Protein AF-0000000078701040 (afdb_homodimer)

Solvent-accessible surface area (backbone atoms only — not comparable to full-atom values): 34238 Å² total; per-residue (Å²): 135,73,85,72,67,74,71,58,87,85,57,70,32,61,34,30,28,45,40,24,69,76,54,32,45,34,34,50,52,50,29,54,77,66,73,40,63,67,48,39,18,25,70,79,24,60,93,87,27,45,50,47,71,90,57,76,81,57,68,78,61,88,52,88,83,52,37,69,78,54,48,49,50,61,73,50,78,53,34,50,25,37,37,36,62,58,83,48,69,24,52,61,28,54,53,39,52,48,50,52,45,24,70,61,30,70,92,59,38,77,46,44,40,36,37,48,47,56,44,79,65,72,65,57,63,60,86,57,45,80,72,32,93,81,44,83,29,69,38,43,70,80,50,86,60,71,42,89,85,28,47,50,45,28,13,49,49,41,36,28,76,71,42,8,29,35,42,20,36,35,48,73,28,54,90,89,40,46,72,70,74,40,42,63,74,63,38,76,40,61,72,49,41,69,72,54,35,51,44,48,35,28,32,34,61,49,53,24,50,50,52,51,44,48,72,74,42,84,68,67,60,42,39,66,34,35,41,46,41,43,43,56,39,29,45,58,47,54,35,34,38,55,50,45,54,71,92,38,68,67,58,71,87,50,88,82,34,56,23,43,40,40,52,49,48,24,63,75,68,67,49,56,41,28,56,69,39,56,64,78,26,48,43,34,66,33,25,60,60,48,30,60,76,60,70,46,66,57,54,58,48,45,68,61,46,49,74,41,69,79,65,78,126,134,73,86,71,68,75,72,57,88,85,57,70,34,62,33,32,30,45,40,24,70,75,54,35,46,34,32,52,51,50,29,55,77,65,72,42,63,68,51,40,18,25,71,80,23,60,93,88,28,45,51,48,72,91,56,76,79,55,68,80,58,87,52,90,81,52,40,69,77,53,48,48,50,61,72,52,78,55,34,51,25,36,37,35,62,58,83,50,68,24,52,61,28,56,53,40,52,47,51,51,43,24,70,59,29,70,92,59,38,77,46,44,41,37,37,46,50,58,43,80,66,73,67,58,62,60,85,58,45,79,72,33,92,81,42,81,29,68,39,42,70,80,50,86,62,71,43,89,84,30,47,51,44,28,14,50,48,42,36,30,74,70,43,9,28,35,40,20,36,35,48,72,28,53,92,89,40,46,70,71,74,40,40,62,74,63,37,75,41,62,70,50,42,68,71,53,34,50,44,50,37,28,32,34,60,50,54,24,51,50,52,52,43,47,73,74,41,84,69,69,60,42,39,64,34,36,42,47,42,42,42,58,40,29,44,58,46,54,34,36,38,56,50,47,56,70,93,38,69,68,59,68,87,50,87,83,34,57,24,44,40,40,51,50,48,25,64,76,68,68,48,55,41,29,55,68,39,55,63,78,27,51,43,34,66,32,25,61,61,49,29,60,76,58,70,46,66,57,53,59,48,46,66,61,46,48,73,42,70,77,66,80,124

Radius of gyration: 30.44 Å; Cα contacts (8 Å, |Δi|>4): 1181; chains: 2; bounding box: 46×106×70 Å

Secondary structure (DSSP, 8-state):
--S-----TT--EEEEEE--HHHHHHHHHHHHHTT--EEEEESS-TTT-EE----TT----SSGGGTHHHHHHHTSPPEEEEEE-S---STTHHHHHHHHHHHH-TTS---EEEEEEESTT----HHHHTT-TT---EE-TTS----TT-HHHHHHHHHHHTT-EEEEE-EEEBTTB-GGGGHHHH-SSHHHHHT--EE-EEEHHHHHHHHHHHHSS---TTEEEEE--SB-EEHHHHHHHHSS-GGGSS----TT-HHHHHHHHHHHHT--SBSPPHHHHS-EE--HHHHHHTT----S--GGG--------/--S-----TT--EEEEEE--HHHHHHHHHHHHHTT--EEEEESS-TTT-EE----TT----SSTT--HHHHHHHTSPPEEEEEE-S---STTHHHHHHHHHHHH-TTS---EEEEEEESTT----HHHHTT-TT---EE-TTS----TT-HHHHHHHHHHHTT-EEEEE-EEEBTTB-GGGGHHHH-SSHHHHHT--EE-EEEHHHHHHHHHHHHSS---TTEEEEE--SB-EEHHHHHHHHSS-GGGSS----TT-HHHHHHHHHHHHT--SBSPPHHHHS-EE--HHHHHHTT----S--GGG--------

pLDDT: mean 86.47, std 17.32, range [21.61, 98.75]

Sequence (626 aa):
MSLNNAFDSTSHIPLLVLGKGFIGSYVVDLCTSSSIPVASTTTTGRDDTIPFKFDPLATLPSTQDDRSSTDQYYNLPTALTVLITFPMMGSHVPTVFSMLYAHTHPLHPSPNLILLGSTSAWKTDVSVLDQKPGSNVWLDRHSPIDIESDARLQAEQTVLQSKGVVLNLAGLWGDKRHPRNWVNLIAPTKLALASKTSLHLVHGMDVARIVLALISRPFSSGERWIVTDLNVYDWWQVVLAWSIQKQSCNPVADENNPAIWVKELMEERGVRGLPRSSTDLLRALDSRDVWSQLGLVGPCYTLMNDPCPVLPFMSLNNAFDSTSHIPLLVLGKGFIGSYVVDLCTSSSIPVASTTTTGRDD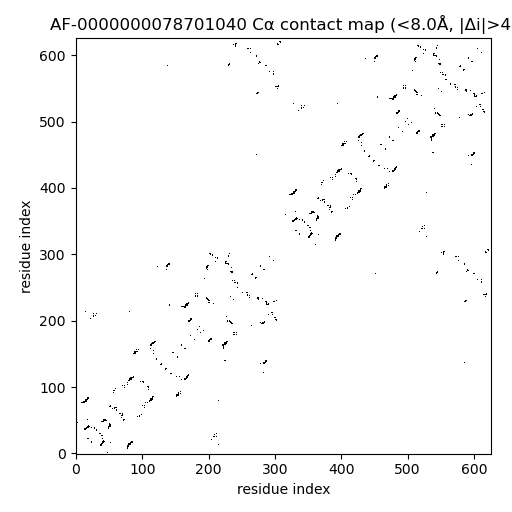TIPFKFDPLATLPSTQDDRSSTDQYYNLPTALTVLITFPMMGSHVPTVFSMLYAHTHPLHPSPNLILLGSTSAWKTDVSVLDQKPGSNVWLDRHSPIDIESDARLQAEQTVLQSKGVVLNLAGLWGDKRHPRNWVNLIAPTKLALASKTSLHLVHGMDVARIVLALISRPFSSGERWIVTDLNVYDWWQVVLAWSIQKQSCNPVADENNPAIWVKELMEERGVRGLPRSSTDLLRALDSRDVWSQLGLVGPCYTLMNDPCPVLPF

Nearest PDB structures (foldseek):
  8rgt-assembly1_P  TM=4.969E-01  e=1.797E-08  Mus musculus
  6pnl-assembly1_A  TM=5.330E-01  e=2.599E-07  Methanothermobacter thermautotrophicus
  7zeb-assembly1_d  TM=5.141E-01  e=1.233E-07  Ovis aries
  7zmb-assembly1_E  TM=5.062E-01  e=2.142E-05  Thermochaetoides thermophila DSM 1495
  1twz-assembly2_B  TM=2.366E-01  e=3.249E+00  Bacillus anthracis str. A2012

Organism: Batrachochytrium dendrobatidis (strain JAM81 / FGSC 10211) (NCBI:txid684364)

Foldseek 3Di:
DQVPPPPPLVDAALEEEEACPDLVVLLVVVCVVVVGDYAYEDCVCPPVHQRADQDQPDDDDPDPPSCVNLVSLLVDHHYQEYEYEDFDFALCRVVRVLVSNCVNNVVRSDHAYEYEAACVQLAFPVVCLVPDQVPDQEDEQPDDGDQPVGRRSSNVQNSLVSFHEYEHFFAEADDPRDVLVCLCVQPVDLVSLLPAFWGFYAYSNQVSVLVVLCSVDDHRTRGYAYDTQQDTAGSLVSLLVRQCPVVPVVPPPPVSGSNVSSVVSCVVVVPPDPDDDNSRRSHDYDRVCSCVVSVHPGGPDDPVPPDPPPPPD/DQVPPPPPLVDAALEEEEACPDLVVLLVVVCVVVVGDYAYEDCVCPPVHQRDDQDQPDDDDPDPPVCVNLVSLLVDHHYQEYEYEDFDFALCRVVRVLVSNCVNNVVRSQHAYEYEAACVQLAFPVVVLVPDQVPDQEDEQPDDGDQPVGRRSSNVQNSLVSFHEYEHFFAEADDPRDVLVCLCVQPVDLVSLLLAFWGFYAYSNQVSVLVVLCSVDDHRTRGYAYDTQQDTAGSLVSLLVRQCPVVPVVPPPPVSGSNVSSVVSCVVVVPPDPDDDNSVRSHDYDRVCSCVVSVHPGGPDDPVPPDPPPPPD

Structure (mmCIF, N/CA/C/O backbone):
data_AF-0000000078701040-model_v1
#
loop_
_entity.id
_entity.type
_entity.pdbx_description
1 polymer 'Ketopantoate reductase N-terminal domain-containing protein'
#
loop_
_atom_site.group_PDB
_atom_site.id
_atom_site.type_symbol
_atom_site.label_atom_id
_atom_site.label_alt_id
_atom_site.label_comp_id
_atom_site.label_asym_id
_atom_site.label_entity_id
_atom_site.label_seq_id
_atom_site.pdbx_PDB_ins_code
_atom_site.Cartn_x
_atom_site.Cartn_y
_atom_site.Cartn_z
_atom_site.occupancy
_atom_site.B_iso_or_equiv
_atom_site.auth_seq_id
_atom_site.auth_comp_id
_atom_site.auth_asym_id
_atom_site.auth_atom_id
_atom_site.pdbx_PDB_model_num
ATOM 1 N N . MET A 1 1 ? -4.121 39.906 -16.422 1 24.8 1 MET A N 1
ATOM 2 C CA . MET A 1 1 ? -4.77 40.781 -15.445 1 24.8 1 MET A CA 1
ATOM 3 C C . MET A 1 1 ? -4.176 40.562 -14.055 1 24.8 1 MET A C 1
ATOM 5 O O . MET A 1 1 ? -4.199 39.438 -13.531 1 24.8 1 MET A O 1
ATOM 9 N N . SER A 1 2 ? -3.111 41.312 -13.688 1 27.2 2 SER A N 1
ATOM 10 C CA . SER A 1 2 ? -2.186 41.375 -12.562 1 27.2 2 SER A CA 1
ATOM 11 C C . SER A 1 2 ? -2.93 41.531 -11.242 1 27.2 2 SER A C 1
ATOM 13 O O . SER A 1 2 ? -3.795 42.375 -11.094 1 27.2 2 SER A O 1
ATOM 15 N N . LEU A 1 3 ? -3.23 40.438 -10.594 1 30.2 3 LEU A N 1
ATOM 16 C CA . LEU A 1 3 ? -3.984 40.438 -9.344 1 30.2 3 LEU A CA 1
ATOM 17 C C . LEU A 1 3 ? -3.451 41.5 -8.398 1 30.2 3 LEU A C 1
ATOM 19 O O . LEU A 1 3 ? -2.9 41.188 -7.34 1 30.2 3 LEU A O 1
ATOM 23 N N . ASN A 1 4 ? -2.748 42.469 -8.883 1 32.44 4 ASN A N 1
ATOM 24 C CA . ASN A 1 4 ? -2.566 43.719 -8.125 1 32.44 4 ASN A CA 1
ATOM 25 C C . ASN A 1 4 ? -3.9 44.281 -7.66 1 32.44 4 ASN A C 1
ATOM 27 O O . ASN A 1 4 ? -4.082 45.5 -7.641 1 32.44 4 ASN A O 1
ATOM 31 N N . ASN A 1 5 ? -5.043 43.688 -7.922 1 33.84 5 ASN A N 1
ATOM 32 C CA . ASN A 1 5 ? -6.238 44.375 -7.453 1 33.84 5 ASN A CA 1
ATOM 33 C C . ASN A 1 5 ? -6.121 44.781 -5.98 1 33.84 5 ASN A C 1
ATOM 35 O O . ASN A 1 5 ? -5.844 43.906 -5.133 1 33.84 5 ASN A O 1
ATOM 39 N N . ALA A 1 6 ? -6.031 46 -5.598 1 37.91 6 ALA A N 1
ATOM 40 C CA . ALA A 1 6 ? -6.09 46.75 -4.344 1 37.91 6 ALA A CA 1
ATOM 41 C C . ALA A 1 6 ? -7.188 46.188 -3.434 1 37.91 6 ALA A C 1
ATOM 43 O O . ALA A 1 6 ? -8.375 46.312 -3.748 1 37.91 6 ALA A O 1
ATOM 44 N N . PHE A 1 7 ? -6.93 44.875 -2.766 1 42.09 7 PHE A N 1
ATOM 45 C CA . PHE A 1 7 ? -7.875 44.531 -1.713 1 42.09 7 PHE A CA 1
ATOM 46 C C . PHE A 1 7 ? -8.367 45.781 -0.979 1 42.09 7 PHE A C 1
ATOM 48 O O . PHE A 1 7 ? -7.57 46.656 -0.651 1 42.09 7 PHE A O 1
ATOM 55 N N . ASP A 1 8 ? -9.438 46.188 -1.16 1 42.78 8 ASP A N 1
ATOM 56 C CA . ASP A 1 8 ? -10.016 47.25 -0.35 1 42.78 8 ASP A CA 1
ATOM 57 C C . ASP A 1 8 ? -9.82 46.969 1.14 1 42.78 8 ASP A C 1
ATOM 59 O O . ASP A 1 8 ? -10.031 45.875 1.603 1 42.78 8 ASP A O 1
ATOM 63 N N . SER A 1 9 ? -8.914 47.656 1.854 1 46.81 9 SER A N 1
ATOM 64 C CA . SER A 1 9 ? -8.539 47.656 3.264 1 46.81 9 SER A CA 1
ATOM 65 C C . SER A 1 9 ? -9.695 47.219 4.145 1 46.81 9 SER A C 1
ATOM 67 O O . SER A 1 9 ? -9.484 46.75 5.273 1 46.81 9 SER A O 1
ATOM 69 N N . THR A 1 10 ? -10.898 47.406 3.791 1 52.84 10 THR A N 1
ATOM 70 C CA . THR A 1 10 ? -12.023 47.156 4.691 1 52.84 10 THR A CA 1
ATOM 71 C C . THR A 1 10 ? -12.5 45.719 4.586 1 52.84 10 THR A C 1
ATOM 73 O O . THR A 1 10 ? -13.297 45.281 5.41 1 52.84 10 THR A O 1
ATOM 76 N N . SER A 1 11 ? -12.031 44.875 3.635 1 72.88 11 SER A N 1
ATOM 77 C CA . SER A 1 11 ? -12.633 43.562 3.416 1 72.88 11 SER A CA 1
ATOM 78 C C . SER A 1 11 ? -11.711 42.438 3.889 1 72.88 11 SER A C 1
ATOM 80 O O . SER A 1 11 ? -10.508 42.5 3.65 1 72.88 11 SER A O 1
ATOM 82 N N . HIS A 1 12 ? -12.078 41.719 4.977 1 89.75 12 HIS A N 1
ATOM 83 C CA . HIS A 1 12 ? -11.391 40.562 5.559 1 89.75 12 HIS A CA 1
ATOM 84 C C . HIS A 1 12 ? -11.383 39.406 4.594 1 89.75 12 HIS A C 1
ATOM 86 O O . HIS A 1 12 ? -12.414 39.031 4.027 1 89.75 12 HIS A O 1
ATOM 92 N N . ILE A 1 13 ? -10.133 38.906 4.293 1 94.81 13 ILE A N 1
ATOM 93 C CA . ILE A 1 13 ? -10.102 37.656 3.531 1 94.81 13 ILE A CA 1
ATOM 94 C C . ILE A 1 13 ? -10.164 36.469 4.484 1 94.81 13 ILE A C 1
ATOM 96 O O . ILE A 1 13 ? -9.727 36.562 5.637 1 94.81 13 ILE A O 1
ATOM 100 N N . PRO A 1 14 ? -10.664 35.406 3.996 1 95.75 14 PRO A N 1
ATOM 101 C CA . PRO A 1 14 ? -10.82 34.25 4.871 1 95.75 14 PRO A CA 1
ATOM 102 C C . PRO A 1 14 ? -9.484 33.656 5.316 1 95.75 14 PRO A C 1
ATOM 104 O O . PRO A 1 14 ? -9.367 33.188 6.453 1 95.75 14 PRO A O 1
ATOM 107 N N . LEU A 1 15 ? -8.477 33.75 4.363 1 97.75 15 LEU A N 1
ATOM 108 C CA . LEU A 1 15 ? -7.246 33.031 4.688 1 97.75 15 LEU A CA 1
ATOM 109 C C . LEU A 1 15 ? -6.027 33.781 4.137 1 97.75 15 LEU A C 1
ATOM 111 O O . LEU A 1 15 ? -6.02 34.188 2.979 1 97.75 15 LEU A O 1
ATOM 115 N N . LEU A 1 16 ? -5.113 34 5.023 1 98.38 16 LEU A N 1
ATOM 116 C CA . LEU A 1 16 ? -3.773 34.469 4.68 1 98.38 16 LEU A CA 1
ATOM 117 C C . LEU A 1 16 ? -2.74 33.375 4.969 1 98.38 16 LEU A C 1
ATOM 119 O O . LEU A 1 16 ? -2.668 32.875 6.086 1 98.38 16 LEU A O 1
ATOM 123 N N . VAL A 1 17 ? -1.976 32.938 3.947 1 98.75 17 VAL A N 1
ATOM 124 C CA . VAL A 1 17 ? -0.925 31.938 4.094 1 98.75 17 VAL A CA 1
ATOM 125 C C . VAL A 1 17 ? 0.434 32.625 4.203 1 98.75 17 VAL A C 1
ATOM 127 O O . VAL A 1 17 ? 0.893 33.25 3.254 1 98.75 17 VAL A O 1
ATOM 130 N N . LEU A 1 18 ? 1.008 32.562 5.383 1 98.44 18 LEU A N 1
ATOM 131 C CA . LEU A 1 18 ? 2.379 33.031 5.535 1 98.44 18 LEU A CA 1
ATOM 132 C C . LEU A 1 18 ? 3.377 31.938 5.164 1 98.44 18 LEU A C 1
ATOM 134 O O . LEU A 1 18 ? 3.586 30.984 5.934 1 98.44 18 LEU A O 1
ATOM 138 N N . GLY A 1 19 ? 4 32.094 4.035 1 97.94 19 GLY A N 1
ATOM 139 C CA . GLY A 1 19 ? 4.852 31.047 3.488 1 97.94 19 GLY A CA 1
ATOM 140 C C . GLY A 1 19 ? 4.113 30.094 2.564 1 97.94 19 GLY A C 1
ATOM 141 O O . GLY A 1 19 ? 3.66 29.031 2.994 1 97.94 19 GLY A O 1
ATOM 142 N N . LYS A 1 20 ? 4.008 30.438 1.318 1 97.31 20 LYS A N 1
ATOM 143 C CA . LYS A 1 20 ? 3.311 29.578 0.366 1 97.31 20 LYS A CA 1
ATOM 144 C C . LYS A 1 20 ? 3.975 28.219 0.281 1 97.31 20 LYS A C 1
ATOM 146 O O . LYS A 1 20 ? 3.346 27.188 0.573 1 97.31 20 LYS A O 1
ATOM 151 N N . GLY A 1 21 ? 5.27 28.094 0.055 1 94.88 21 GLY A N 1
ATOM 152 C CA . GLY A 1 21 ? 6.051 26.875 0.077 1 94.88 21 GLY A CA 1
ATOM 153 C C . GLY A 1 21 ? 5.281 25.672 -0.444 1 94.88 21 GLY A C 1
ATOM 154 O O . GLY A 1 21 ? 4.461 25.797 -1.354 1 94.88 21 GLY A O 1
ATOM 155 N N . PHE A 1 22 ? 5.633 24.5 -0.014 1 96.38 22 PHE A N 1
ATOM 156 C CA . PHE A 1 22 ? 5.098 23.234 -0.496 1 96.38 22 PHE A CA 1
ATOM 157 C C . PHE A 1 22 ? 3.629 23.078 -0.109 1 96.38 22 PHE A C 1
ATOM 159 O O . PHE A 1 22 ? 2.76 23 -0.978 1 96.38 22 PHE A O 1
ATOM 166 N N . ILE A 1 23 ? 3.344 23.156 1.223 1 97.94 23 ILE A N 1
ATOM 167 C CA . ILE A 1 23 ? 1.978 22.969 1.698 1 97.94 23 ILE A CA 1
ATOM 168 C C . ILE A 1 23 ? 1.128 24.172 1.315 1 97.94 23 ILE A C 1
ATOM 170 O O . ILE A 1 23 ? -0.036 24.031 0.936 1 97.94 23 ILE A O 1
ATOM 174 N N . GLY A 1 24 ? 1.696 25.391 1.433 1 97.88 24 GLY A N 1
ATOM 175 C CA . GLY A 1 24 ? 0.958 26.578 1.067 1 97.88 24 GLY A CA 1
ATOM 176 C C . GLY A 1 24 ? 0.442 26.562 -0.359 1 97.88 24 GLY A C 1
ATOM 177 O O . GLY A 1 24 ? -0.646 27.062 -0.641 1 97.88 24 GLY A O 1
ATOM 178 N N . SER A 1 25 ? 1.208 25.906 -1.203 1 97.38 25 SER A N 1
ATOM 179 C CA . SER A 1 25 ? 0.793 25.812 -2.6 1 97.38 25 SER A CA 1
ATOM 180 C C . SER A 1 25 ? -0.465 24.969 -2.752 1 97.38 25 SER A C 1
ATOM 182 O O . SER A 1 25 ? -1.371 25.328 -3.51 1 97.38 25 SER A O 1
ATOM 184 N N . TYR A 1 26 ? -0.566 23.875 -2.029 1 96.88 26 TYR A N 1
ATOM 185 C CA . TYR A 1 26 ? -1.767 23.047 -2.055 1 96.88 26 TYR A CA 1
ATOM 186 C C . TYR A 1 26 ? -2.965 23.812 -1.495 1 96.88 26 TYR A C 1
ATOM 188 O O . TYR A 1 26 ? -4.066 23.734 -2.041 1 96.88 26 TYR A O 1
ATOM 196 N N . VAL A 1 27 ? -2.719 24.562 -0.455 1 97.81 27 VAL A N 1
ATOM 197 C CA . VAL A 1 27 ? -3.793 25.297 0.209 1 97.81 27 VAL A CA 1
ATOM 198 C C . VAL A 1 27 ? -4.32 26.391 -0.716 1 97.81 27 VAL A C 1
ATOM 200 O O . VAL A 1 27 ? -5.531 26.516 -0.911 1 97.81 27 VAL A O 1
ATOM 203 N N . VAL A 1 28 ? -3.402 27.125 -1.32 1 97.81 28 VAL A N 1
ATOM 204 C CA . VAL A 1 28 ? -3.787 28.203 -2.219 1 97.81 28 VAL A CA 1
ATOM 205 C C . VAL A 1 28 ? -4.539 27.641 -3.418 1 97.81 28 VAL A C 1
ATOM 207 O O . VAL A 1 28 ? -5.578 28.172 -3.816 1 97.81 28 VAL A O 1
ATOM 210 N N . ASP A 1 29 ? -4.07 26.562 -3.99 1 96.12 29 ASP A N 1
ATOM 211 C CA . ASP A 1 29 ? -4.703 25.953 -5.148 1 96.12 29 ASP A CA 1
ATOM 212 C C . ASP A 1 29 ? -6.117 25.484 -4.816 1 96.12 29 ASP A C 1
ATOM 214 O O . ASP A 1 29 ? -7.047 25.688 -5.598 1 96.12 29 ASP A O 1
ATOM 218 N N . LEU A 1 30 ? -6.234 24.859 -3.67 1 95.44 30 LEU A N 1
ATOM 219 C CA . LEU A 1 30 ? -7.543 24.359 -3.275 1 95.44 30 LEU A CA 1
ATOM 220 C C . LEU A 1 30 ? -8.508 25.5 -3.008 1 95.44 30 LEU A C 1
ATOM 222 O O . LEU A 1 30 ? -9.68 25.453 -3.4 1 95.44 30 LEU A O 1
ATOM 226 N N . CYS A 1 31 ? -8.055 26.531 -2.346 1 95.94 31 CYS A N 1
ATOM 227 C CA . CYS A 1 31 ? -8.883 27.719 -2.115 1 95.94 31 CYS A CA 1
ATOM 228 C C . CYS A 1 31 ? -9.336 28.328 -3.436 1 95.94 31 CYS A C 1
ATOM 230 O O . CYS A 1 31 ? -10.508 28.656 -3.602 1 95.94 31 CYS A O 1
ATOM 232 N N . THR A 1 32 ? -8.383 28.422 -4.336 1 95.19 32 THR A N 1
ATOM 233 C CA . THR A 1 32 ? -8.672 29.016 -5.633 1 95.19 32 THR A CA 1
ATOM 234 C C . THR A 1 32 ? -9.711 28.188 -6.387 1 95.19 32 THR A C 1
ATOM 236 O O . THR A 1 32 ? -10.688 28.734 -6.898 1 95.19 32 THR A O 1
ATOM 239 N N . SER A 1 33 ? -9.539 26.891 -6.367 1 93.31 33 SER A N 1
ATOM 240 C CA . SER A 1 33 ? -10.469 26 -7.066 1 93.31 33 SER A CA 1
ATOM 241 C C . SER A 1 33 ? -11.844 26 -6.398 1 93.31 33 SER A C 1
ATOM 243 O O . SER A 1 33 ? -12.852 25.719 -7.047 1 93.31 33 SER A O 1
ATOM 245 N N . SER A 1 34 ? -11.867 26.375 -5.133 1 92.31 34 SER A N 1
ATOM 246 C CA . SER A 1 34 ? -13.109 26.422 -4.375 1 92.31 34 SER A CA 1
ATOM 247 C C . SER A 1 34 ? -13.664 27.844 -4.297 1 92.31 34 SER A C 1
ATOM 249 O O . SER A 1 34 ? -14.602 28.109 -3.539 1 92.31 34 SER A O 1
ATOM 251 N N . SER A 1 35 ? -13.039 28.797 -4.938 1 94.75 35 SER A N 1
ATOM 252 C CA . SER A 1 35 ? -13.445 30.203 -4.992 1 94.75 35 SER A CA 1
ATOM 253 C C . SER A 1 35 ? -13.43 30.844 -3.605 1 94.75 35 SER A C 1
ATOM 255 O O . SER A 1 35 ? -14.32 31.609 -3.264 1 94.75 35 SER A O 1
ATOM 257 N N . ILE A 1 36 ? -12.484 30.438 -2.812 1 94.94 36 ILE A N 1
ATOM 258 C CA . ILE A 1 36 ? -12.25 31.031 -1.503 1 94.94 36 ILE A CA 1
ATOM 259 C C . ILE A 1 36 ? -11.109 32.062 -1.595 1 94.94 36 ILE A C 1
ATOM 261 O O . ILE A 1 36 ? -9.984 31.703 -1.951 1 94.94 36 ILE A O 1
ATOM 265 N N . PRO A 1 37 ? -11.383 33.312 -1.299 1 96.62 37 PRO A N 1
ATOM 266 C CA . PRO A 1 37 ? -10.305 34.312 -1.351 1 96.62 37 PRO A CA 1
ATOM 267 C C . PRO A 1 37 ? -9.133 33.938 -0.436 1 96.62 37 PRO A C 1
ATOM 269 O O . PRO A 1 37 ? -9.336 33.594 0.726 1 96.62 37 PRO A O 1
ATOM 272 N N . VAL A 1 38 ? -7.918 33.969 -1.005 1 97.69 38 VAL A N 1
ATOM 273 C CA . VAL A 1 38 ? -6.715 33.594 -0.267 1 97.69 38 VAL A CA 1
ATOM 274 C C . VAL A 1 38 ? -5.539 34.438 -0.745 1 97.69 38 VAL A C 1
ATOM 276 O O . VAL A 1 38 ? -5.422 34.75 -1.936 1 97.69 38 VAL A O 1
ATOM 279 N N . ALA A 1 39 ? -4.746 34.938 0.165 1 97.88 39 ALA A N 1
ATOM 280 C CA . ALA A 1 39 ? -3.465 35.594 -0.122 1 97.88 39 ALA A CA 1
ATOM 281 C C . ALA A 1 39 ? -2.307 34.781 0.45 1 97.88 39 ALA A C 1
ATOM 283 O O . ALA A 1 39 ? -2.48 34.031 1.419 1 97.88 39 ALA A O 1
ATOM 284 N N . SER A 1 40 ? -1.191 34.812 -0.193 1 98.5 40 SER A N 1
ATOM 285 C CA . SER A 1 40 ? -0.032 34.062 0.279 1 98.5 40 SER A CA 1
ATOM 286 C C . SER A 1 40 ? 1.241 34.906 0.187 1 98.5 40 SER A C 1
ATOM 288 O O . SER A 1 40 ? 1.286 35.906 -0.54 1 98.5 40 SER A O 1
ATOM 290 N N . THR A 1 41 ? 2.172 34.562 0.979 1 98.25 41 THR A N 1
ATOM 291 C CA . THR A 1 41 ? 3.436 35.281 1.012 1 98.25 41 THR A CA 1
ATOM 292 C C . THR A 1 41 ? 4.598 34.375 0.661 1 98.25 41 THR A C 1
ATOM 294 O O . THR A 1 41 ? 4.496 33.156 0.801 1 98.25 41 THR A O 1
ATOM 297 N N . THR A 1 42 ? 5.629 34.906 0.137 1 97.56 42 THR A N 1
ATOM 298 C CA . THR A 1 42 ? 6.977 34.375 0.051 1 97.56 42 THR A CA 1
ATOM 299 C C . THR A 1 42 ? 8.008 35.406 0.504 1 97.56 42 THR A C 1
ATOM 301 O O . THR A 1 42 ? 7.676 36.562 0.693 1 97.56 42 THR A O 1
ATOM 304 N N . THR A 1 43 ? 9.234 34.906 0.7 1 95.19 43 THR A N 1
ATOM 305 C CA . THR A 1 43 ? 10.25 35.844 1.187 1 95.19 43 THR A CA 1
ATOM 306 C C . THR A 1 43 ? 10.539 36.938 0.153 1 95.19 43 THR A C 1
ATOM 308 O O . THR A 1 43 ? 10.859 38.062 0.51 1 95.19 43 THR A O 1
ATOM 311 N N . THR A 1 44 ? 10.281 36.656 -1.192 1 94.38 44 THR A N 1
ATOM 312 C CA . THR A 1 44 ? 10.68 37.594 -2.246 1 94.38 44 THR A CA 1
ATOM 313 C C . THR A 1 44 ? 9.461 38.125 -2.979 1 94.38 44 THR A C 1
ATOM 315 O O . THR A 1 44 ? 9.586 39.031 -3.816 1 94.38 44 THR A O 1
ATOM 318 N N . GLY A 1 45 ? 8.352 37.625 -2.73 1 94.19 45 GLY A N 1
ATOM 319 C CA . GLY A 1 45 ? 7.16 38.031 -3.457 1 94.19 45 GLY A CA 1
ATOM 320 C C . GLY A 1 45 ? 7.031 37.344 -4.812 1 94.19 45 GLY A C 1
ATOM 321 O O . GLY A 1 45 ? 6.258 37.812 -5.66 1 94.19 45 GLY A O 1
ATOM 322 N N . ARG A 1 46 ? 7.695 36.25 -4.961 1 92.88 46 ARG A N 1
ATOM 323 C CA . ARG A 1 46 ? 7.648 35.531 -6.234 1 92.88 46 ARG A CA 1
ATOM 324 C C . ARG A 1 46 ? 6.285 34.906 -6.453 1 92.88 46 ARG A C 1
ATOM 326 O O . ARG A 1 46 ? 5.535 34.688 -5.5 1 92.88 46 ARG A O 1
ATOM 333 N N . ASP A 1 47 ? 5.883 34.562 -7.723 1 90.75 47 ASP A N 1
ATOM 334 C CA . ASP A 1 47 ? 4.684 33.844 -8.109 1 90.75 47 ASP A CA 1
ATOM 335 C C . ASP A 1 47 ? 3.424 34.562 -7.633 1 90.75 47 ASP A C 1
ATOM 337 O O . ASP A 1 47 ? 2.518 33.938 -7.078 1 90.75 47 ASP A O 1
ATOM 341 N N . ASP A 1 48 ? 3.426 35.875 -7.699 1 91.75 48 ASP A N 1
ATOM 342 C CA . ASP A 1 48 ? 2.271 36.719 -7.398 1 91.75 48 ASP A CA 1
ATOM 343 C C . ASP A 1 48 ? 1.898 36.625 -5.922 1 91.75 48 ASP A C 1
ATOM 345 O O . ASP A 1 48 ? 0.717 36.594 -5.574 1 91.75 48 ASP A O 1
ATOM 349 N N . THR A 1 49 ? 2.883 36.531 -5.027 1 97.12 49 THR A N 1
ATOM 350 C CA . THR A 1 49 ? 2.674 36.531 -3.584 1 97.12 49 THR A CA 1
ATOM 351 C C . THR A 1 49 ? 3.125 37.844 -2.979 1 97.12 49 THR A C 1
ATOM 353 O O . THR A 1 49 ? 3.703 38.688 -3.672 1 97.12 49 THR A O 1
ATOM 356 N N . ILE A 1 50 ? 2.793 38.094 -1.735 1 96.69 50 ILE A N 1
ATOM 357 C CA . ILE A 1 50 ? 3.229 39.25 -0.976 1 96.69 50 ILE A CA 1
ATOM 358 C C . ILE A 1 50 ? 4.598 38.969 -0.358 1 96.69 50 ILE A C 1
ATOM 360 O O . ILE A 1 50 ? 4.801 37.938 0.295 1 96.69 50 ILE A O 1
ATOM 364 N N . PRO A 1 51 ? 5.605 39.844 -0.655 1 96.25 51 PRO A N 1
ATOM 365 C CA . PRO A 1 51 ? 6.887 39.656 0.035 1 96.25 51 PRO A CA 1
ATOM 366 C C . PRO A 1 51 ? 6.762 39.781 1.552 1 96.25 51 PRO A C 1
ATOM 368 O O . PRO A 1 51 ? 6.176 40.75 2.051 1 96.25 51 PRO A O 1
ATOM 371 N N . PHE A 1 52 ? 7.254 38.812 2.305 1 95.56 52 PHE A N 1
ATOM 372 C CA . PHE A 1 52 ? 7.184 38.781 3.762 1 95.56 52 PHE A CA 1
ATOM 373 C C . PHE A 1 52 ? 8.234 37.844 4.34 1 95.56 52 PHE A C 1
ATOM 375 O O . PHE A 1 52 ? 8.297 36.688 3.975 1 95.56 52 PHE A O 1
ATOM 382 N N . LYS A 1 53 ? 9.055 38.375 5.133 1 93.75 53 LYS A N 1
ATOM 383 C CA . LYS A 1 53 ? 10.055 37.594 5.867 1 93.75 53 LYS A CA 1
ATOM 384 C C . LYS A 1 53 ? 9.898 37.781 7.371 1 93.75 53 LYS A C 1
ATOM 386 O O . LYS A 1 53 ? 10.211 38.844 7.91 1 93.75 53 LYS A O 1
ATOM 391 N N . PHE A 1 54 ? 9.445 36.781 7.988 1 93.69 54 PHE A N 1
ATOM 392 C CA . PHE A 1 54 ? 9.203 36.844 9.422 1 93.69 54 PHE A CA 1
ATOM 393 C C . PHE A 1 54 ? 10.508 37 10.188 1 93.69 54 PHE A C 1
ATOM 395 O O . PHE A 1 54 ? 11.453 36.219 9.953 1 93.69 54 PHE A O 1
ATOM 402 N N . ASP A 1 55 ? 10.562 37.906 11.039 1 91.62 55 ASP A N 1
ATOM 403 C CA . ASP A 1 55 ? 11.68 38.125 11.945 1 91.62 55 ASP A CA 1
ATOM 404 C C . ASP A 1 55 ? 11.258 37.906 13.398 1 91.62 55 ASP A C 1
ATOM 406 O O . ASP A 1 55 ? 10.562 38.75 13.977 1 91.62 55 ASP A O 1
ATOM 410 N N . PRO A 1 56 ? 11.719 36.844 14.055 1 91.5 56 PRO A N 1
ATOM 411 C CA . PRO A 1 56 ? 11.297 36.531 15.422 1 91.5 56 PRO A CA 1
ATOM 412 C C . PRO A 1 56 ? 11.82 37.531 16.453 1 91.5 56 PRO A C 1
ATOM 414 O O . PRO A 1 56 ? 11.383 37.531 17.594 1 91.5 56 PRO A O 1
ATOM 417 N N . LEU A 1 57 ? 12.742 38.406 16.016 1 86.94 57 LEU A N 1
ATOM 418 C CA . LEU A 1 57 ? 13.336 39.344 16.938 1 86.94 57 LEU A CA 1
ATOM 419 C C . LEU A 1 57 ? 12.773 40.75 16.703 1 86.94 57 LEU A C 1
ATOM 421 O O . LEU A 1 57 ? 13.172 41.719 17.359 1 86.94 57 LEU A O 1
ATOM 425 N N . ALA A 1 58 ? 11.812 40.844 15.773 1 84.38 58 ALA A N 1
ATOM 426 C CA . ALA A 1 58 ? 11.227 42.156 15.461 1 84.38 58 ALA A CA 1
ATOM 427 C C . ALA A 1 58 ? 10.508 42.719 16.672 1 84.38 58 ALA A C 1
ATOM 429 O O . ALA A 1 58 ? 9.984 41.969 17.516 1 84.38 58 ALA A O 1
ATOM 430 N N . THR A 1 59 ? 10.609 44.031 16.875 1 77.56 59 THR A N 1
ATOM 431 C CA . THR A 1 59 ? 9.945 44.75 17.953 1 77.56 59 THR A CA 1
ATOM 432 C C . THR A 1 59 ? 9.016 45.812 17.391 1 77.56 59 THR A C 1
ATOM 434 O O . THR A 1 59 ? 9.062 46.125 16.203 1 77.56 59 THR A O 1
ATOM 437 N N . LEU A 1 60 ? 8.047 46.281 18.266 1 78.38 60 LEU A N 1
ATOM 438 C CA . LEU A 1 60 ? 7.184 47.375 17.859 1 78.38 60 LEU A CA 1
ATOM 439 C C . LEU A 1 60 ? 8 48.656 17.594 1 78.38 60 LEU A C 1
ATOM 441 O O . LEU A 1 60 ? 8.984 48.906 18.297 1 78.38 60 LEU A O 1
ATOM 445 N N . PRO A 1 61 ? 7.691 49.25 16.5 1 70.44 61 PRO A N 1
ATOM 446 C CA . PRO A 1 61 ? 8.445 50.5 16.219 1 70.44 61 PRO A CA 1
ATOM 447 C C . PRO A 1 61 ? 8.336 51.5 17.344 1 70.44 61 PRO A C 1
ATOM 449 O O . PRO A 1 61 ? 7.258 51.688 17.922 1 70.44 61 PRO A O 1
ATOM 452 N N . SER A 1 62 ? 9.43 51.75 18.078 1 64.25 62 SER A N 1
ATOM 453 C CA . SER A 1 62 ? 9.414 52.812 19.078 1 64.25 62 SER A CA 1
ATOM 454 C C . SER A 1 62 ? 9.25 54.188 18.438 1 64.25 62 SER A C 1
ATOM 456 O O . SER A 1 62 ? 8.695 55.094 19.047 1 64.25 62 SER A O 1
ATOM 458 N N . THR A 1 63 ? 10.023 54.438 17.234 1 59 63 THR A N 1
ATOM 459 C CA . THR A 1 63 ? 9.938 55.719 16.531 1 59 63 THR A CA 1
ATOM 460 C C . THR A 1 63 ? 9.547 55.5 15.07 1 59 63 THR A C 1
ATOM 462 O O . THR A 1 63 ? 9.562 54.344 14.578 1 59 63 THR A O 1
ATOM 465 N N . GLN A 1 64 ? 8.992 56.5 14.352 1 51.94 64 GLN A N 1
ATOM 466 C CA . GLN A 1 64 ? 8.562 56.5 12.961 1 51.94 64 GLN A CA 1
ATOM 467 C C . GLN A 1 64 ? 9.594 55.844 12.055 1 51.94 64 GLN A C 1
ATOM 469 O O . GLN A 1 64 ? 9.25 55.25 11.031 1 51.94 64 GLN A O 1
ATOM 474 N N . ASP A 1 65 ? 10.844 55.969 12.422 1 49.56 65 ASP A N 1
ATOM 475 C CA . ASP A 1 65 ? 11.938 55.594 11.531 1 49.56 65 ASP A CA 1
ATOM 476 C C . ASP A 1 65 ? 12.211 54.094 11.609 1 49.56 65 ASP A C 1
ATOM 478 O O . ASP A 1 65 ? 12.961 53.562 10.789 1 49.56 65 ASP A O 1
ATOM 482 N N . ASP A 1 66 ? 11.859 53.438 12.586 1 53.09 66 ASP A N 1
ATOM 483 C CA . ASP A 1 66 ? 12.188 52.031 12.781 1 53.09 66 ASP A CA 1
ATOM 484 C C . ASP A 1 66 ? 11.164 51.125 12.094 1 53.09 66 ASP A C 1
ATOM 486 O O . ASP A 1 66 ? 10.945 50 12.523 1 53.09 66 ASP A O 1
ATOM 490 N N . ARG A 1 67 ? 10.586 51.594 11.086 1 57.41 67 ARG A N 1
ATOM 491 C CA . ARG A 1 67 ? 9.414 51.094 10.383 1 57.41 67 ARG A CA 1
ATOM 492 C C . ARG A 1 67 ? 9.758 49.844 9.555 1 57.41 67 ARG A C 1
ATOM 494 O O . ARG A 1 67 ? 8.883 49.25 8.93 1 57.41 67 ARG A O 1
ATOM 501 N N . SER A 1 68 ? 11.062 49.469 9.555 1 58.81 68 SER A N 1
ATOM 502 C CA . SER A 1 68 ? 11.43 48.562 8.492 1 58.81 68 SER A CA 1
ATOM 503 C C . SER A 1 68 ? 10.852 47.156 8.75 1 58.81 68 SER A C 1
ATOM 505 O O . SER A 1 68 ? 10.289 46.531 7.84 1 58.81 68 SER A O 1
ATOM 507 N N . SER A 1 69 ? 10.945 46.719 10.016 1 62.78 69 SER A N 1
ATOM 508 C CA . SER A 1 69 ? 10.523 45.312 10.234 1 62.78 69 SER A CA 1
ATOM 509 C C . SER A 1 69 ? 9 45.219 10.266 1 62.78 69 SER A C 1
ATOM 511 O O . SER A 1 69 ? 8.453 44.156 9.961 1 62.78 69 SER A O 1
ATOM 513 N N . THR A 1 70 ? 8.422 46.375 10.562 1 75.25 70 THR A N 1
ATOM 514 C CA . THR A 1 70 ? 6.969 46.344 10.703 1 75.25 70 THR A CA 1
ATOM 515 C C . THR A 1 70 ? 6.293 46.719 9.391 1 75.25 70 THR A C 1
ATOM 517 O O . THR A 1 70 ? 5.105 46.469 9.195 1 75.25 70 THR A O 1
ATOM 520 N N . ASP A 1 71 ? 7.125 47.281 8.484 1 84 71 ASP A N 1
ATOM 521 C CA . ASP A 1 71 ? 6.535 47.812 7.262 1 84 71 ASP A CA 1
ATOM 522 C C . ASP A 1 71 ? 5.898 46.688 6.434 1 84 71 ASP A C 1
ATOM 524 O O . ASP A 1 71 ? 4.848 46.906 5.82 1 84 71 ASP A O 1
ATOM 528 N N . GLN A 1 72 ? 6.516 45.562 6.578 1 90.94 72 GLN A N 1
ATOM 529 C CA . GLN A 1 72 ? 6.008 44.469 5.742 1 90.94 72 GLN A CA 1
ATOM 530 C C . GLN A 1 72 ? 4.617 44.031 6.195 1 90.94 72 GLN A C 1
ATOM 532 O O . GLN A 1 72 ? 3.814 43.562 5.387 1 90.94 72 GLN A O 1
ATOM 537 N N . TYR A 1 73 ? 4.293 44.219 7.445 1 93.75 73 TYR A N 1
ATOM 538 C CA . TYR A 1 73 ? 3.008 43.781 7.98 1 93.75 73 TYR A CA 1
ATOM 539 C C . TYR A 1 73 ? 1.871 44.625 7.43 1 93.75 73 TYR A C 1
ATOM 541 O O . TYR A 1 73 ? 0.736 44.156 7.316 1 93.75 73 TYR A O 1
ATOM 549 N N . TYR A 1 74 ? 2.207 45.906 7.055 1 91.62 74 TYR A N 1
ATOM 550 C CA . TYR A 1 74 ? 1.195 46.781 6.492 1 91.62 74 TYR A CA 1
ATOM 551 C C . TYR A 1 74 ? 0.725 46.281 5.133 1 91.62 74 TYR A C 1
ATOM 553 O O . TYR A 1 74 ? -0.381 46.594 4.695 1 91.62 74 TYR A O 1
ATOM 561 N N . ASN A 1 75 ? 1.555 45.531 4.551 1 92.56 75 ASN A N 1
ATOM 562 C CA . ASN A 1 75 ? 1.235 45 3.219 1 92.56 75 ASN A CA 1
ATOM 563 C C . ASN A 1 75 ? 0.385 43.75 3.287 1 92.56 75 ASN A C 1
ATOM 565 O O . ASN A 1 75 ? -0.127 43.281 2.268 1 92.56 75 ASN A O 1
ATOM 569 N N . LEU A 1 76 ? 0.199 43.219 4.465 1 95.81 76 LEU A N 1
ATOM 570 C CA . LEU A 1 76 ? -0.636 42.031 4.617 1 95.81 76 LEU A CA 1
ATOM 571 C C . LEU A 1 76 ? -2.113 42.406 4.66 1 95.81 76 LEU A C 1
ATOM 573 O O . LEU A 1 76 ? -2.488 43.406 5.285 1 95.81 76 LEU A O 1
ATOM 577 N N . PRO A 1 77 ? -2.926 41.656 3.932 1 96.25 77 PRO A N 1
ATOM 578 C CA . PRO A 1 77 ? -4.359 41.938 4.074 1 96.25 77 PRO A CA 1
ATOM 579 C C . PRO A 1 77 ? -4.895 41.562 5.453 1 96.25 77 PRO A C 1
ATOM 581 O O . PRO A 1 77 ? -4.277 40.75 6.16 1 96.25 77 PRO A O 1
ATOM 584 N N . THR A 1 78 ? -5.988 42.156 5.859 1 96.19 78 THR A N 1
ATOM 585 C CA . THR A 1 78 ? -6.715 41.719 7.039 1 96.19 78 THR A CA 1
ATOM 586 C C . THR A 1 78 ? -7.34 40.344 6.801 1 96.19 78 THR A C 1
ATOM 588 O O . THR A 1 78 ? -8.062 40.156 5.824 1 96.19 78 THR A O 1
ATOM 591 N N . ALA A 1 79 ? -7.039 39.406 7.629 1 96.56 79 ALA A N 1
ATOM 592 C CA . ALA A 1 79 ? -7.492 38.031 7.418 1 96.56 79 ALA A CA 1
ATOM 593 C C . ALA A 1 79 ? -8.25 37.5 8.633 1 96.56 79 ALA A C 1
ATOM 595 O O . ALA A 1 79 ? -7.949 37.875 9.766 1 96.56 79 ALA A O 1
ATOM 596 N N . LEU A 1 80 ? -9.203 36.656 8.359 1 95.19 80 LEU A N 1
ATOM 597 C CA . LEU A 1 80 ? -9.891 35.969 9.445 1 95.19 80 LEU A CA 1
ATOM 598 C C . LEU A 1 80 ? -9.008 34.906 10.055 1 95.19 80 LEU A C 1
ATOM 600 O O . LEU A 1 80 ? -9.023 34.688 11.273 1 95.19 80 LEU A O 1
ATOM 604 N N . THR A 1 81 ? -8.305 34.219 9.211 1 96.62 81 THR A N 1
ATOM 605 C CA . THR A 1 81 ? -7.395 33.156 9.625 1 96.62 81 THR A CA 1
ATOM 606 C C . THR A 1 81 ? -6.027 33.312 8.969 1 96.62 81 THR A C 1
ATOM 608 O O . THR A 1 81 ? -5.941 33.688 7.789 1 96.62 81 THR A O 1
ATOM 611 N N . VAL A 1 82 ? -4.965 33.094 9.734 1 97.88 82 VAL A N 1
ATOM 612 C CA . VAL A 1 82 ? -3.598 33.094 9.227 1 97.88 82 VAL A CA 1
ATOM 613 C C . VAL A 1 82 ? -2.992 31.703 9.375 1 97.88 82 VAL A C 1
ATOM 615 O O . VAL A 1 82 ? -2.984 31.125 10.469 1 97.88 82 VAL A O 1
ATOM 618 N N . LEU A 1 83 ? -2.588 31.125 8.273 1 98.69 83 LEU A N 1
ATOM 619 C CA . LEU A 1 83 ? -1.844 29.875 8.25 1 98.69 83 LEU A CA 1
ATOM 620 C C . LEU A 1 83 ? -0.341 30.125 8.211 1 98.69 83 LEU A C 1
ATOM 622 O O . LEU A 1 83 ? 0.153 30.797 7.305 1 98.69 83 LEU A O 1
ATOM 626 N N . ILE A 1 84 ? 0.319 29.672 9.195 1 98.75 84 ILE A N 1
ATOM 627 C CA . ILE A 1 84 ? 1.771 29.797 9.258 1 98.75 84 ILE A CA 1
ATOM 628 C C . ILE A 1 84 ? 2.418 28.469 8.891 1 98.75 84 ILE A C 1
ATOM 630 O O . ILE A 1 84 ? 2.254 27.469 9.602 1 98.75 84 ILE A O 1
ATOM 634 N N . THR A 1 85 ? 3.24 28.422 7.805 1 98.56 85 THR A N 1
ATOM 635 C CA . THR A 1 85 ? 3.701 27.141 7.262 1 98.56 85 THR A CA 1
ATOM 636 C C . THR A 1 85 ? 5.16 26.891 7.633 1 98.56 85 THR A C 1
ATOM 638 O O . THR A 1 85 ? 5.707 25.828 7.336 1 98.56 85 THR A O 1
ATOM 641 N N . PHE A 1 86 ? 5.824 27.844 8.25 1 97.25 86 PHE A N 1
ATOM 642 C CA . PHE A 1 86 ? 7.215 27.688 8.648 1 97.25 86 PHE A CA 1
ATOM 643 C C . PHE A 1 86 ? 7.328 27.516 10.156 1 97.25 86 PHE A C 1
ATOM 645 O O . PHE A 1 86 ? 6.461 27.953 10.906 1 97.25 86 PHE A O 1
ATOM 652 N N . PRO A 1 87 ? 8.344 26.859 10.578 1 95.81 87 PRO A N 1
ATOM 653 C CA . PRO A 1 87 ? 8.484 26.625 12.023 1 95.81 87 PRO A CA 1
ATOM 654 C C . PRO A 1 87 ? 8.773 27.906 12.805 1 95.81 87 PRO A C 1
ATOM 656 O O . PRO A 1 87 ? 9.477 28.797 12.312 1 95.81 87 PRO A O 1
ATOM 659 N N . MET A 1 88 ? 8.188 28.031 13.883 1 97.25 88 MET A N 1
ATOM 660 C CA . MET A 1 88 ? 8.523 29.031 14.891 1 97.25 88 MET A CA 1
ATOM 661 C C . MET A 1 88 ? 9.25 28.391 16.062 1 97.25 88 MET A C 1
ATOM 663 O O . MET A 1 88 ? 8.906 27.281 16.484 1 97.25 88 MET A O 1
ATOM 667 N N . MET A 1 89 ? 10.281 29.094 16.469 1 97.12 89 MET A N 1
ATOM 668 C CA . MET A 1 89 ? 11.141 28.516 17.516 1 97.12 89 MET A CA 1
ATOM 669 C C . MET A 1 89 ? 11.125 29.391 18.766 1 97.12 89 MET A C 1
ATOM 671 O O . MET A 1 89 ? 11.68 30.484 18.766 1 97.12 89 MET A O 1
ATOM 675 N N . GLY A 1 90 ? 10.492 28.859 19.734 1 97.06 90 GLY A N 1
ATOM 676 C CA . GLY A 1 90 ? 10.469 29.578 21 1 97.06 90 GLY A CA 1
ATOM 677 C C . GLY A 1 90 ? 9.086 30.062 21.391 1 97.06 90 GLY A C 1
ATOM 678 O O . GLY A 1 90 ? 8.297 30.469 20.516 1 97.06 90 GLY A O 1
ATOM 679 N N . SER A 1 91 ? 8.852 30.141 22.672 1 96.94 91 SER A N 1
ATOM 680 C CA . SER A 1 91 ? 7.531 30.469 23.203 1 96.94 91 SER A CA 1
ATOM 681 C C . SER A 1 91 ? 7.137 31.906 22.859 1 96.94 91 SER A C 1
ATOM 683 O O . SER A 1 91 ? 5.953 32.219 22.719 1 96.94 91 SER A O 1
ATOM 685 N N . HIS A 1 92 ? 8.086 32.75 22.672 1 96.06 92 HIS A N 1
ATOM 686 C CA . HIS A 1 92 ? 7.789 34.156 22.469 1 96.06 92 HIS A CA 1
ATOM 687 C C . HIS A 1 92 ? 7.457 34.438 21.016 1 96.06 92 HIS A C 1
ATOM 689 O O . HIS A 1 92 ? 6.867 35.469 20.703 1 96.06 92 HIS A O 1
ATOM 695 N N . VAL A 1 93 ? 7.82 33.562 20.156 1 96.56 93 VAL A N 1
ATOM 696 C CA . VAL A 1 93 ? 7.875 33.844 18.734 1 96.56 93 VAL A CA 1
ATOM 697 C C . VAL A 1 93 ? 6.461 34.062 18.203 1 96.56 93 VAL A C 1
ATOM 699 O O . VAL A 1 93 ? 6.203 35.062 17.5 1 96.56 93 VAL A O 1
ATOM 702 N N . PRO A 1 94 ? 5.488 33.25 18.531 1 97.81 94 PRO A N 1
ATOM 703 C CA . PRO A 1 94 ? 4.137 33.531 18.062 1 97.81 94 PRO A CA 1
ATOM 704 C C . PRO A 1 94 ? 3.594 34.875 18.578 1 97.81 94 PRO A C 1
ATOM 706 O O . PRO A 1 94 ? 2.83 35.562 17.891 1 97.81 94 PRO A O 1
ATOM 709 N N . THR A 1 95 ? 3.992 35.281 19.719 1 96.5 95 THR A N 1
ATOM 710 C CA . THR A 1 95 ? 3.547 36.562 20.312 1 96.5 95 THR A CA 1
ATOM 711 C C . THR A 1 95 ? 4.078 37.75 19.531 1 96.5 95 THR A C 1
ATOM 713 O O . THR A 1 95 ? 3.393 38.75 19.391 1 96.5 95 THR A O 1
ATOM 716 N N . VAL A 1 96 ? 5.305 37.562 19.031 1 94.75 96 VAL A N 1
ATOM 717 C CA . VAL A 1 96 ? 5.898 38.594 18.203 1 94.75 96 VAL A CA 1
ATOM 718 C C . VAL A 1 96 ? 5.035 38.844 16.969 1 94.75 96 VAL A C 1
ATOM 720 O O . VAL A 1 96 ? 4.699 40 16.656 1 94.75 96 VAL A O 1
ATOM 723 N N . PHE A 1 97 ? 4.637 37.844 16.344 1 95.75 97 PHE A N 1
ATOM 724 C CA . PHE A 1 97 ? 3.785 37.969 15.172 1 95.75 97 PHE A CA 1
ATOM 725 C C . PHE A 1 97 ? 2.469 38.656 15.531 1 95.75 97 PHE A C 1
ATOM 727 O O . PHE A 1 97 ? 2.047 39.594 14.852 1 95.75 97 PHE A O 1
ATOM 734 N N . SER A 1 98 ? 1.79 38.125 16.594 1 96.38 98 SER A N 1
ATOM 735 C CA . SER A 1 98 ? 0.476 38.625 16.984 1 96.38 98 SER A CA 1
ATOM 736 C C . SER A 1 98 ? 0.526 40.094 17.328 1 96.38 98 SER A C 1
ATOM 738 O O . SER A 1 98 ? -0.374 40.875 16.953 1 96.38 98 SER A O 1
ATOM 740 N N . MET A 1 99 ? 1.618 40.469 17.938 1 94.31 99 MET A N 1
ATOM 741 C CA . MET A 1 99 ? 1.775 41.875 18.328 1 94.31 99 MET A CA 1
ATOM 742 C C . MET A 1 99 ? 1.931 42.781 17.109 1 94.31 99 MET A C 1
ATOM 744 O O . MET A 1 99 ? 1.264 43.812 17.016 1 94.31 99 MET A O 1
ATOM 748 N N . LEU A 1 100 ? 2.799 42.375 16.219 1 94.19 100 LEU A N 1
ATOM 749 C CA . LEU A 1 100 ? 3.061 43.156 15.039 1 94.19 100 LEU A CA 1
ATOM 750 C C . LEU A 1 100 ? 1.842 43.188 14.125 1 94.19 100 LEU A C 1
ATOM 752 O O . LEU A 1 100 ? 1.518 44.25 13.547 1 94.19 100 LEU A O 1
ATOM 756 N N . TYR A 1 101 ? 1.172 42.094 13.984 1 95.38 101 TYR A N 1
ATOM 757 C CA . TYR A 1 101 ? -0.052 42.031 13.188 1 95.38 101 TYR A CA 1
ATOM 758 C C . TYR A 1 101 ? -1.126 42.938 13.781 1 95.38 101 TYR A C 1
ATOM 760 O O . TYR A 1 101 ? -1.761 43.719 13.062 1 95.38 101 TYR A O 1
ATOM 768 N N . ALA A 1 102 ? -1.339 42.844 15.094 1 94.62 102 ALA A N 1
ATOM 769 C CA . ALA A 1 102 ? -2.34 43.656 15.781 1 94.62 102 ALA A CA 1
ATOM 770 C C . ALA A 1 102 ? -2.055 45.156 15.602 1 94.62 102 ALA A C 1
ATOM 772 O O . ALA A 1 102 ? -2.98 45.969 15.43 1 94.62 102 ALA A O 1
ATOM 773 N N . HIS A 1 103 ? -0.787 45.469 15.602 1 92.19 103 HIS A N 1
ATOM 774 C CA . HIS A 1 103 ? -0.374 46.875 15.461 1 92.19 103 HIS A CA 1
ATOM 775 C C . HIS A 1 103 ? -0.76 47.438 14.094 1 92.19 103 HIS A C 1
ATOM 777 O O . HIS A 1 103 ? -1.156 48.594 13.984 1 92.19 103 HIS A O 1
ATOM 783 N N . THR A 1 104 ? -0.646 46.625 13.133 1 92.56 104 THR A N 1
ATOM 784 C CA . THR A 1 104 ? -0.854 47.094 11.766 1 92.56 104 THR A CA 1
ATOM 785 C C . THR A 1 104 ? -2.289 46.812 11.32 1 92.56 104 THR A C 1
ATOM 787 O O . THR A 1 104 ? -2.74 47.375 10.312 1 92.56 104 THR A O 1
ATOM 790 N N . HIS A 1 105 ? -2.994 45.969 12.047 1 94.06 105 HIS A N 1
ATOM 791 C CA . HIS A 1 105 ? -4.379 45.625 11.734 1 94.06 105 HIS A CA 1
ATOM 792 C C . HIS A 1 105 ? -5.293 45.875 12.93 1 94.06 105 HIS A C 1
ATOM 794 O O . HIS A 1 105 ? -5.961 44.969 13.414 1 94.06 105 HIS A O 1
ATOM 800 N N . PRO A 1 106 ? -5.516 47.125 13.289 1 91.5 106 PRO A N 1
ATOM 801 C CA . PRO A 1 106 ? -6.215 47.438 14.531 1 91.5 106 PRO A CA 1
ATOM 802 C C . PRO A 1 106 ? -7.699 47.094 14.484 1 91.5 106 PRO A C 1
ATOM 804 O O . PRO A 1 106 ? -8.312 46.844 15.523 1 91.5 106 PRO A O 1
ATOM 807 N N . LEU A 1 107 ? -8.328 47.031 13.367 1 90.69 107 LEU A N 1
ATOM 808 C CA . LEU A 1 107 ? -9.75 46.719 13.273 1 90.69 107 LEU A CA 1
ATOM 809 C C . LEU A 1 107 ? -10.016 45.25 13.477 1 90.69 107 LEU A C 1
ATOM 811 O O . LEU A 1 107 ? -11.102 44.875 13.922 1 90.69 107 LEU A O 1
ATOM 815 N N . HIS A 1 108 ? -9.055 44.406 13.133 1 93 108 HIS A N 1
ATOM 816 C CA . HIS A 1 108 ? -9.102 42.969 13.328 1 93 108 HIS A CA 1
ATOM 817 C C . HIS A 1 108 ? -7.746 42.438 13.781 1 93 108 HIS A C 1
ATOM 819 O O . HIS A 1 108 ? -7.062 41.75 13.016 1 93 108 HIS A O 1
ATOM 825 N N . PRO A 1 109 ? -7.438 42.656 14.969 1 94.25 109 PRO A N 1
ATOM 826 C CA . PRO A 1 109 ? -6.062 42.469 15.438 1 94.25 109 PRO A CA 1
ATOM 827 C C . PRO A 1 109 ? -5.734 41.031 15.766 1 94.25 109 PRO A C 1
ATOM 829 O O . PRO A 1 109 ? -4.562 40.688 15.93 1 94.25 109 PRO A O 1
ATOM 832 N N . SER A 1 110 ? -6.828 40.188 15.961 1 94.44 110 SER A N 1
ATOM 833 C CA . SER A 1 110 ? -6.578 38.812 16.438 1 94.44 110 SER A CA 1
ATOM 834 C C . SER A 1 110 ? -7.164 37.781 15.5 1 94.44 110 SER A C 1
ATOM 836 O O . SER A 1 110 ? -8.172 37.156 15.812 1 94.44 110 SER A O 1
ATOM 838 N N . PRO A 1 111 ? -6.488 37.594 14.391 1 95.5 111 PRO A N 1
ATOM 839 C CA . PRO A 1 111 ? -6.949 36.5 13.516 1 95.5 111 PRO A CA 1
ATOM 840 C C . PRO A 1 111 ? -6.777 35.125 14.148 1 95.5 111 PRO A C 1
ATOM 842 O O . PRO A 1 111 ? -5.988 34.969 15.078 1 95.5 111 PRO A O 1
ATOM 845 N N . ASN A 1 112 ? -7.547 34.156 13.711 1 95.69 112 ASN A N 1
ATOM 846 C CA . ASN A 1 112 ? -7.266 32.75 14.047 1 95.69 112 ASN A CA 1
ATOM 847 C C . ASN A 1 112 ? -5.91 32.312 13.508 1 95.69 112 ASN A C 1
ATOM 849 O O . ASN A 1 112 ? -5.543 32.656 12.383 1 95.69 112 ASN A O 1
ATOM 853 N N . LEU A 1 113 ? -5.18 31.609 14.336 1 97.56 113 LEU A N 1
ATOM 854 C CA . LEU A 1 113 ? -3.875 31.141 13.891 1 97.56 113 LEU A CA 1
ATOM 855 C C . LEU A 1 113 ? -3.891 29.625 13.688 1 97.56 113 LEU A C 1
ATOM 857 O O . LEU A 1 113 ? -4.426 28.891 14.523 1 97.56 113 LEU A O 1
ATOM 861 N N . ILE A 1 114 ? -3.416 29.156 12.578 1 98.25 114 ILE A N 1
ATOM 862 C CA . ILE A 1 114 ? -3.072 27.766 12.344 1 98.25 114 ILE A CA 1
ATOM 863 C C . ILE A 1 114 ? -1.566 27.641 12.117 1 98.25 114 ILE A C 1
ATOM 865 O O . ILE A 1 114 ? -1.012 28.266 11.211 1 98.25 114 ILE A O 1
ATOM 869 N N . LEU A 1 115 ? -0.915 26.938 12.953 1 98.69 115 LEU A N 1
ATOM 870 C CA . LEU A 1 115 ? 0.52 26.703 12.82 1 98.69 115 LEU A CA 1
ATOM 871 C C . LEU A 1 115 ? 0.8 25.266 12.398 1 98.69 115 LEU A C 1
ATOM 873 O O . LEU A 1 115 ? 0.264 24.328 12.984 1 98.69 115 LEU A O 1
ATOM 877 N N . LEU A 1 116 ? 1.591 25.109 11.312 1 98.69 116 LEU A N 1
ATOM 878 C CA . LEU A 1 116 ? 2.029 23.766 10.938 1 98.69 116 LEU A CA 1
ATOM 879 C C . LEU A 1 116 ? 3.178 23.297 11.82 1 98.69 116 LEU A C 1
ATOM 881 O O . LEU A 1 116 ? 4.176 24.016 11.977 1 98.69 116 LEU A O 1
ATOM 885 N N . GLY A 1 117 ? 2.941 22.188 12.445 1 98 117 GLY A N 1
ATOM 886 C CA . GLY A 1 117 ? 3.965 21.531 13.25 1 98 117 GLY A CA 1
ATOM 887 C C . GLY A 1 117 ? 4.402 20.203 12.672 1 98 117 GLY A C 1
ATOM 888 O O . GLY A 1 117 ? 4.238 19.953 11.477 1 98 117 GLY A O 1
ATOM 889 N N . SER A 1 118 ? 5.109 19.422 13.484 1 96.5 118 SER A N 1
ATOM 890 C CA . SER A 1 118 ? 5.637 18.125 13.07 1 96.5 118 SER A CA 1
ATOM 891 C C . SER A 1 118 ? 5.301 17.031 14.094 1 96.5 118 SER A C 1
ATOM 893 O O . SER A 1 118 ? 5.078 17.328 15.266 1 96.5 118 SER A O 1
ATOM 895 N N . THR A 1 119 ? 5.277 15.828 13.617 1 97.19 119 THR A N 1
ATOM 896 C CA . THR A 1 119 ? 4.996 14.711 14.508 1 97.19 119 THR A CA 1
ATOM 897 C C . THR A 1 119 ? 6.285 14.172 15.117 1 97.19 119 THR A C 1
ATOM 899 O O . THR A 1 119 ? 6.277 13.141 15.797 1 97.19 119 THR A O 1
ATOM 902 N N . SER A 1 120 ? 7.391 14.828 14.992 1 94.38 120 SER A N 1
ATOM 903 C CA . SER A 1 120 ? 8.695 14.336 15.438 1 94.38 120 SER A CA 1
ATOM 904 C C . SER A 1 120 ? 8.734 14.18 16.953 1 94.38 120 SER A C 1
ATOM 906 O O . SER A 1 120 ? 9.5 13.367 17.484 1 94.38 120 SER A O 1
ATOM 908 N N . ALA A 1 121 ? 7.922 14.906 17.641 1 94.44 121 ALA A N 1
ATOM 909 C CA . ALA A 1 121 ? 7.934 14.883 19.094 1 94.44 121 ALA A CA 1
ATOM 910 C C . ALA A 1 121 ? 7.273 13.609 19.625 1 94.44 121 ALA A C 1
ATOM 912 O O . ALA A 1 121 ? 7.473 13.242 20.781 1 94.44 121 ALA A O 1
ATOM 913 N N . TRP A 1 122 ? 6.391 13.016 18.844 1 95.06 122 TRP A N 1
ATOM 914 C CA . TRP A 1 122 ? 5.703 11.789 19.25 1 95.06 122 TRP A CA 1
ATOM 915 C C . TRP A 1 122 ? 6.594 10.57 19.031 1 95.06 122 TRP A C 1
ATOM 917 O O . TRP A 1 122 ? 6.602 9.984 17.953 1 95.06 122 TRP A O 1
ATOM 927 N N . LYS A 1 123 ? 7.352 10.25 20 1 87.81 123 LYS A N 1
ATOM 928 C CA . LYS A 1 123 ? 8.273 9.117 19.969 1 87.81 123 LYS A CA 1
ATOM 929 C C . LYS A 1 123 ? 7.973 8.133 21.109 1 87.81 123 LYS A C 1
ATOM 931 O O . LYS A 1 123 ? 7.488 8.531 22.172 1 87.81 123 LYS A O 1
ATOM 936 N N . THR A 1 124 ? 8.18 6.949 20.719 1 80.62 124 THR A N 1
ATOM 937 C CA . THR A 1 124 ? 8.039 5.922 21.734 1 80.62 124 THR A CA 1
ATOM 938 C C . THR A 1 124 ? 9.344 5.738 22.516 1 80.62 124 THR A C 1
ATOM 940 O O . THR A 1 124 ? 10.43 5.891 21.938 1 80.62 124 THR A O 1
ATOM 943 N N . ASP A 1 125 ? 9.188 5.719 23.781 1 69.12 125 ASP A N 1
ATOM 944 C CA . ASP A 1 125 ? 10.352 5.445 24.609 1 69.12 125 ASP A CA 1
ATOM 945 C C . ASP A 1 125 ? 10.82 4.004 24.438 1 69.12 125 ASP A C 1
ATOM 947 O O . ASP A 1 125 ? 10.195 3.074 24.953 1 69.12 125 ASP A O 1
ATOM 951 N N . VAL A 1 126 ? 11.766 3.877 23.547 1 62.22 126 VAL A N 1
ATOM 952 C CA . VAL A 1 126 ? 12.289 2.559 23.188 1 62.22 126 VAL A CA 1
ATOM 953 C C . VAL A 1 126 ? 12.773 1.842 24.438 1 62.22 126 VAL A C 1
ATOM 955 O O . VAL A 1 126 ? 12.773 0.61 24.5 1 62.22 126 VAL A O 1
ATOM 958 N N . SER A 1 127 ? 13.297 2.625 25.344 1 57.47 127 SER A N 1
ATOM 959 C CA . SER A 1 1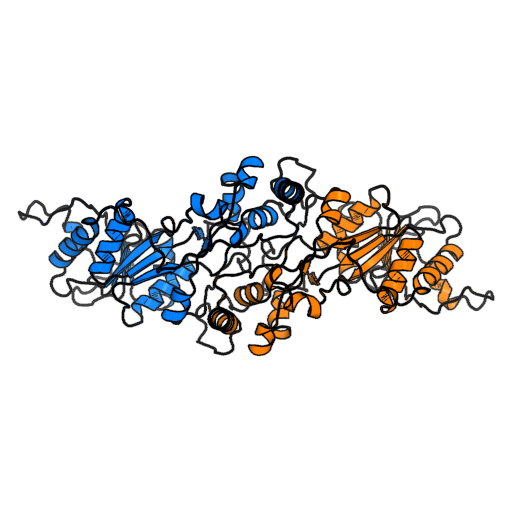27 ? 13.797 2.006 26.578 1 57.47 127 SER A CA 1
ATOM 960 C C . SER A 1 127 ? 12.688 1.229 27.281 1 57.47 127 SER A C 1
ATOM 962 O O . SER A 1 127 ? 12.961 0.264 28 1 57.47 127 SER A O 1
ATOM 964 N N . VAL A 1 128 ? 11.508 1.603 27.016 1 52.31 128 VAL A N 1
ATOM 965 C CA . VAL A 1 128 ? 10.383 0.959 27.688 1 52.31 128 VAL A CA 1
ATOM 966 C C . VAL A 1 128 ? 9.836 -0.174 26.828 1 52.31 128 VAL A C 1
ATOM 968 O O . VAL A 1 128 ? 9.273 -1.142 27.344 1 52.31 128 VAL A O 1
ATOM 971 N N . LEU A 1 129 ? 9.984 -0.055 25.547 1 55.22 129 LEU A N 1
ATOM 972 C CA . LEU A 1 129 ? 9.414 -1.015 24.609 1 55.22 129 LEU A CA 1
ATOM 973 C C . LEU A 1 129 ? 10.094 -2.373 24.734 1 55.22 129 LEU A C 1
ATOM 975 O O . LEU A 1 129 ? 9.469 -3.41 24.516 1 55.22 129 LEU A O 1
ATOM 979 N N . ASP A 1 130 ? 11.484 -2.34 24.922 1 53.41 130 ASP A N 1
ATOM 980 C CA . ASP A 1 130 ? 12.234 -3.586 25.062 1 53.41 130 ASP A CA 1
ATOM 981 C C . ASP A 1 130 ? 11.68 -4.434 26.203 1 53.41 130 ASP A C 1
ATOM 983 O O . ASP A 1 130 ? 11.938 -5.637 26.281 1 53.41 130 ASP A O 1
ATOM 987 N N . GLN A 1 131 ? 10.945 -3.846 27.078 1 48.19 131 GLN A N 1
ATOM 988 C CA . GLN A 1 131 ? 10.633 -4.602 28.297 1 48.19 131 GLN A CA 1
ATOM 989 C C . GLN A 1 131 ? 9.273 -5.285 28.188 1 48.19 131 GLN A C 1
ATOM 991 O O . GLN A 1 131 ? 8.961 -6.184 28.969 1 48.19 131 GLN A O 1
ATOM 996 N N . LYS A 1 132 ? 8.398 -4.855 27.359 1 49.75 132 LYS A N 1
ATOM 997 C CA . LYS A 1 132 ? 7.129 -5.57 27.422 1 49.75 132 LYS A CA 1
ATOM 998 C C . LYS A 1 132 ? 6.586 -5.855 26.016 1 49.75 132 LYS A C 1
ATOM 1000 O O . LYS A 1 132 ? 6.203 -4.934 25.297 1 49.75 132 LYS A O 1
ATOM 1005 N N . PRO A 1 133 ? 6.766 -7.141 25.609 1 50.16 133 PRO A N 1
ATOM 1006 C CA . PRO A 1 133 ? 6.031 -7.52 24.391 1 50.16 133 PRO A CA 1
ATOM 1007 C C . PRO A 1 133 ? 4.586 -7.027 24.406 1 50.16 133 PRO A C 1
ATOM 1009 O O . PRO A 1 133 ? 3.904 -7.121 25.422 1 50.16 133 PRO A O 1
ATOM 1012 N N . GLY A 1 134 ? 4.23 -6.258 23.406 1 54.72 134 GLY A N 1
ATOM 1013 C CA . GLY A 1 134 ? 2.869 -5.746 23.359 1 54.72 134 GLY A CA 1
ATOM 1014 C C . GLY A 1 134 ? 2.76 -4.305 23.828 1 54.72 134 GLY A C 1
ATOM 1015 O O . GLY A 1 134 ? 1.667 -3.826 24.141 1 54.72 134 GLY A O 1
ATOM 1016 N N . SER A 1 135 ? 3.932 -3.803 24.109 1 60.97 135 SER A N 1
ATOM 1017 C CA . SER A 1 135 ? 3.898 -2.43 24.609 1 60.97 135 SER A CA 1
ATOM 1018 C C . SER A 1 135 ? 3.182 -1.507 23.625 1 60.97 135 SER A C 1
ATOM 1020 O O . SER A 1 135 ? 3.168 -1.764 22.422 1 60.97 135 SER A O 1
ATOM 1022 N N . ASN A 1 136 ? 2.494 -0.62 24.203 1 78.44 136 ASN A N 1
ATOM 1023 C CA . ASN A 1 136 ? 1.655 0.32 23.469 1 78.44 136 ASN A CA 1
ATOM 1024 C C . ASN A 1 136 ? 2.49 1.278 22.625 1 78.44 136 ASN A C 1
ATOM 1026 O O . ASN A 1 136 ? 3.209 2.121 23.156 1 78.44 136 ASN A O 1
ATOM 1030 N N . VAL A 1 137 ? 2.609 1.036 21.359 1 89.31 137 VAL A N 1
ATOM 1031 C CA . VAL A 1 137 ? 3.414 1.831 20.438 1 89.31 137 VAL A CA 1
ATOM 1032 C C . VAL A 1 137 ? 2.57 2.963 19.859 1 89.31 137 VAL A C 1
ATOM 1034 O O . VAL A 1 137 ? 3.076 3.805 19.109 1 89.31 137 VAL A O 1
ATOM 1037 N N . TRP A 1 138 ? 1.298 2.973 20.266 1 94.44 138 TRP A N 1
ATOM 1038 C CA . TRP A 1 138 ? 0.377 3.932 19.656 1 94.44 138 TRP A CA 1
ATOM 1039 C C . TRP A 1 138 ? 0.429 5.27 20.391 1 94.44 138 TRP A C 1
ATOM 1041 O O . TRP A 1 138 ? 0.371 5.312 21.625 1 94.44 138 TRP A O 1
ATOM 1051 N N . LEU A 1 139 ? 0.562 6.258 19.672 1 96.12 139 LEU A N 1
ATOM 1052 C CA . LEU A 1 139 ? 0.553 7.641 20.141 1 96.12 139 LEU A CA 1
ATOM 1053 C C . LEU A 1 139 ? -0.553 8.438 19.469 1 96.12 139 LEU A C 1
ATOM 1055 O O . LEU A 1 139 ? -0.801 8.266 18.266 1 96.12 139 LEU A O 1
ATOM 1059 N N . ASP A 1 140 ? -1.245 9.195 20.203 1 96.62 140 ASP A N 1
ATOM 1060 C CA . ASP A 1 140 ? -2.262 10.078 19.656 1 96.62 140 ASP A CA 1
ATOM 1061 C C . ASP A 1 140 ? -2.041 11.523 20.109 1 96.62 140 ASP A C 1
ATOM 1063 O O . ASP A 1 140 ? -1.025 11.828 20.734 1 96.62 140 ASP A O 1
ATOM 1067 N N . ARG A 1 141 ? -2.926 12.406 19.719 1 96.44 141 ARG A N 1
ATOM 1068 C CA . ARG A 1 141 ? -2.744 13.836 19.953 1 96.44 141 ARG A CA 1
ATOM 1069 C C . ARG A 1 141 ? -2.742 14.148 21.453 1 96.44 141 ARG A C 1
ATOM 1071 O O . ARG A 1 141 ? -2.346 15.242 21.859 1 96.44 141 ARG A O 1
ATOM 1078 N N . HIS A 1 142 ? -3.141 13.195 22.281 1 95.62 142 HIS A N 1
ATOM 1079 C CA . HIS A 1 142 ? -3.195 13.414 23.719 1 95.62 142 HIS A CA 1
ATOM 1080 C C . HIS A 1 142 ? -2.002 12.773 24.422 1 95.62 142 HIS A C 1
ATOM 1082 O O . HIS A 1 142 ? -1.819 12.945 25.625 1 95.62 142 HIS A O 1
ATOM 1088 N N . SER A 1 143 ? -1.222 12.078 23.672 1 95 143 SER A N 1
ATOM 1089 C CA . SER A 1 143 ? -0.03 11.477 24.266 1 95 143 SER A CA 1
ATOM 1090 C C . SER A 1 143 ? 0.94 12.539 24.766 1 95 143 SER A C 1
ATOM 1092 O O . SER A 1 143 ? 1.096 13.586 24.141 1 95 143 SER A O 1
ATOM 1094 N N . PRO A 1 144 ? 1.615 12.242 25.859 1 92.75 144 PRO A N 1
ATOM 1095 C CA . PRO A 1 144 ? 2.555 13.227 26.391 1 92.75 144 PRO A CA 1
ATOM 1096 C C . PRO A 1 144 ? 3.758 13.461 25.484 1 92.75 144 PRO A C 1
ATOM 1098 O O . PRO A 1 144 ? 4.262 12.516 24.875 1 92.75 144 PRO A O 1
ATOM 1101 N N . ILE A 1 145 ? 4.078 14.719 25.344 1 93 145 ILE A N 1
ATOM 1102 C CA . ILE A 1 145 ? 5.277 15.117 24.609 1 93 145 ILE A CA 1
ATOM 1103 C C . ILE A 1 145 ? 6.098 16.094 25.453 1 93 145 ILE A C 1
ATOM 1105 O O . ILE A 1 145 ? 5.562 16.75 26.359 1 93 145 ILE A O 1
ATOM 1109 N N . ASP A 1 146 ? 7.367 16.172 25.203 1 92.81 146 ASP A N 1
ATOM 1110 C CA . ASP A 1 146 ? 8.281 17 25.984 1 92.81 146 ASP A CA 1
ATOM 1111 C C . ASP A 1 146 ? 8.352 18.406 25.422 1 92.81 146 ASP A C 1
ATOM 1113 O O . ASP A 1 146 ? 9.281 18.734 24.672 1 92.81 146 ASP A O 1
ATOM 1117 N N . ILE A 1 147 ? 7.52 19.219 25.875 1 94.5 147 ILE A N 1
ATOM 1118 C CA . ILE A 1 147 ? 7.387 20.578 25.375 1 94.5 147 ILE A CA 1
ATOM 1119 C C . ILE A 1 147 ? 8.578 21.406 25.828 1 94.5 147 ILE A C 1
ATOM 1121 O O . ILE A 1 147 ? 9.117 22.219 25.062 1 94.5 147 ILE A O 1
ATOM 1125 N N . GLU A 1 148 ? 9.031 21.234 27 1 93.06 148 GLU A N 1
ATOM 1126 C CA . GLU A 1 148 ? 10.031 22.094 27.641 1 93.06 148 GLU A CA 1
ATOM 1127 C C . GLU A 1 148 ? 11.375 22 26.922 1 93.06 148 GLU A C 1
ATOM 1129 O O . GLU A 1 148 ? 12.117 22.984 26.859 1 93.06 148 GLU A O 1
ATOM 1134 N N . SER A 1 149 ? 11.664 20.875 26.344 1 92.06 149 SER A N 1
ATOM 1135 C CA . SER A 1 149 ? 13 20.672 25.781 1 92.06 149 SER A CA 1
ATOM 1136 C C . SER A 1 149 ? 13.016 20.938 24.281 1 92.06 149 SER A C 1
ATOM 1138 O O . SER A 1 149 ? 14.047 20.766 23.625 1 92.06 149 SER A O 1
ATOM 1140 N N . ASP A 1 150 ? 11.906 21.406 23.719 1 95.62 150 ASP A N 1
ATOM 1141 C CA . ASP A 1 150 ? 11.789 21.578 22.281 1 95.62 150 ASP A CA 1
ATOM 1142 C C . ASP A 1 150 ? 11.234 22.953 21.922 1 95.62 150 ASP A C 1
ATOM 1144 O O . ASP A 1 150 ? 10.055 23.234 22.156 1 95.62 150 ASP A O 1
ATOM 1148 N N . ALA A 1 151 ? 12.078 23.797 21.297 1 96.75 151 ALA A N 1
ATOM 1149 C CA . ALA A 1 151 ? 11.711 25.172 20.984 1 96.75 151 ALA A CA 1
ATOM 1150 C C . ALA A 1 151 ? 10.516 25.219 20.031 1 96.75 151 ALA A C 1
ATOM 1152 O O . ALA A 1 151 ? 9.688 26.141 20.109 1 96.75 151 ALA A O 1
ATOM 1153 N N . ARG A 1 152 ? 10.445 24.266 19.172 1 97.25 152 ARG A N 1
ATOM 1154 C CA . ARG A 1 152 ? 9.305 24.188 18.266 1 97.25 152 ARG A CA 1
ATOM 1155 C C . ARG A 1 152 ? 8.008 23.953 19.016 1 97.25 152 ARG A C 1
ATOM 1157 O O . ARG A 1 152 ? 6.992 24.594 18.734 1 97.25 152 ARG A O 1
ATOM 1164 N N . LEU A 1 153 ? 8.086 23.062 19.984 1 97.75 153 LEU A N 1
ATOM 1165 C CA . LEU A 1 153 ? 6.902 22.734 20.766 1 97.75 153 LEU A CA 1
ATOM 1166 C C . LEU A 1 153 ? 6.516 23.891 21.672 1 97.75 153 LEU A C 1
ATOM 1168 O O . LEU A 1 153 ? 5.328 24.109 21.938 1 97.75 153 LEU A O 1
ATOM 1172 N N . GLN A 1 154 ? 7.465 24.625 22.094 1 98.12 154 GLN A N 1
ATOM 1173 C CA . GLN A 1 154 ? 7.176 25.812 22.906 1 98.12 154 GLN A CA 1
ATOM 1174 C C . GLN A 1 154 ? 6.371 26.844 22.125 1 98.12 154 GLN A C 1
ATOM 1176 O O . GLN A 1 154 ? 5.418 27.422 22.641 1 98.12 154 GLN A O 1
ATOM 1181 N N . ALA A 1 155 ? 6.809 27.016 20.922 1 98.44 155 ALA A N 1
ATOM 1182 C CA . ALA A 1 155 ? 6.062 27.938 20.062 1 98.44 155 ALA A CA 1
ATOM 1183 C C . ALA A 1 155 ? 4.641 27.422 19.828 1 98.44 155 ALA A C 1
ATOM 1185 O O . ALA A 1 155 ? 3.684 28.203 19.875 1 98.44 155 ALA A O 1
ATOM 1186 N N . GLU A 1 156 ? 4.527 26.125 19.562 1 98.38 156 GLU A N 1
ATOM 1187 C CA . GLU A 1 156 ? 3.215 25.531 19.344 1 98.38 156 GLU A CA 1
ATOM 1188 C C . GLU A 1 156 ? 2.312 25.719 20.562 1 98.38 156 GLU A C 1
ATOM 1190 O O . GLU A 1 156 ? 1.124 26 20.422 1 98.38 156 GLU A O 1
ATOM 1195 N N . GLN A 1 157 ? 2.896 25.594 21.703 1 97.5 157 GLN A N 1
ATOM 1196 C CA . GLN A 1 157 ? 2.135 25.75 22.938 1 97.5 157 GLN A CA 1
ATOM 1197 C C . GLN A 1 157 ? 1.602 27.172 23.062 1 97.5 157 GLN A C 1
ATOM 1199 O O . GLN A 1 157 ? 0.468 27.375 23.5 1 97.5 157 GLN A O 1
ATOM 1204 N N . THR A 1 158 ? 2.402 28.125 22.703 1 97.94 158 THR A N 1
ATOM 1205 C CA . THR A 1 158 ? 1.971 29.516 22.734 1 97.94 158 THR A CA 1
ATOM 1206 C C . THR A 1 158 ? 0.78 29.734 21.812 1 97.94 158 THR A C 1
ATOM 1208 O O . THR A 1 158 ? -0.187 30.406 22.172 1 97.94 158 THR A O 1
ATOM 1211 N N . VAL A 1 159 ? 0.844 29.125 20.672 1 98.12 159 VAL A N 1
ATOM 1212 C CA . VAL A 1 159 ? -0.247 29.234 19.703 1 98.12 159 VAL A CA 1
ATOM 1213 C C . VAL A 1 159 ? -1.515 28.609 20.297 1 98.12 159 VAL A C 1
ATOM 1215 O O . VAL A 1 159 ? -2.594 29.203 20.219 1 98.12 159 VAL A O 1
ATOM 1218 N N . LEU A 1 160 ? -1.376 27.484 20.922 1 97.62 160 LEU A N 1
ATOM 1219 C CA . LEU A 1 160 ? -2.516 26.797 21.516 1 97.62 160 LEU A CA 1
ATOM 1220 C C . LEU A 1 160 ? -3.123 27.641 22.641 1 97.62 160 LEU A C 1
ATOM 1222 O O . LEU A 1 160 ? -4.344 27.75 22.734 1 97.62 160 LEU A O 1
ATOM 1226 N N . GLN A 1 161 ? -2.309 28.234 23.406 1 96.62 161 GLN A N 1
ATOM 1227 C CA . GLN A 1 161 ? -2.76 29.047 24.531 1 96.62 161 GLN A CA 1
ATOM 1228 C C . GLN A 1 161 ? -3.471 30.297 24.047 1 96.62 161 GLN A C 1
ATOM 1230 O O . GLN A 1 161 ? -4.305 30.875 24.766 1 96.62 161 GLN A O 1
ATOM 1235 N N . SER A 1 162 ? -3.094 30.734 22.875 1 95.88 162 SER A N 1
ATOM 1236 C CA . SER A 1 162 ? -3.73 31.906 22.281 1 95.88 162 SER A CA 1
ATOM 1237 C C . SER A 1 162 ? -4.953 31.5 21.453 1 95.88 162 SER A C 1
ATOM 1239 O O . SER A 1 162 ? -5.402 32.25 20.594 1 95.88 162 SER A O 1
ATOM 1241 N N . LYS A 1 163 ? -5.41 30.234 21.625 1 95.5 163 LYS A N 1
ATOM 1242 C CA . LYS A 1 163 ? -6.633 29.703 21.031 1 95.5 163 LYS A CA 1
ATOM 1243 C C . LYS A 1 163 ? -6.449 29.406 19.547 1 95.5 163 LYS A C 1
ATOM 1245 O O . LYS A 1 163 ? -7.418 29.391 18.781 1 95.5 163 LYS A O 1
ATOM 1250 N N . GLY A 1 164 ? -5.18 29.25 19.125 1 97.25 164 GLY A N 1
ATOM 1251 C CA . GLY A 1 164 ? -4.891 28.812 17.766 1 97.25 164 GLY A CA 1
ATOM 1252 C C . GLY A 1 164 ? -4.922 27.297 17.625 1 97.25 164 GLY A C 1
ATOM 1253 O O . GLY A 1 164 ? -5.266 26.578 18.562 1 97.25 164 GLY A O 1
ATOM 1254 N N . VAL A 1 165 ? -4.652 26.844 16.422 1 97.62 165 VAL A N 1
ATOM 1255 C CA . VAL A 1 165 ? -4.629 25.422 16.094 1 97.62 165 VAL A CA 1
ATOM 1256 C C . VAL A 1 165 ? -3.236 25.031 15.609 1 97.62 165 VAL A C 1
ATOM 1258 O O . VAL A 1 165 ? -2.572 25.797 14.914 1 97.62 165 VAL A O 1
ATOM 1261 N N . VAL A 1 166 ? -2.812 23.875 16.047 1 98.25 166 VAL A N 1
ATOM 1262 C CA . VAL A 1 166 ? -1.551 23.328 15.562 1 98.25 166 VAL A CA 1
ATOM 1263 C C . VAL A 1 166 ? -1.812 22.031 14.805 1 98.25 166 VAL A C 1
ATOM 1265 O O . VAL A 1 166 ? -2.521 21.156 15.297 1 98.25 166 VAL A O 1
ATOM 1268 N N . LEU A 1 167 ? -1.349 21.938 13.586 1 98.38 167 LEU A N 1
ATOM 1269 C CA . LEU A 1 167 ? -1.389 20.703 12.797 1 98.38 167 LEU A CA 1
ATOM 1270 C C . LEU A 1 167 ? -0.026 20.016 12.797 1 98.38 167 LEU A C 1
ATOM 1272 O O . LEU A 1 167 ? 0.907 20.484 12.141 1 98.38 167 LEU A O 1
ATOM 1276 N N . ASN A 1 168 ? 0.114 18.953 13.539 1 98.69 168 ASN A N 1
ATOM 1277 C CA . ASN A 1 168 ? 1.356 18.203 13.539 1 98.69 168 ASN A CA 1
ATOM 1278 C C . ASN A 1 168 ? 1.389 17.188 12.398 1 98.69 168 ASN A C 1
ATOM 1280 O O . ASN A 1 168 ? 0.803 16.109 12.5 1 98.69 168 ASN A O 1
ATOM 1284 N N . LEU A 1 169 ? 2.164 17.516 11.391 1 98.75 169 LEU A N 1
ATOM 1285 C CA . LEU A 1 169 ? 2.143 16.812 10.117 1 98.75 169 LEU A CA 1
ATOM 1286 C C . LEU A 1 169 ? 3.172 15.68 10.102 1 98.75 169 LEU A C 1
ATOM 1288 O O . LEU A 1 169 ? 4.297 15.859 10.57 1 98.75 169 LEU A O 1
ATOM 1292 N N . ALA A 1 170 ? 2.732 14.516 9.594 1 98.25 170 ALA A N 1
ATOM 1293 C CA . ALA A 1 170 ? 3.672 13.43 9.32 1 98.25 170 ALA A CA 1
ATOM 1294 C C . ALA A 1 170 ? 4.473 13.703 8.055 1 98.25 170 ALA A C 1
ATOM 1296 O O . ALA A 1 170 ? 4.539 14.844 7.586 1 98.25 170 ALA A O 1
ATOM 1297 N N . GLY A 1 171 ? 5.262 12.664 7.594 1 97.19 171 GLY A N 1
ATOM 1298 C CA . GLY A 1 171 ? 6.059 12.867 6.395 1 97.19 171 GLY A CA 1
ATOM 1299 C C . GLY A 1 171 ? 5.25 13.406 5.227 1 97.19 171 GLY A C 1
ATOM 1300 O O . GLY A 1 171 ? 4.266 12.789 4.812 1 97.19 171 GLY A O 1
ATOM 1301 N N . LEU A 1 172 ? 5.664 14.516 4.68 1 97.31 172 LEU A N 1
ATOM 1302 C CA . LEU A 1 172 ? 4.938 15.219 3.627 1 97.31 172 LEU A CA 1
ATOM 1303 C C . LEU A 1 172 ? 5.297 14.656 2.254 1 97.31 172 LEU A C 1
ATOM 1305 O O . LEU A 1 172 ? 6.473 14.461 1.949 1 97.31 172 LEU A O 1
ATOM 1309 N N . TRP A 1 173 ? 4.266 14.32 1.493 1 95 173 TRP A N 1
ATOM 1310 C CA . TRP A 1 173 ? 4.551 13.891 0.128 1 95 173 TRP A CA 1
ATOM 1311 C C . TRP A 1 173 ? 3.5 14.422 -0.84 1 95 173 TRP A C 1
ATOM 1313 O O . TRP A 1 173 ? 2.473 14.961 -0.419 1 95 173 TRP A O 1
ATOM 1323 N N . GLY A 1 174 ? 3.766 14.375 -2.111 1 91.69 174 GLY A N 1
ATOM 1324 C CA . GLY A 1 174 ? 2.943 14.883 -3.199 1 91.69 174 GLY A CA 1
ATOM 1325 C C . GLY A 1 174 ? 3.75 15.562 -4.289 1 91.69 174 GLY A C 1
ATOM 1326 O O . GLY A 1 174 ? 4.77 16.188 -4.012 1 91.69 174 GLY A O 1
ATOM 1327 N N . ASP A 1 175 ? 3.346 15.43 -5.512 1 84.25 175 ASP A N 1
ATOM 1328 C CA . ASP A 1 175 ? 4.035 16 -6.664 1 84.25 175 ASP A CA 1
ATOM 1329 C C . ASP A 1 175 ? 5.477 15.5 -6.738 1 84.25 175 ASP A C 1
ATOM 1331 O O . ASP A 1 175 ? 5.719 14.305 -6.871 1 84.25 175 ASP A O 1
ATOM 1335 N N . LYS A 1 176 ? 6.434 16.391 -6.477 1 82.38 176 LYS A N 1
ATOM 1336 C CA . LYS A 1 176 ? 7.836 16.016 -6.641 1 82.38 176 LYS A CA 1
ATOM 1337 C C . LYS A 1 176 ? 8.367 15.32 -5.391 1 82.38 176 LYS A C 1
ATOM 1339 O O . LYS A 1 176 ? 9.406 14.648 -5.438 1 82.38 176 LYS A O 1
ATOM 1344 N N . ARG A 1 177 ? 7.695 15.484 -4.301 1 87.88 177 ARG A N 1
ATOM 1345 C CA . ARG A 1 177 ? 8.07 14.828 -3.053 1 87.88 177 ARG A CA 1
ATOM 1346 C C . ARG A 1 177 ? 7.371 13.477 -2.916 1 87.88 177 ARG A C 1
ATOM 1348 O O . ARG A 1 177 ? 6.18 13.422 -2.605 1 87.88 177 ARG A O 1
ATOM 1355 N N . HIS A 1 178 ? 8.125 12.43 -3.193 1 87.69 178 HIS A N 1
ATOM 1356 C CA . HIS A 1 178 ? 7.566 11.086 -3.139 1 87.69 178 HIS A CA 1
ATOM 1357 C C . HIS A 1 178 ? 8.484 10.141 -2.373 1 87.69 178 HIS A C 1
ATOM 1359 O O . HIS A 1 178 ? 9.695 10.117 -2.609 1 87.69 178 HIS A O 1
ATOM 1365 N N . PRO A 1 179 ? 7.883 9.344 -1.533 1 84.81 179 PRO A N 1
ATOM 1366 C CA . PRO A 1 179 ? 8.68 8.438 -0.71 1 84.81 179 PRO A CA 1
ATOM 1367 C C . PRO A 1 179 ? 9.547 7.496 -1.543 1 84.81 179 PRO A C 1
ATOM 1369 O O . PRO A 1 179 ? 10.602 7.047 -1.078 1 84.81 179 PRO A O 1
ATOM 1372 N N . ARG A 1 180 ? 9.133 7.211 -2.771 1 81.75 180 ARG A N 1
ATOM 1373 C CA . ARG A 1 180 ? 9.93 6.344 -3.633 1 81.75 180 ARG A CA 1
ATOM 1374 C C . ARG A 1 180 ? 11.328 6.918 -3.848 1 81.75 180 ARG A C 1
ATOM 1376 O O . ARG A 1 180 ? 12.281 6.172 -4.082 1 81.75 180 ARG A O 1
ATOM 1383 N N . ASN A 1 181 ? 11.398 8.195 -3.736 1 83.88 181 ASN A N 1
ATOM 1384 C CA . ASN A 1 181 ? 12.664 8.883 -3.973 1 83.88 181 ASN A CA 1
ATOM 1385 C C . ASN A 1 181 ? 13.547 8.875 -2.729 1 83.88 181 ASN A C 1
ATOM 1387 O O . ASN A 1 181 ? 14.703 9.297 -2.781 1 83.88 181 ASN A O 1
ATOM 1391 N N . TRP A 1 182 ? 12.984 8.414 -1.628 1 85.81 182 TRP A N 1
ATOM 1392 C CA . TRP A 1 182 ? 13.703 8.445 -0.362 1 85.81 182 TRP A CA 1
ATOM 1393 C C . TRP A 1 182 ? 14.383 7.109 -0.092 1 85.81 182 TRP A C 1
ATOM 1395 O O . TRP A 1 182 ? 15.18 6.984 0.841 1 85.81 182 TRP A O 1
ATOM 1405 N N . VAL A 1 183 ? 14.047 6.09 -0.897 1 82.06 183 VAL A N 1
ATOM 1406 C CA . VAL A 1 183 ? 14.461 4.719 -0.62 1 82.06 183 VAL A CA 1
ATOM 1407 C C . VAL A 1 183 ? 15.984 4.656 -0.49 1 82.06 183 VAL A C 1
ATOM 1409 O O . VAL A 1 183 ? 16.5 4.113 0.486 1 82.06 183 VAL A O 1
ATOM 1412 N N . ASN A 1 184 ? 16.703 5.297 -1.435 1 81.12 184 ASN A N 1
ATOM 1413 C CA . ASN A 1 184 ? 18.156 5.242 -1.423 1 81.12 184 ASN A CA 1
ATOM 1414 C C . ASN A 1 184 ? 18.734 6.016 -0.244 1 81.12 184 ASN A C 1
ATOM 1416 O O . ASN A 1 184 ? 19.797 5.66 0.278 1 81.12 184 ASN A O 1
ATOM 1420 N N . LEU A 1 185 ? 18.062 7.004 0.136 1 82.75 185 LEU A N 1
ATOM 1421 C CA . LEU A 1 185 ? 18.516 7.836 1.244 1 82.75 185 LEU A CA 1
ATOM 1422 C C . LEU A 1 185 ? 18.297 7.133 2.578 1 82.75 185 LEU A C 1
ATOM 1424 O O . LEU A 1 185 ? 19.141 7.207 3.473 1 82.75 185 LEU A O 1
ATOM 1428 N N . ILE A 1 186 ? 17.281 6.383 2.691 1 83.94 186 ILE A N 1
ATOM 1429 C CA . ILE A 1 186 ? 16.891 5.809 3.977 1 83.94 186 ILE A CA 1
ATOM 1430 C C . ILE A 1 186 ? 17.516 4.422 4.129 1 83.94 186 ILE A C 1
ATOM 1432 O O . ILE A 1 186 ? 17.781 3.973 5.25 1 83.94 186 ILE A O 1
ATOM 1436 N N . ALA A 1 187 ? 17.703 3.77 3.068 1 83.44 187 ALA A N 1
ATOM 1437 C CA . ALA A 1 187 ? 18.266 2.418 3.074 1 83.44 187 ALA A CA 1
ATOM 1438 C C . ALA A 1 187 ? 19.484 2.322 2.174 1 83.44 187 ALA A C 1
ATOM 1440 O O . ALA A 1 187 ? 19.5 1.541 1.22 1 83.44 187 ALA A O 1
ATOM 1441 N N . PRO A 1 188 ? 20.594 3.057 2.564 1 86.56 188 PRO A N 1
ATOM 1442 C CA . PRO A 1 188 ? 21.797 2.996 1.727 1 86.56 188 PRO A CA 1
ATOM 1443 C C . PRO A 1 188 ? 22.516 1.652 1.824 1 86.56 188 PRO A C 1
ATOM 1445 O O . PRO A 1 188 ? 23.281 1.292 0.928 1 86.56 188 PRO A O 1
ATOM 1448 N N . THR A 1 189 ? 22.297 0.92 2.957 1 91.75 189 THR A N 1
ATOM 1449 C CA . THR A 1 189 ? 22.844 -0.411 3.172 1 91.75 189 THR A CA 1
ATOM 1450 C C . THR A 1 189 ? 21.797 -1.349 3.76 1 91.75 189 THR A C 1
ATOM 1452 O O . THR A 1 189 ? 20.766 -0.896 4.273 1 91.75 189 THR A O 1
ATOM 1455 N N . LYS A 1 190 ? 22.078 -2.576 3.654 1 93 190 LYS A N 1
ATOM 1456 C CA . LYS A 1 190 ? 21.188 -3.566 4.254 1 93 190 LYS A CA 1
ATOM 1457 C C . LYS A 1 190 ? 21.062 -3.352 5.762 1 93 190 LYS A C 1
ATOM 1459 O O . LYS A 1 190 ? 19.984 -3.482 6.32 1 93 190 LYS A O 1
ATOM 1464 N N . LEU A 1 191 ? 22.188 -3.049 6.383 1 94.19 191 LEU A N 1
ATOM 1465 C CA . LEU A 1 191 ? 22.203 -2.818 7.82 1 94.19 191 LEU A CA 1
ATOM 1466 C C . LEU A 1 191 ? 21.328 -1.618 8.188 1 94.19 191 LEU A C 1
ATOM 1468 O O . LEU A 1 191 ? 20.594 -1.659 9.172 1 94.19 191 LEU A O 1
ATOM 1472 N N . ALA A 1 192 ? 21.406 -0.561 7.438 1 94.12 192 ALA A N 1
ATOM 1473 C CA . ALA A 1 192 ? 20.562 0.61 7.664 1 94.12 192 ALA A CA 1
ATOM 1474 C C . ALA A 1 192 ? 19.094 0.265 7.488 1 94.12 192 ALA A C 1
ATOM 1476 O O . ALA A 1 192 ? 18.25 0.685 8.289 1 94.12 192 ALA A O 1
ATOM 1477 N N . LEU A 1 193 ? 18.812 -0.487 6.48 1 94.62 193 LEU A N 1
ATOM 1478 C CA . LEU A 1 193 ? 17.453 -0.906 6.203 1 94.62 193 LEU A CA 1
ATOM 1479 C C . LEU A 1 193 ? 16.906 -1.761 7.34 1 94.62 193 LEU A C 1
ATOM 1481 O O . LEU A 1 193 ? 15.734 -1.622 7.723 1 94.62 193 LEU A O 1
ATOM 1485 N N . ALA A 1 194 ? 17.75 -2.59 7.895 1 95.94 194 ALA A N 1
ATOM 1486 C CA . ALA A 1 194 ? 17.344 -3.521 8.945 1 95.94 194 ALA A CA 1
ATOM 1487 C C . ALA A 1 194 ? 16.781 -2.777 10.156 1 95.94 194 ALA A C 1
ATOM 1489 O O . ALA A 1 194 ? 15.883 -3.275 10.836 1 95.94 194 ALA A O 1
ATOM 1490 N N . SER A 1 195 ? 17.203 -1.592 10.414 1 93.19 195 SER A N 1
ATOM 1491 C CA . SER A 1 195 ? 16.844 -0.857 11.625 1 93.19 195 SER A CA 1
ATOM 1492 C C . SER A 1 195 ? 15.641 0.047 11.383 1 93.19 195 SER A C 1
ATOM 1494 O O . SER A 1 195 ? 15.102 0.643 12.32 1 93.19 195 SER A O 1
ATOM 1496 N N . LYS A 1 196 ? 15.164 0.089 10.133 1 94.12 196 LYS A N 1
ATOM 1497 C CA . LYS A 1 196 ? 14.055 0.984 9.82 1 94.12 196 LYS A CA 1
ATOM 1498 C C . LYS A 1 196 ? 12.734 0.41 10.32 1 94.12 196 LYS A C 1
ATOM 1500 O O . LYS A 1 196 ? 12.508 -0.801 10.258 1 94.12 196 LYS A O 1
ATOM 1505 N N . THR A 1 197 ? 11.867 1.3 10.758 1 93.62 197 THR A N 1
ATOM 1506 C CA . THR A 1 197 ? 10.609 0.9 11.383 1 93.62 197 THR A CA 1
ATOM 1507 C C . THR A 1 197 ? 9.422 1.479 10.617 1 93.62 197 THR A C 1
ATOM 1509 O O . THR A 1 197 ? 9.211 1.146 9.445 1 93.62 197 THR A O 1
ATOM 1512 N N . SER A 1 198 ? 8.648 2.355 11.297 1 95.81 198 SER A N 1
ATOM 1513 C CA . SER A 1 198 ? 7.402 2.834 10.703 1 95.81 198 SER A CA 1
ATOM 1514 C C . SER A 1 198 ? 7.625 4.129 9.93 1 95.81 198 SER A C 1
ATOM 1516 O O . SER A 1 198 ? 8.586 4.855 10.18 1 95.81 198 SER A O 1
ATOM 1518 N N . LEU A 1 199 ? 6.863 4.316 8.922 1 96.19 199 LEU A N 1
ATOM 1519 C CA . LEU A 1 199 ? 6.742 5.551 8.148 1 96.19 199 LEU A CA 1
ATOM 1520 C C . LEU A 1 199 ? 5.305 6.066 8.164 1 96.19 199 LEU A C 1
ATOM 1522 O O . LEU A 1 199 ? 4.367 5.309 7.914 1 96.19 199 LEU A O 1
ATOM 1526 N N . HIS A 1 200 ? 5.109 7.25 8.617 1 97.81 200 HIS A N 1
ATOM 1527 C CA . HIS A 1 200 ? 3.82 7.926 8.555 1 97.81 200 HIS A CA 1
ATOM 1528 C C . HIS A 1 200 ? 3.844 9.07 7.543 1 97.81 200 HIS A C 1
ATOM 1530 O O . HIS A 1 200 ? 4.832 9.805 7.453 1 97.81 200 HIS A O 1
ATOM 1536 N N . LEU A 1 201 ? 2.752 9.172 6.766 1 97.62 201 LEU A N 1
ATOM 1537 C CA . LEU A 1 201 ? 2.74 10.125 5.664 1 97.62 201 LEU A CA 1
ATOM 1538 C C . LEU A 1 201 ? 1.435 10.914 5.637 1 97.62 201 LEU A C 1
ATOM 1540 O O . LEU A 1 201 ? 0.433 10.477 6.211 1 97.62 201 LEU A O 1
ATOM 1544 N N . VAL A 1 202 ? 1.491 12.023 5.016 1 97.81 202 VAL A N 1
ATOM 1545 C CA . VAL A 1 202 ? 0.303 12.781 4.645 1 97.81 202 VAL A CA 1
ATOM 1546 C C . VAL A 1 202 ? 0.574 13.578 3.369 1 97.81 202 VAL A C 1
ATOM 1548 O O . VAL A 1 202 ? 1.637 14.188 3.221 1 97.81 202 VAL A O 1
ATOM 1551 N N . HIS A 1 203 ? -0.299 13.477 2.418 1 95.81 203 HIS A N 1
ATOM 1552 C CA . HIS A 1 203 ? -0.193 14.188 1.149 1 95.81 203 HIS A CA 1
ATOM 1553 C C . HIS A 1 203 ? -0.536 15.664 1.314 1 95.81 203 HIS A C 1
ATOM 1555 O O . HIS A 1 203 ? -1.447 16.016 2.068 1 95.81 203 HIS A O 1
ATOM 1561 N N . GLY A 1 204 ? 0.107 16.516 0.531 1 96.62 204 GLY A N 1
ATOM 1562 C CA . GLY A 1 204 ? -0.146 17.938 0.603 1 96.62 204 GLY A CA 1
ATOM 1563 C C . GLY A 1 204 ? -1.607 18.297 0.406 1 96.62 204 GLY A C 1
ATOM 1564 O O . GLY A 1 204 ? -2.131 19.188 1.083 1 96.62 204 GLY A O 1
ATOM 1565 N N . MET A 1 205 ? -2.26 17.609 -0.44 1 94.75 205 MET A N 1
ATOM 1566 C CA . MET A 1 205 ? -3.666 17.875 -0.722 1 94.75 205 MET A CA 1
ATOM 1567 C C . MET A 1 205 ? -4.531 17.594 0.503 1 94.75 205 MET A C 1
ATOM 1569 O O . MET A 1 205 ? -5.5 18.312 0.761 1 94.75 205 MET A O 1
ATOM 1573 N N . ASP A 1 206 ? -4.195 16.547 1.211 1 95.75 206 ASP A N 1
ATOM 1574 C CA . ASP A 1 206 ? -4.969 16.219 2.406 1 95.75 206 ASP A CA 1
ATOM 1575 C C . ASP A 1 206 ? -4.754 17.266 3.496 1 95.75 206 ASP A C 1
ATOM 1577 O O . ASP A 1 206 ? -5.68 17.594 4.246 1 95.75 206 ASP A O 1
ATOM 1581 N N . VAL A 1 207 ? -3.562 17.812 3.607 1 97.88 207 VAL A N 1
ATOM 1582 C CA . VAL A 1 207 ? -3.32 18.906 4.535 1 97.88 207 VAL A CA 1
ATOM 1583 C C . VAL A 1 207 ? -4.172 20.109 4.141 1 97.88 207 VAL A C 1
ATOM 1585 O O . VAL A 1 207 ? -4.812 20.734 4.992 1 97.88 207 VAL A O 1
ATOM 1588 N N . ALA A 1 208 ? -4.211 20.406 2.848 1 97.19 208 ALA A N 1
ATOM 1589 C CA . ALA A 1 208 ? -5.016 21.531 2.35 1 97.19 208 ALA A CA 1
ATOM 1590 C C . ALA A 1 208 ? -6.492 21.328 2.691 1 97.19 208 ALA A C 1
ATOM 1592 O O . ALA A 1 208 ? -7.168 22.281 3.105 1 97.19 208 ALA A O 1
ATOM 1593 N N . ARG A 1 209 ? -6.957 20.141 2.576 1 94.88 209 ARG A N 1
ATOM 1594 C CA . ARG A 1 209 ? -8.352 19.844 2.891 1 94.88 209 ARG A CA 1
ATOM 1595 C C . ARG A 1 209 ? -8.641 20.078 4.371 1 94.88 209 ARG A C 1
ATOM 1597 O O . ARG A 1 209 ? -9.703 20.578 4.73 1 94.88 209 ARG A O 1
ATOM 1604 N N . ILE A 1 210 ? -7.742 19.703 5.18 1 96.19 210 ILE A N 1
ATOM 1605 C CA . ILE A 1 210 ? -7.895 19.891 6.621 1 96.19 210 ILE A CA 1
ATOM 1606 C C . ILE A 1 210 ? -7.918 21.391 6.941 1 96.19 210 ILE A C 1
ATOM 1608 O O . ILE A 1 210 ? -8.75 21.844 7.727 1 96.19 210 ILE A O 1
ATOM 1612 N N . VAL A 1 211 ? -7.035 22.141 6.301 1 97.06 211 VAL A N 1
ATOM 1613 C CA . VAL A 1 211 ? -7.004 23.594 6.512 1 97.06 211 VAL A CA 1
ATOM 1614 C C . VAL A 1 211 ? -8.336 24.203 6.082 1 97.06 211 VAL A C 1
ATOM 1616 O O . VAL A 1 211 ? -8.922 25.016 6.809 1 97.06 211 VAL A O 1
ATOM 1619 N N . LEU A 1 212 ? -8.812 23.797 4.953 1 95.5 212 LEU A N 1
ATOM 1620 C CA . LEU A 1 212 ? -10.086 24.312 4.473 1 95.5 212 LEU A CA 1
ATOM 1621 C C . LEU A 1 212 ? -11.219 23.953 5.434 1 95.5 212 LEU A C 1
ATOM 1623 O O . LEU A 1 212 ? -12.102 24.781 5.688 1 95.5 212 LEU A O 1
ATOM 1627 N N . ALA A 1 213 ? -11.188 22.75 5.918 1 93.5 213 ALA A N 1
ATOM 1628 C CA . ALA A 1 213 ? -12.203 22.344 6.883 1 93.5 213 ALA A CA 1
ATOM 1629 C C . ALA A 1 213 ? -12.156 23.203 8.133 1 93.5 213 ALA A C 1
ATOM 1631 O O . ALA A 1 213 ? -13.195 23.578 8.68 1 93.5 213 ALA A O 1
ATOM 1632 N N . LEU A 1 214 ? -10.992 23.578 8.547 1 94.44 214 LEU A N 1
ATOM 1633 C CA . LEU A 1 214 ? -10.805 24.375 9.75 1 94.44 214 LEU A CA 1
ATOM 1634 C C . LEU A 1 214 ? -11.336 25.797 9.555 1 94.44 214 LEU A C 1
ATOM 1636 O O . LEU A 1 214 ? -11.867 26.406 10.484 1 94.44 214 LEU A O 1
ATOM 1640 N N . ILE A 1 215 ? -11.242 26.328 8.336 1 93.19 215 ILE A N 1
ATOM 1641 C CA . ILE A 1 215 ? -11.609 27.734 8.148 1 93.19 215 ILE A CA 1
ATOM 1642 C C . ILE A 1 215 ? -13.086 27.828 7.75 1 93.19 215 ILE A C 1
ATOM 1644 O O . ILE A 1 215 ? -13.648 28.922 7.695 1 93.19 215 ILE A O 1
ATOM 1648 N N . SER A 1 216 ? -13.703 26.672 7.449 1 87.69 216 SER A N 1
ATOM 1649 C CA . SER A 1 216 ? -15.086 26.656 7 1 87.69 216 SER A CA 1
ATOM 1650 C C . SER A 1 216 ? -16.031 26.328 8.148 1 87.69 216 SER A C 1
ATOM 1652 O O . SER A 1 216 ? -17.25 26.234 7.953 1 87.69 216 SER A O 1
ATOM 1654 N N . ARG A 1 217 ? -15.469 26.062 9.273 1 81.06 217 ARG A N 1
ATOM 1655 C CA . ARG A 1 217 ? -16.25 25.75 10.469 1 81.06 217 ARG A CA 1
ATOM 1656 C C . ARG A 1 217 ? -15.859 26.641 11.633 1 81.06 217 ARG A C 1
ATOM 1658 O O . ARG A 1 217 ? -14.867 27.375 11.555 1 81.06 217 ARG A O 1
ATOM 1665 N N . PRO A 1 218 ? -16.75 26.531 12.594 1 74.94 218 PRO A N 1
ATOM 1666 C CA . PRO A 1 218 ? -16.281 27.234 13.789 1 74.94 218 PRO A CA 1
ATOM 1667 C C . PRO A 1 218 ? -14.938 26.734 14.297 1 74.94 218 PRO A C 1
ATOM 1669 O O . PRO A 1 218 ? -14.734 25.531 14.43 1 74.94 218 PRO A O 1
ATOM 1672 N N . PHE A 1 219 ? -14.117 27.609 14.375 1 72.75 219 PHE A N 1
ATOM 1673 C CA . PHE A 1 219 ? -12.719 27.312 14.656 1 72.75 219 PHE A CA 1
ATOM 1674 C C . PHE A 1 219 ? -12.57 26.609 16 1 72.75 219 PHE A C 1
ATOM 1676 O O . PHE A 1 219 ? -13.148 27.047 17 1 72.75 219 PHE A O 1
ATOM 1683 N N . SER A 1 220 ? -12.055 25.328 15.969 1 72.25 220 SER A N 1
ATOM 1684 C CA . SER A 1 220 ? -11.75 24.578 17.188 1 72.25 220 SER A CA 1
ATOM 1685 C C . SER A 1 220 ? -10.523 25.141 17.891 1 72.25 220 SER A C 1
ATOM 1687 O O . SER A 1 220 ? -9.398 24.719 17.641 1 72.25 220 SER A O 1
ATOM 1689 N N . SER A 1 221 ? -10.711 26.062 18.844 1 83.44 221 SER A N 1
ATOM 1690 C CA . SER A 1 221 ? -9.672 26.891 19.438 1 83.44 221 SER A CA 1
ATOM 1691 C C . SER A 1 221 ? -8.859 26.109 20.469 1 83.44 221 SER A C 1
ATOM 1693 O O . SER A 1 221 ? -9.43 25.375 21.281 1 83.44 221 SER A O 1
ATOM 1695 N N . GLY A 1 222 ? -7.613 26.141 20.25 1 93.38 222 GLY A N 1
ATOM 1696 C CA . GLY A 1 222 ? -6.68 25.641 21.25 1 93.38 222 GLY A CA 1
ATOM 1697 C C . GLY A 1 222 ? -6.43 24.156 21.141 1 93.38 222 GLY A C 1
ATOM 1698 O O . GLY A 1 222 ? -6.238 23.484 22.156 1 93.38 222 GLY A O 1
ATOM 1699 N N . GLU A 1 223 ? -6.52 23.641 19.891 1 94.69 223 GLU A N 1
ATOM 1700 C CA . GLU A 1 223 ? -6.375 22.188 19.719 1 94.69 223 GLU A CA 1
ATOM 1701 C C . GLU A 1 223 ? -5.203 21.859 18.797 1 94.69 223 GLU A C 1
ATOM 1703 O O . GLU A 1 223 ? -4.957 22.562 17.828 1 94.69 223 GLU A O 1
ATOM 1708 N N . ARG A 1 224 ? -4.516 20.797 19.125 1 96.81 224 ARG A N 1
ATOM 1709 C CA . ARG A 1 224 ? -3.527 20.219 18.219 1 96.81 224 ARG A CA 1
ATOM 1710 C C . ARG A 1 224 ? -4.051 18.953 17.562 1 96.81 224 ARG A C 1
ATOM 1712 O O . ARG A 1 224 ? -4.785 18.188 18.172 1 96.81 224 ARG A O 1
ATOM 1719 N N . TRP A 1 225 ? -3.658 18.734 16.359 1 97.69 225 TRP A N 1
ATOM 1720 C CA . TRP A 1 225 ? -4.07 17.562 15.602 1 97.69 225 TRP A CA 1
ATOM 1721 C C . TRP A 1 225 ? -2.861 16.828 15.023 1 97.69 225 TRP A C 1
ATOM 1723 O O . TRP A 1 225 ? -1.962 17.453 14.461 1 97.69 225 TRP A O 1
ATOM 1733 N N . ILE A 1 226 ? -2.828 15.516 15.25 1 98.5 226 ILE A N 1
ATOM 1734 C CA . ILE A 1 226 ? -1.884 14.695 14.5 1 98.5 226 ILE A CA 1
ATOM 1735 C C . ILE A 1 226 ? -2.459 14.367 13.125 1 98.5 226 ILE A C 1
ATOM 1737 O O . ILE A 1 226 ? -3.602 13.914 13.016 1 98.5 226 ILE A O 1
ATOM 1741 N N . VAL A 1 227 ? -1.667 14.625 12.086 1 98.69 227 VAL A N 1
ATOM 1742 C CA . VAL A 1 227 ? -2.166 14.461 10.727 1 98.69 227 VAL A CA 1
ATOM 1743 C C . VAL A 1 227 ? -1.346 13.406 9.992 1 98.69 227 VAL A C 1
ATOM 1745 O O . VAL A 1 227 ? -0.165 13.609 9.703 1 98.69 227 VAL A O 1
ATOM 1748 N N . THR A 1 228 ? -1.904 12.273 9.734 1 98.62 228 THR A N 1
ATOM 1749 C CA . THR A 1 228 ? -1.396 11.211 8.875 1 98.62 228 THR A CA 1
ATOM 1750 C C . THR A 1 228 ? -2.471 10.75 7.898 1 98.62 228 THR A C 1
ATOM 1752 O O . THR A 1 228 ? -3.596 11.25 7.918 1 98.62 228 THR A O 1
ATOM 1755 N N . ASP A 1 229 ? -2.172 9.82 7.055 1 97.12 229 ASP A N 1
ATOM 1756 C CA . ASP A 1 229 ? -3.17 9.281 6.137 1 97.12 229 ASP A CA 1
ATOM 1757 C C . ASP A 1 229 ? -3.82 8.023 6.707 1 97.12 229 ASP A C 1
ATOM 1759 O O . ASP A 1 229 ? -4.293 7.168 5.953 1 97.12 229 ASP A O 1
ATOM 1763 N N . LEU A 1 230 ? -3.729 7.828 8.031 1 97.81 230 LEU A N 1
ATOM 1764 C CA . LEU A 1 230 ? -4.348 6.746 8.789 1 97.81 230 LEU A CA 1
ATOM 1765 C C . LEU A 1 230 ? -3.557 5.453 8.641 1 97.81 230 LEU A C 1
ATOM 1767 O O . LEU A 1 230 ? -3.867 4.449 9.289 1 97.81 230 LEU A O 1
ATOM 1771 N N . ASN A 1 231 ? -2.471 5.477 7.828 1 97.62 231 ASN A N 1
ATOM 1772 C CA . ASN A 1 231 ? -1.675 4.273 7.605 1 97.62 231 ASN A CA 1
ATOM 1773 C C . ASN A 1 231 ? -0.389 4.293 8.43 1 97.62 231 ASN A C 1
ATOM 1775 O O . ASN A 1 231 ? 0.192 5.355 8.656 1 97.62 231 ASN A O 1
ATOM 1779 N N . VAL A 1 232 ? -0.012 3.195 8.898 1 97.56 232 VAL A N 1
ATOM 1780 C CA . VAL A 1 232 ? 1.335 2.928 9.391 1 97.56 232 VAL A CA 1
ATOM 1781 C C . VAL A 1 232 ? 2.1 2.082 8.375 1 97.56 232 VAL A C 1
ATOM 1783 O O . VAL A 1 232 ? 1.876 0.874 8.273 1 97.56 232 VAL A O 1
ATOM 1786 N N . TYR A 1 233 ? 2.99 2.717 7.645 1 96.75 233 TYR A N 1
ATOM 1787 C CA . TYR A 1 233 ? 3.736 1.99 6.625 1 96.75 233 TYR A CA 1
ATOM 1788 C C . TYR A 1 233 ? 4.988 1.355 7.215 1 96.75 233 TYR A C 1
ATOM 1790 O O . TYR A 1 233 ? 5.582 1.891 8.156 1 96.75 233 TYR A O 1
ATOM 1798 N N . ASP A 1 234 ? 5.352 0.261 6.691 1 96.94 234 ASP A N 1
ATOM 1799 C CA . ASP A 1 234 ? 6.598 -0.441 6.988 1 96.94 234 ASP A CA 1
ATOM 1800 C C . ASP A 1 234 ? 7.668 -0.122 5.945 1 96.94 234 ASP A C 1
ATOM 1802 O O . ASP A 1 234 ? 7.504 -0.438 4.766 1 96.94 234 ASP A O 1
ATOM 1806 N N . TRP A 1 235 ? 8.75 0.459 6.402 1 95.94 235 TRP A N 1
ATOM 1807 C CA . TRP A 1 235 ? 9.805 0.833 5.465 1 95.94 235 TRP A CA 1
ATOM 1808 C C . TRP A 1 235 ? 10.234 -0.363 4.621 1 95.94 235 TRP A C 1
ATOM 1810 O O . TRP A 1 235 ? 10.586 -0.208 3.449 1 95.94 235 TRP A O 1
ATOM 1820 N N . TRP A 1 236 ? 10.273 -1.583 5.176 1 96.44 236 TRP A N 1
ATOM 1821 C CA . TRP A 1 236 ? 10.633 -2.76 4.395 1 96.44 236 TRP A CA 1
ATOM 1822 C C . TRP A 1 236 ? 9.656 -2.965 3.24 1 96.44 236 TRP A C 1
ATOM 1824 O O . TRP A 1 236 ? 10.062 -3.291 2.123 1 96.44 236 TRP A O 1
ATOM 1834 N N . GLN A 1 237 ? 8.375 -2.781 3.537 1 95.75 237 GLN A N 1
ATOM 1835 C CA . GLN A 1 237 ? 7.355 -2.916 2.502 1 95.75 237 GLN A CA 1
ATOM 1836 C C . GLN A 1 237 ? 7.523 -1.853 1.421 1 95.75 237 GLN A C 1
ATOM 1838 O O . GLN A 1 237 ? 7.395 -2.143 0.23 1 95.75 237 GLN A O 1
ATOM 1843 N N . VAL A 1 238 ? 7.785 -0.611 1.861 1 93.12 238 VAL A N 1
ATOM 1844 C CA . VAL A 1 238 ? 7.973 0.51 0.947 1 93.12 238 VAL A CA 1
ATOM 1845 C C . VAL A 1 238 ? 9.188 0.25 0.053 1 93.12 238 VAL A C 1
ATOM 1847 O O . VAL A 1 238 ? 9.109 0.422 -1.167 1 93.12 238 VAL A O 1
ATOM 1850 N N . VAL A 1 239 ? 10.25 -0.208 0.643 1 92.19 239 VAL A N 1
ATOM 1851 C CA . VAL A 1 239 ? 11.477 -0.472 -0.099 1 92.19 239 VAL A CA 1
ATOM 1852 C C . VAL A 1 239 ? 11.258 -1.626 -1.073 1 92.19 239 VAL A C 1
ATOM 1854 O O . VAL A 1 239 ? 11.68 -1.562 -2.23 1 92.19 239 VAL A O 1
ATOM 1857 N N . LEU A 1 240 ? 10.586 -2.682 -0.65 1 91.5 240 LEU A N 1
ATOM 1858 C CA . LEU A 1 240 ? 10.281 -3.811 -1.524 1 91.5 240 LEU A CA 1
ATOM 1859 C C . LEU A 1 240 ? 9.508 -3.352 -2.758 1 91.5 240 LEU A C 1
ATOM 1861 O O . LEU A 1 240 ? 9.805 -3.785 -3.875 1 91.5 240 LEU A O 1
ATOM 1865 N N . ALA A 1 241 ? 8.594 -2.447 -2.594 1 88.88 241 ALA A N 1
ATOM 1866 C CA . ALA A 1 241 ? 7.695 -2 -3.658 1 88.88 241 ALA A CA 1
ATOM 1867 C C . ALA A 1 241 ? 8.43 -1.111 -4.656 1 88.88 241 ALA A C 1
ATOM 1869 O O . ALA A 1 241 ? 8.172 -1.17 -5.859 1 88.88 241 ALA A O 1
ATOM 1870 N N . TRP A 1 242 ? 9.391 -0.343 -4.199 1 85.31 242 TRP A N 1
ATOM 1871 C CA . TRP A 1 242 ? 9.852 0.731 -5.074 1 85.31 242 TRP A CA 1
ATOM 1872 C C . TRP A 1 242 ? 11.312 0.538 -5.457 1 85.31 242 TRP A C 1
ATOM 1874 O O . TRP A 1 242 ? 11.867 1.32 -6.23 1 85.31 242 TRP A O 1
ATOM 1884 N N . SER A 1 243 ? 11.898 -0.444 -4.906 1 78.44 243 SER A N 1
ATOM 1885 C CA . SER A 1 243 ? 13.289 -0.689 -5.301 1 78.44 243 SER A CA 1
ATOM 1886 C C . SER A 1 243 ? 13.359 -1.557 -6.551 1 78.44 243 SER A C 1
ATOM 1888 O O . SER A 1 243 ? 14.438 -1.73 -7.129 1 78.44 243 SER A O 1
ATOM 1890 N N . ILE A 1 244 ? 12.297 -2.223 -6.84 1 66 244 ILE A N 1
ATOM 1891 C CA . ILE A 1 244 ? 12.312 -3.084 -8.016 1 66 244 ILE A CA 1
ATOM 1892 C C . ILE A 1 244 ? 11.953 -2.27 -9.258 1 66 244 ILE A C 1
ATOM 1894 O O . ILE A 1 244 ? 10.891 -1.641 -9.305 1 66 244 ILE A O 1
ATOM 1898 N N . GLN A 1 245 ? 13.008 -1.693 -10 1 54.31 245 GLN A N 1
ATOM 1899 C CA . GLN A 1 245 ? 12.742 -0.982 -11.25 1 54.31 245 GLN A CA 1
ATOM 1900 C C . GLN A 1 245 ? 11.977 -1.863 -12.227 1 54.31 245 GLN A C 1
ATOM 1902 O O . GLN A 1 245 ? 12.312 -3.035 -12.414 1 54.31 245 GLN A O 1
ATOM 1907 N N . LYS A 1 246 ? 10.641 -1.541 -12.445 1 52.19 246 LYS A N 1
ATOM 1908 C CA . LYS A 1 246 ? 9.703 -2.266 -13.297 1 52.19 246 LYS A CA 1
ATOM 1909 C C . LYS A 1 246 ? 10.398 -2.867 -14.508 1 52.19 246 LYS A C 1
ATOM 1911 O O . LYS A 1 246 ? 10.062 -3.971 -14.945 1 52.19 246 LYS A O 1
ATOM 1916 N N . GLN A 1 247 ? 11.172 -2 -15.148 1 47.44 247 GLN A N 1
ATOM 1917 C CA . GLN A 1 247 ? 11.711 -2.463 -16.422 1 47.44 247 GLN A CA 1
ATOM 1918 C C . GLN A 1 247 ? 12.453 -3.783 -16.266 1 47.44 247 GLN A C 1
ATOM 1920 O O . GLN A 1 247 ? 12.578 -4.555 -17.219 1 47.44 247 GLN A O 1
ATOM 1925 N N . SER A 1 248 ? 13.062 -3.9 -15.039 1 51.16 248 SER A N 1
ATOM 1926 C CA . SER A 1 248 ? 13.914 -5.086 -15.031 1 51.16 248 SER A CA 1
ATOM 1927 C C . SER A 1 248 ? 13.445 -6.094 -13.984 1 51.16 248 SER A C 1
ATOM 1929 O O . SER A 1 248 ? 14.156 -6.348 -13.008 1 51.16 248 SER A O 1
ATOM 1931 N N . CYS A 1 249 ? 12.094 -6.297 -13.758 1 57.34 249 CYS A N 1
ATOM 1932 C CA . CYS A 1 249 ? 11.805 -7.41 -12.859 1 57.34 249 CYS A CA 1
ATOM 1933 C C . CYS A 1 249 ? 12.805 -8.547 -13.055 1 57.34 249 CYS A C 1
ATOM 1935 O O . CYS A 1 249 ? 12.859 -9.477 -12.25 1 57.34 249 CYS A O 1
ATOM 1937 N N . ASN A 1 250 ? 13.484 -8.461 -14.195 1 51.91 250 ASN A N 1
ATOM 1938 C CA . ASN A 1 250 ? 14.562 -9.43 -14.312 1 51.91 250 ASN A CA 1
ATOM 1939 C C . ASN A 1 250 ? 15.867 -8.891 -13.742 1 51.91 250 ASN A C 1
ATOM 1941 O O . ASN A 1 250 ? 16.703 -8.367 -14.484 1 51.91 250 ASN A O 1
ATOM 1945 N N . PRO A 1 251 ? 15.812 -8.242 -12.562 1 48.44 251 PRO A N 1
ATOM 1946 C CA . PRO A 1 251 ? 17.141 -7.707 -12.227 1 48.44 251 PRO A CA 1
ATOM 1947 C C . PRO A 1 251 ? 18.234 -8.766 -12.281 1 48.44 251 PRO A C 1
ATOM 1949 O O . PRO A 1 251 ? 18.016 -9.906 -11.852 1 48.44 251 PRO A O 1
ATOM 1952 N N . VAL A 1 252 ? 19.062 -8.648 -13.219 1 48.56 252 VAL A N 1
ATOM 1953 C CA . VAL A 1 252 ? 20.312 -9.344 -12.914 1 48.56 252 VAL A CA 1
ATOM 1954 C C . VAL A 1 252 ? 20.625 -9.195 -11.422 1 48.56 252 VAL A C 1
ATOM 1956 O O . VAL A 1 252 ? 20.406 -8.125 -10.844 1 48.56 252 VAL A O 1
ATOM 1959 N N . ALA A 1 253 ? 20.641 -10.281 -10.695 1 54.47 253 ALA A N 1
ATOM 1960 C CA . ALA A 1 253 ? 21 -10.438 -9.289 1 54.47 253 ALA A CA 1
ATOM 1961 C C . ALA A 1 253 ? 21.969 -9.352 -8.852 1 54.47 253 ALA A C 1
ATOM 1963 O O . ALA A 1 253 ? 23.188 -9.453 -9.078 1 54.47 253 ALA A O 1
ATOM 1964 N N . ASP A 1 254 ? 21.562 -8.055 -9.07 1 63.38 254 ASP A N 1
ATOM 1965 C CA . ASP A 1 254 ? 22.406 -7.066 -8.406 1 63.38 254 ASP A CA 1
ATOM 1966 C C . ASP A 1 254 ? 22.25 -7.148 -6.887 1 63.38 254 ASP A C 1
ATOM 1968 O O . ASP A 1 254 ? 21.188 -6.848 -6.352 1 63.38 254 ASP A O 1
ATOM 1972 N N . GLU A 1 255 ? 23.219 -7.805 -6.301 1 65.06 255 GLU A N 1
ATOM 1973 C CA . GLU A 1 255 ? 23.25 -8 -4.852 1 65.06 255 GLU A CA 1
ATOM 1974 C C . GLU A 1 255 ? 22.984 -6.691 -4.113 1 65.06 255 GLU A C 1
ATOM 1976 O O . GLU A 1 255 ? 22.625 -6.703 -2.938 1 65.06 255 GLU A O 1
ATOM 1981 N N . ASN A 1 256 ? 23 -5.602 -4.863 1 75.06 256 ASN A N 1
ATOM 1982 C CA . ASN A 1 256 ? 22.844 -4.324 -4.18 1 75.06 256 ASN A CA 1
ATOM 1983 C C . ASN A 1 256 ? 21.422 -3.775 -4.359 1 75.06 256 ASN A C 1
ATOM 1985 O O . ASN A 1 256 ? 21.156 -2.617 -4.027 1 75.06 256 ASN A O 1
ATOM 1989 N N . ASN A 1 257 ? 20.578 -4.691 -4.715 1 82.31 257 ASN A N 1
ATOM 1990 C CA . ASN A 1 257 ? 19.188 -4.309 -4.832 1 82.31 257 ASN A CA 1
ATOM 1991 C C . ASN A 1 257 ? 18.469 -4.355 -3.48 1 82.31 257 ASN A C 1
ATOM 1993 O O . ASN A 1 257 ? 18.406 -5.406 -2.842 1 82.31 257 ASN A O 1
ATOM 1997 N N . PRO A 1 258 ? 17.938 -3.273 -3.018 1 88.5 258 PRO A N 1
ATOM 1998 C CA . PRO A 1 258 ? 17.312 -3.24 -1.69 1 88.5 258 PRO A CA 1
ATOM 1999 C C . PRO A 1 258 ? 16.156 -4.215 -1.557 1 88.5 258 PRO A C 1
ATOM 2001 O O . PRO A 1 258 ? 15.82 -4.637 -0.447 1 88.5 258 PRO A O 1
ATOM 2004 N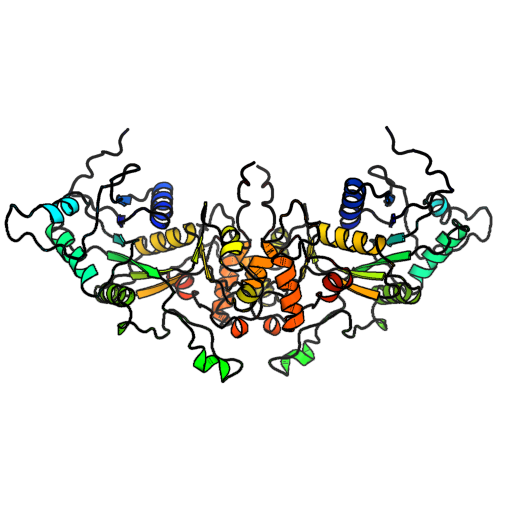 N . ALA A 1 259 ? 15.547 -4.566 -2.666 1 88 259 ALA A N 1
ATOM 2005 C CA . ALA A 1 259 ? 14.492 -5.57 -2.607 1 88 259 ALA A CA 1
ATOM 2006 C C . ALA A 1 259 ? 15.031 -6.918 -2.141 1 88 259 ALA A C 1
ATOM 2008 O O . ALA A 1 259 ? 14.359 -7.648 -1.414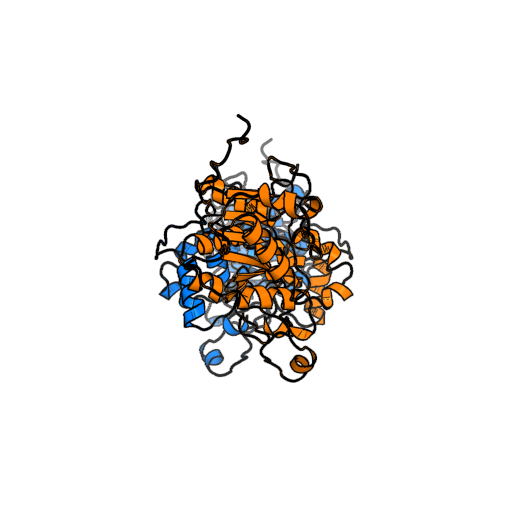 1 88 259 ALA A O 1
ATOM 2009 N N . ILE A 1 260 ? 16.219 -7.227 -2.588 1 89.62 260 ILE A N 1
ATOM 2010 C CA . ILE A 1 260 ? 16.875 -8.461 -2.166 1 89.62 260 ILE A CA 1
ATOM 2011 C C . ILE A 1 260 ? 17.203 -8.383 -0.675 1 89.62 260 ILE A C 1
ATOM 2013 O O . ILE A 1 260 ? 17.047 -9.375 0.049 1 89.62 260 ILE A O 1
ATOM 2017 N N . TRP A 1 261 ? 17.641 -7.168 -0.248 1 92.69 261 TRP A N 1
ATOM 2018 C CA . TRP A 1 261 ? 17.938 -6.988 1.171 1 92.69 261 TRP A CA 1
ATOM 2019 C C . TRP A 1 261 ? 16.688 -7.242 2.018 1 92.69 261 TRP A C 1
ATOM 2021 O O . TRP A 1 261 ? 16.766 -7.867 3.08 1 92.69 261 TRP A O 1
ATOM 2031 N N . VAL A 1 262 ? 15.539 -6.742 1.552 1 94.81 262 VAL A N 1
ATOM 2032 C CA . VAL A 1 262 ? 14.297 -6.945 2.293 1 94.81 262 VAL A CA 1
ATOM 2033 C C . VAL A 1 262 ? 14.016 -8.438 2.441 1 94.81 262 VAL A C 1
ATOM 2035 O O . VAL A 1 262 ? 13.727 -8.914 3.541 1 94.81 262 VAL A O 1
ATOM 2038 N N . LYS A 1 263 ? 14.102 -9.18 1.38 1 93.44 263 LYS A N 1
ATOM 2039 C CA . LYS A 1 263 ? 13.859 -10.617 1.413 1 93.44 263 LYS A CA 1
ATOM 2040 C C . LYS A 1 263 ? 14.812 -11.32 2.375 1 93.44 263 LYS A C 1
ATOM 2042 O O . LYS A 1 263 ? 14.398 -12.18 3.15 1 93.44 263 LYS A O 1
ATOM 2047 N N . GLU A 1 264 ? 16.094 -10.93 2.291 1 94.38 264 GLU A N 1
ATOM 2048 C CA . GLU A 1 264 ? 17.094 -11.516 3.178 1 94.38 264 GLU A CA 1
ATOM 2049 C C . GLU A 1 264 ? 16.781 -11.195 4.641 1 94.38 264 GLU A C 1
ATOM 2051 O O . GLU A 1 264 ? 16.891 -12.062 5.504 1 94.38 264 GLU A O 1
ATOM 2056 N N . LEU A 1 265 ? 16.469 -9.977 4.883 1 96.81 265 LEU A N 1
ATOM 2057 C CA . LEU A 1 265 ? 16.141 -9.547 6.242 1 96.81 265 LEU A CA 1
ATOM 2058 C C . LEU A 1 265 ? 14.914 -10.281 6.762 1 96.81 265 LEU A C 1
ATOM 2060 O O . LEU A 1 265 ? 14.844 -10.633 7.941 1 96.81 265 LEU A O 1
ATOM 2064 N N . MET A 1 266 ? 13.914 -10.492 5.887 1 97.5 266 MET A N 1
ATOM 2065 C CA . MET A 1 266 ? 12.734 -11.25 6.285 1 97.5 266 MET A CA 1
ATOM 2066 C C . MET A 1 266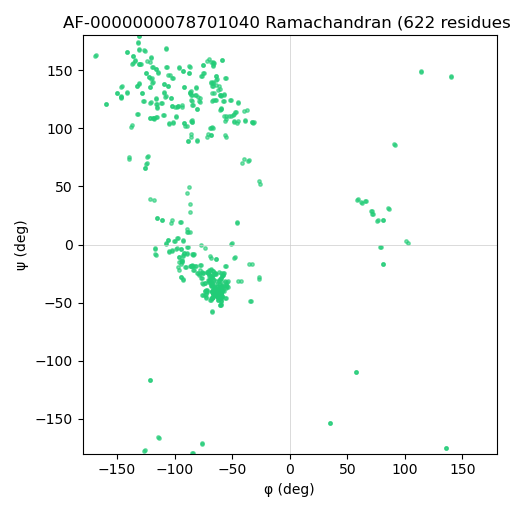 ? 13.117 -12.664 6.727 1 97.5 266 MET A C 1
ATOM 2068 O O . MET A 1 266 ? 12.617 -13.156 7.734 1 97.5 266 MET A O 1
ATOM 2072 N N . GLU A 1 267 ? 14.023 -13.273 5.992 1 96.06 267 GLU A N 1
ATOM 2073 C CA . GLU A 1 267 ? 14.5 -14.609 6.352 1 96.06 267 GLU A CA 1
ATOM 2074 C C . GLU A 1 267 ? 15.281 -14.578 7.66 1 96.06 267 GLU A C 1
ATOM 2076 O O . GLU A 1 267 ? 15.031 -15.383 8.555 1 96.06 267 GLU A O 1
ATOM 2081 N N . GLU A 1 268 ? 16.141 -13.633 7.789 1 96.88 268 GLU A N 1
ATOM 2082 C CA . GLU A 1 268 ? 17.047 -13.539 8.93 1 96.88 268 GLU A CA 1
ATOM 2083 C C . GLU A 1 268 ? 16.297 -13.234 10.219 1 96.88 268 GLU A C 1
ATOM 2085 O O . GLU A 1 268 ? 16.656 -13.727 11.289 1 96.88 268 GLU A O 1
ATOM 2090 N N . ARG A 1 269 ? 15.25 -12.484 10.094 1 95.94 269 ARG A N 1
ATOM 2091 C CA . ARG A 1 269 ? 14.555 -12.016 11.289 1 95.94 269 ARG A CA 1
ATOM 2092 C C . ARG A 1 269 ? 13.227 -12.742 11.477 1 95.94 269 ARG A C 1
ATOM 2094 O O . ARG A 1 269 ? 12.461 -12.414 12.383 1 95.94 269 ARG A O 1
ATOM 2101 N N . GLY A 1 270 ? 12.938 -13.656 10.57 1 95.44 270 GLY A N 1
ATOM 2102 C CA . GLY A 1 270 ? 11.734 -14.469 10.688 1 95.44 270 GLY A CA 1
ATOM 2103 C C . GLY A 1 270 ? 10.461 -13.695 10.406 1 95.44 270 GLY A C 1
ATOM 2104 O O . GLY A 1 270 ? 9.414 -13.977 11 1 95.44 270 GLY A O 1
ATOM 2105 N N . VAL A 1 271 ? 10.539 -12.633 9.617 1 96.62 271 VAL A N 1
ATOM 2106 C CA . VAL A 1 271 ? 9.359 -11.883 9.195 1 96.62 271 VAL A CA 1
ATOM 2107 C C . VAL A 1 271 ? 8.688 -12.602 8.023 1 96.62 271 VAL A C 1
ATOM 2109 O O . VAL A 1 271 ? 9.227 -12.641 6.918 1 96.62 271 VAL A O 1
ATOM 2112 N N . ARG A 1 272 ? 7.492 -13.062 8.156 1 96.81 272 ARG A N 1
ATOM 2113 C CA . ARG A 1 272 ? 6.871 -14.016 7.242 1 96.81 272 ARG A CA 1
ATOM 2114 C C . ARG A 1 272 ? 6.059 -13.289 6.172 1 96.81 272 ARG A C 1
ATOM 2116 O O . ARG A 1 272 ? 5.672 -13.891 5.168 1 96.81 272 ARG A O 1
ATOM 2123 N N . GLY A 1 273 ? 5.781 -12.039 6.363 1 96.88 273 GLY A N 1
ATOM 2124 C CA . GLY A 1 273 ? 5.059 -11.195 5.43 1 96.88 273 GLY A CA 1
ATOM 2125 C C . GLY A 1 273 ? 5.109 -9.727 5.797 1 96.88 273 GLY A C 1
ATOM 2126 O O . GLY A 1 273 ? 5.477 -9.367 6.918 1 96.88 273 GLY A O 1
ATOM 2127 N N . LEU A 1 274 ? 4.801 -8.922 4.848 1 97.44 274 LEU A N 1
ATOM 2128 C CA . LEU A 1 274 ? 4.793 -7.477 5.055 1 97.44 274 LEU A CA 1
ATOM 2129 C C . LEU A 1 274 ? 3.387 -6.91 4.887 1 97.44 274 LEU A C 1
ATOM 2131 O O . LEU A 1 274 ? 2.578 -7.461 4.133 1 97.44 274 LEU A O 1
ATOM 2135 N N . PRO A 1 275 ? 3.064 -5.77 5.605 1 97.5 275 PRO A N 1
ATOM 2136 C CA . PRO A 1 275 ? 3.949 -5.07 6.539 1 97.5 275 PRO A CA 1
ATOM 2137 C C . PRO A 1 275 ? 4.09 -5.801 7.875 1 97.5 275 PRO A C 1
ATOM 2139 O O . PRO A 1 275 ? 3.25 -6.637 8.219 1 97.5 275 PRO A O 1
ATOM 2142 N N . ARG A 1 276 ? 5.227 -5.602 8.633 1 95.88 276 ARG A N 1
ATOM 2143 C CA . ARG A 1 276 ? 5.328 -6.012 10.031 1 95.88 276 ARG A CA 1
ATOM 2144 C C . ARG A 1 276 ? 4.246 -5.34 10.875 1 95.88 276 ARG A C 1
ATOM 2146 O O . ARG A 1 276 ? 3.686 -4.316 10.477 1 95.88 276 ARG A O 1
ATOM 2153 N N . SER A 1 277 ? 3.926 -5.898 12.023 1 90.5 277 SER A N 1
ATOM 2154 C CA . SER A 1 277 ? 2.908 -5.328 12.898 1 90.5 277 SER A CA 1
ATOM 2155 C C . SER A 1 277 ? 3.355 -3.98 13.461 1 90.5 277 SER A C 1
ATOM 2157 O O . SER A 1 277 ? 4.555 -3.73 13.609 1 90.5 277 SER A O 1
ATOM 2159 N N . SER A 1 278 ? 2.336 -3.168 13.797 1 85.81 278 SER A N 1
ATOM 2160 C CA . SER A 1 278 ? 2.645 -1.861 14.367 1 85.81 278 SER A CA 1
ATOM 2161 C C . SER A 1 278 ? 3.469 -1.998 15.641 1 85.81 278 SER A C 1
ATOM 2163 O O . SER A 1 278 ? 4.352 -1.181 15.906 1 85.81 278 SER A O 1
ATOM 2165 N N . THR A 1 279 ? 3.191 -2.975 16.328 1 83.56 279 THR A N 1
ATOM 2166 C CA . THR A 1 279 ? 3.938 -3.229 17.562 1 83.56 279 THR A CA 1
ATOM 2167 C C . THR A 1 279 ? 5.406 -3.498 17.25 1 83.56 279 THR A C 1
ATOM 2169 O O . THR A 1 279 ? 6.293 -3.051 17.984 1 83.56 279 THR A O 1
ATOM 2172 N N . ASP A 1 280 ? 5.66 -4.16 16.172 1 88.25 280 ASP A N 1
ATOM 2173 C CA . ASP A 1 280 ? 7.031 -4.484 15.773 1 88.25 280 ASP A CA 1
ATOM 2174 C C . ASP A 1 280 ? 7.727 -3.271 15.164 1 88.25 280 ASP A C 1
ATOM 2176 O O . ASP A 1 280 ? 8.953 -3.238 15.07 1 88.25 280 ASP A O 1
ATOM 2180 N N . LEU A 1 281 ? 6.949 -2.266 14.758 1 91.88 281 LEU A N 1
ATOM 2181 C CA . LEU A 1 281 ? 7.512 -1.095 14.094 1 91.88 281 LEU A CA 1
ATOM 2182 C C . LEU A 1 281 ? 7.844 -0.005 15.109 1 91.88 281 LEU A C 1
ATOM 2184 O O . LEU A 1 281 ? 8.367 1.051 14.742 1 91.88 281 LEU A O 1
ATOM 2188 N N . LEU A 1 282 ? 7.508 -0.098 16.328 1 88.69 282 LEU A N 1
ATOM 2189 C CA . LEU A 1 282 ? 7.996 0.64 17.484 1 88.69 282 LEU A CA 1
ATOM 2190 C C . LEU A 1 282 ? 7.324 2.006 17.578 1 88.69 282 LEU A C 1
ATOM 2192 O O . LEU A 1 282 ? 7.391 2.662 18.625 1 88.69 282 LEU A O 1
ATOM 2196 N N . ARG A 1 283 ? 6.711 2.49 16.547 1 93.06 283 ARG A N 1
ATOM 2197 C CA . ARG A 1 283 ? 6.016 3.773 16.547 1 93.06 283 ARG A CA 1
ATOM 2198 C C . ARG A 1 283 ? 4.793 3.742 15.641 1 93.06 283 ARG A C 1
ATOM 2200 O O . ARG A 1 283 ? 4.898 3.383 14.469 1 93.06 283 ARG A O 1
ATOM 2207 N N . ALA A 1 284 ? 3.695 4.098 16.188 1 96.12 284 ALA A N 1
ATOM 2208 C CA . ALA A 1 284 ? 2.463 4.191 15.414 1 96.12 284 ALA A CA 1
ATOM 2209 C C . ALA A 1 284 ? 1.63 5.395 15.852 1 96.12 284 ALA A C 1
ATOM 2211 O O . ALA A 1 284 ? 1.418 5.613 17.047 1 96.12 284 ALA A O 1
ATOM 2212 N N . LEU A 1 285 ? 1.191 6.188 14.891 1 97.56 285 LEU A N 1
ATOM 2213 C CA . LEU A 1 285 ? 0.432 7.398 15.18 1 97.56 285 LEU A CA 1
ATOM 2214 C C . LEU A 1 285 ? -1.053 7.188 14.906 1 97.56 285 LEU A C 1
ATOM 2216 O O . LEU A 1 285 ? -1.427 6.688 13.844 1 97.56 285 LEU A O 1
ATOM 2220 N N . ASP A 1 286 ? -1.828 7.48 15.891 1 97.75 286 ASP A N 1
ATOM 2221 C CA . ASP A 1 286 ? -3.283 7.484 15.773 1 97.75 286 ASP A CA 1
ATOM 2222 C C . ASP A 1 286 ? -3.803 8.867 15.383 1 97.75 286 ASP A C 1
ATOM 2224 O O . ASP A 1 286 ? -3.818 9.781 16.203 1 97.75 286 ASP A O 1
ATOM 2228 N N . SER A 1 287 ? -4.219 9.047 14.094 1 98.19 287 SER A N 1
ATOM 2229 C CA . SER A 1 287 ? -4.66 10.352 13.617 1 98.19 287 SER A CA 1
ATOM 2230 C C . SER A 1 287 ? -6.16 10.352 13.336 1 98.19 287 SER A C 1
ATOM 2232 O O . SER A 1 287 ? -6.656 11.219 12.609 1 98.19 287 SER A O 1
ATOM 2234 N N . ARG A 1 288 ? -6.996 9.43 13.906 1 97.12 288 ARG A N 1
ATOM 2235 C CA . ARG A 1 288 ? -8.43 9.32 13.641 1 97.12 288 ARG A CA 1
ATOM 2236 C C . ARG A 1 288 ? -9.156 10.609 14.008 1 97.12 288 ARG A C 1
ATOM 2238 O O . ARG A 1 288 ? -10.086 11.023 13.32 1 97.12 288 ARG A O 1
ATOM 2245 N N . ASP A 1 289 ? -8.68 11.297 14.984 1 96.38 289 ASP A N 1
ATOM 2246 C CA . ASP A 1 289 ? -9.359 12.453 15.547 1 96.38 289 ASP A CA 1
ATOM 2247 C C . ASP A 1 289 ? -9.508 13.562 14.508 1 96.38 289 ASP A C 1
ATOM 2249 O O . ASP A 1 289 ? -10.578 14.172 14.391 1 96.38 289 ASP A O 1
ATOM 2253 N N . VAL A 1 290 ? -8.438 13.836 13.75 1 96.19 290 VAL A N 1
ATOM 2254 C CA . VAL A 1 290 ? -8.477 14.984 12.852 1 96.19 290 VAL A CA 1
ATOM 2255 C C . VAL A 1 290 ? -9.523 14.75 11.766 1 96.19 290 VAL A C 1
ATOM 2257 O O . VAL A 1 290 ? -10.266 15.664 11.406 1 96.19 290 VAL A O 1
ATOM 2260 N N . TRP A 1 291 ? -9.625 13.547 11.336 1 94.38 291 TRP A N 1
ATOM 2261 C CA . TRP A 1 291 ? -10.555 13.227 10.258 1 94.38 291 TRP A CA 1
ATOM 2262 C C . TRP A 1 291 ? -11.992 13.195 10.781 1 94.38 291 TRP A C 1
ATOM 2264 O O . TRP A 1 291 ? -12.898 13.742 10.148 1 94.38 291 TRP A O 1
ATOM 2274 N N . SER A 1 292 ? -12.172 12.594 11.93 1 92.62 292 SER A N 1
ATOM 2275 C CA . SER A 1 292 ? -13.508 12.438 12.492 1 92.62 292 SER A CA 1
ATOM 2276 C C . SER A 1 292 ? -14.047 13.766 13.008 1 92.62 292 SER A C 1
ATOM 2278 O O . SER A 1 292 ? -15.156 14.172 12.656 1 92.62 292 SER A O 1
ATOM 2280 N N . GLN A 1 293 ? -13.297 14.531 13.703 1 92 293 GLN A N 1
ATOM 2281 C CA . GLN A 1 293 ? -13.773 15.734 14.375 1 92 293 GLN A CA 1
ATOM 2282 C C . GLN A 1 293 ? -13.922 16.891 13.383 1 92 293 GLN A C 1
ATOM 2284 O O . GLN A 1 293 ? -14.727 17.797 13.594 1 92 293 GLN A O 1
ATOM 2289 N N . LEU A 1 294 ? -13.156 16.859 12.289 1 91.38 294 LEU A N 1
ATOM 2290 C CA . LEU A 1 294 ? -13.289 17.922 11.297 1 91.38 294 LEU A CA 1
ATOM 2291 C C . LEU A 1 294 ? -14.289 17.531 10.211 1 91.38 294 LEU A C 1
ATOM 2293 O O . LEU A 1 294 ? -14.445 18.234 9.219 1 91.38 294 LEU A O 1
ATOM 2297 N N . GLY A 1 295 ? -14.891 16.375 10.398 1 87.81 295 GLY A N 1
ATOM 2298 C CA . GLY A 1 295 ? -15.961 15.953 9.508 1 87.81 295 GLY A CA 1
ATOM 2299 C C . GLY A 1 295 ? -15.469 15.578 8.117 1 87.81 295 GLY A C 1
ATOM 2300 O O . GLY A 1 295 ? -16.172 15.812 7.129 1 87.81 295 GLY A O 1
ATOM 2301 N N . LEU A 1 296 ? -14.305 15.133 8.016 1 89.38 296 LEU A N 1
ATOM 2302 C CA . LEU A 1 296 ? -13.727 14.75 6.73 1 89.38 296 LEU A CA 1
ATOM 2303 C C . LEU A 1 296 ? -13.875 13.25 6.496 1 89.38 296 LEU A C 1
ATOM 2305 O O . LEU A 1 296 ? -13.914 12.469 7.449 1 89.38 296 LEU A O 1
ATOM 2309 N N . VAL A 1 297 ? -13.945 12.781 5.316 1 85.25 297 VAL A N 1
ATOM 2310 C CA . VAL A 1 297 ? -14.133 11.391 4.93 1 85.25 297 VAL A CA 1
ATOM 2311 C C . VAL A 1 297 ? -12.883 10.586 5.277 1 85.25 297 VAL A C 1
ATOM 2313 O O . VAL A 1 297 ? -12.969 9.406 5.617 1 85.25 297 VAL A O 1
ATOM 2316 N N . GLY A 1 298 ? -11.75 11.117 5.262 1 90.38 298 GLY A N 1
ATOM 2317 C CA . GLY A 1 298 ? -10.445 10.492 5.402 1 90.38 298 GLY A CA 1
ATOM 2318 C C . GLY A 1 298 ? -9.43 11 4.402 1 90.38 298 GLY A C 1
ATOM 2319 O O . GLY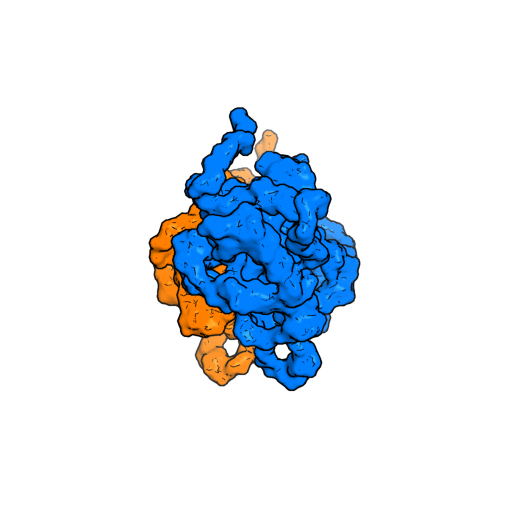 A 1 298 ? -9.688 11.977 3.688 1 90.38 298 GLY A O 1
ATOM 2320 N N . PRO A 1 299 ? -8.305 10.375 4.465 1 93.19 299 PRO A N 1
ATOM 2321 C CA . PRO A 1 299 ? -7.305 10.789 3.48 1 93.19 299 PRO A CA 1
ATOM 2322 C C . PRO A 1 299 ? -7.707 10.445 2.049 1 93.19 299 PRO A C 1
ATOM 2324 O O . PRO A 1 299 ? -8.258 9.367 1.802 1 93.19 299 PRO A O 1
ATOM 2327 N N . CYS A 1 300 ? -7.449 11.344 1.152 1 90.5 300 CYS A N 1
ATOM 2328 C CA . CYS A 1 300 ? -7.723 11.109 -0.262 1 90.5 300 CYS A CA 1
ATOM 2329 C C . CYS A 1 300 ? -6.52 10.492 -0.958 1 90.5 300 CYS A C 1
ATOM 2331 O O . CYS A 1 300 ? -6.656 9.883 -2.023 1 90.5 300 CYS A O 1
ATOM 2333 N N . TYR A 1 301 ? -5.387 10.641 -0.356 1 90.75 301 TYR A N 1
ATOM 2334 C CA . TYR A 1 301 ? -4.152 10.164 -0.963 1 90.75 301 TYR A CA 1
ATOM 2335 C C . TYR A 1 301 ? -3.385 9.258 -0.001 1 90.75 301 TYR A C 1
ATOM 2337 O O . TYR A 1 301 ? -3.109 9.648 1.137 1 90.75 301 TYR A O 1
ATOM 2345 N N . THR A 1 302 ? -3.1 8.094 -0.4 1 92.25 302 THR A N 1
ATOM 2346 C CA . THR A 1 302 ? -2.234 7.141 0.29 1 92.25 302 THR A CA 1
ATOM 2347 C C . THR A 1 302 ? -1.22 6.535 -0.676 1 92.25 302 THR A C 1
ATOM 2349 O O . THR A 1 302 ? -1.299 6.754 -1.886 1 92.25 302 THR A O 1
ATOM 2352 N N . LEU A 1 303 ? -0.312 5.773 -0.22 1 89.69 303 LEU A N 1
ATOM 2353 C CA . LEU A 1 303 ? 0.682 5.168 -1.1 1 89.69 303 LEU A CA 1
ATOM 2354 C C . LEU A 1 303 ? 0.047 4.102 -1.981 1 89.69 303 LEU A C 1
ATOM 2356 O O . LEU A 1 303 ? 0.572 3.777 -3.049 1 89.69 303 LEU A O 1
ATOM 2360 N N . MET A 1 304 ? -1.053 3.584 -1.563 1 87.62 304 MET A N 1
ATOM 2361 C CA . MET A 1 304 ? -1.696 2.51 -2.312 1 87.62 304 MET A CA 1
ATOM 2362 C C . MET A 1 304 ? -2.496 3.066 -3.484 1 87.62 304 MET A C 1
ATOM 2364 O O . MET A 1 304 ? -2.729 2.365 -4.473 1 87.62 304 MET A O 1
ATOM 2368 N N . ASN A 1 305 ? -2.918 4.316 -3.375 1 83.5 305 ASN A N 1
ATOM 2369 C CA . ASN A 1 305 ? -3.705 4.891 -4.461 1 83.5 305 ASN A CA 1
ATOM 2370 C C . ASN A 1 305 ? -2.975 6.047 -5.133 1 83.5 305 ASN A C 1
ATOM 2372 O O . ASN A 1 305 ? -3.607 6.98 -5.633 1 83.5 305 ASN A O 1
ATOM 2376 N N . ASP A 1 306 ? -1.617 6.055 -4.984 1 74.25 306 ASP A N 1
ATOM 2377 C CA . ASP A 1 306 ? -0.803 7.074 -5.637 1 74.25 306 ASP A CA 1
ATOM 2378 C C . ASP A 1 306 ? -0.981 7.031 -7.156 1 74.25 306 ASP A C 1
ATOM 2380 O O . ASP A 1 306 ? -0.841 5.973 -7.77 1 74.25 306 ASP A O 1
ATOM 2384 N N . PRO A 1 307 ? -1.581 8.273 -7.66 1 58.69 307 PRO A N 1
ATOM 2385 C CA . PRO A 1 307 ? -1.756 8.273 -9.109 1 58.69 307 PRO A CA 1
ATOM 2386 C C . PRO A 1 307 ? -0.438 8.109 -9.867 1 58.69 307 PRO A C 1
ATOM 2388 O O . PRO A 1 307 ? 0.625 8.453 -9.344 1 58.69 307 PRO A O 1
ATOM 2391 N N . CYS A 1 308 ? -0.223 7.246 -10.773 1 51.28 308 CYS A N 1
ATOM 2392 C CA . CYS A 1 308 ? 0.942 6.953 -11.594 1 51.28 308 CYS A CA 1
ATOM 2393 C C . CYS A 1 308 ? 1.749 8.211 -11.867 1 51.28 308 CYS A C 1
ATOM 2395 O O . CYS A 1 308 ? 1.214 9.203 -12.383 1 51.28 308 CYS A O 1
ATOM 2397 N N . PRO A 1 309 ? 2.875 8.32 -11.195 1 40.94 309 PRO A N 1
ATOM 2398 C CA . PRO A 1 309 ? 3.666 9.453 -11.68 1 40.94 309 PRO A CA 1
ATOM 2399 C C . PRO A 1 309 ? 3.76 9.508 -13.203 1 40.94 309 PRO A C 1
ATOM 2401 O O . PRO A 1 309 ? 3.768 8.461 -13.859 1 40.94 309 PRO A O 1
ATOM 2404 N N . VAL A 1 310 ? 3.25 10.445 -13.922 1 34.31 310 VAL A N 1
ATOM 2405 C CA . VAL A 1 310 ? 3.695 10.656 -15.289 1 34.31 310 VAL A CA 1
ATOM 2406 C C . VAL A 1 310 ? 5.195 10.383 -15.398 1 34.31 310 VAL A C 1
ATOM 2408 O O . VAL A 1 310 ? 6.004 11.062 -14.766 1 34.31 310 VAL A O 1
ATOM 2411 N N . LEU A 1 311 ? 5.578 9.062 -15.32 1 30.45 311 LEU A N 1
ATOM 2412 C CA . LEU A 1 311 ? 6.992 8.891 -15.625 1 30.45 311 LEU A CA 1
ATOM 2413 C C . LEU A 1 311 ? 7.418 9.812 -16.766 1 30.45 311 LEU A C 1
ATOM 2415 O O . LEU A 1 311 ? 6.715 9.93 -17.781 1 30.45 311 LEU A O 1
ATOM 2419 N N . PRO A 1 312 ? 8.164 10.852 -16.375 1 27.02 312 PRO A N 1
ATOM 2420 C CA . PRO A 1 312 ? 8.695 11.539 -17.547 1 27.02 312 PRO A CA 1
ATOM 2421 C C . PRO A 1 312 ? 9.25 10.578 -18.594 1 27.02 312 PRO A C 1
ATOM 2423 O O . PRO A 1 312 ? 9.93 9.609 -18.25 1 27.02 312 PRO A O 1
ATOM 2426 N N . PHE A 1 313 ? 8.477 10.391 -19.766 1 21.61 313 PHE A N 1
ATOM 2427 C CA . PHE A 1 313 ? 9.273 9.922 -20.906 1 21.61 313 PHE A CA 1
ATOM 2428 C C . PHE A 1 313 ? 10.578 10.703 -21 1 21.61 313 PHE A C 1
ATOM 2430 O O . PHE A 1 313 ? 10.609 11.906 -20.734 1 21.61 313 PHE A O 1
ATOM 2437 N N . MET B 1 1 ? 3.172 -13.555 -41.594 1 24.27 1 MET B N 1
ATOM 2438 C CA . MET B 1 1 ? 3.863 -14.844 -41.594 1 24.27 1 MET B CA 1
ATOM 2439 C C . MET B 1 1 ? 3.354 -15.742 -40.469 1 24.27 1 MET B C 1
ATOM 2441 O O . MET B 1 1 ? 3.432 -15.383 -39.281 1 24.27 1 MET B O 1
ATOM 2445 N N . SER B 1 2 ? 2.318 -16.547 -40.719 1 25.89 2 SER B N 1
ATOM 2446 C CA . SER B 1 2 ? 1.452 -17.422 -39.938 1 25.89 2 SER B CA 1
ATOM 2447 C C . SER B 1 2 ? 2.262 -18.469 -39.156 1 25.89 2 SER B C 1
ATOM 2449 O O . SER B 1 2 ? 3.117 -19.141 -39.75 1 25.89 2 SER B O 1
ATOM 2451 N N . LEU B 1 3 ? 2.639 -18.281 -37.906 1 29.25 3 LEU B N 1
ATOM 2452 C CA . LEU B 1 3 ? 3.465 -19.203 -37.156 1 29.25 3 LEU B CA 1
ATOM 2453 C C . LEU B 1 3 ? 2.979 -20.641 -37.344 1 29.25 3 LEU B C 1
ATOM 2455 O O . LEU B 1 3 ? 2.52 -21.266 -36.375 1 29.25 3 LEU B O 1
ATOM 2459 N N . ASN B 1 4 ? 2.219 -20.844 -38.375 1 32.25 4 ASN B N 1
ATOM 2460 C CA . ASN B 1 4 ? 2.023 -22.219 -38.812 1 32.25 4 ASN B CA 1
ATOM 2461 C C . ASN B 1 4 ? 3.354 -22.953 -38.969 1 32.25 4 ASN B C 1
ATOM 2463 O O . ASN B 1 4 ? 3.48 -23.828 -39.812 1 32.25 4 ASN B O 1
ATOM 2467 N N . ASN B 1 5 ? 4.496 -22.344 -38.688 1 34.34 5 ASN B N 1
ATOM 2468 C CA . ASN B 1 5 ? 5.703 -23.125 -38.906 1 34.34 5 ASN B CA 1
ATOM 2469 C C . ASN B 1 5 ? 5.613 -24.516 -38.281 1 34.34 5 ASN B C 1
ATOM 2471 O O . ASN B 1 5 ? 5.316 -24.641 -37.094 1 34.34 5 ASN B O 1
ATOM 2475 N N . ALA B 1 6 ? 5.559 -25.578 -39 1 37.62 6 ALA B N 1
ATOM 2476 C CA . ALA B 1 6 ? 5.648 -27.016 -38.812 1 37.62 6 ALA B CA 1
ATOM 2477 C C . ALA B 1 6 ? 6.766 -27.375 -37.812 1 37.62 6 ALA B C 1
ATOM 2479 O O . ALA B 1 6 ? 7.945 -27.188 -38.125 1 37.62 6 ALA B O 1
ATOM 2480 N N . PHE B 1 7 ? 6.551 -27.031 -36.375 1 42.69 7 PHE B N 1
ATOM 2481 C CA . PHE B 1 7 ? 7.516 -27.609 -35.438 1 42.69 7 PHE B CA 1
ATOM 2482 C C . PHE B 1 7 ? 7.988 -28.969 -35.938 1 42.69 7 PHE B C 1
ATOM 2484 O O . PHE B 1 7 ? 7.184 -29.781 -36.375 1 42.69 7 PHE B O 1
ATOM 2491 N N . ASP B 1 8 ? 9.07 -29.094 -36.406 1 42.81 8 ASP B N 1
ATOM 2492 C CA . ASP B 1 8 ? 9.641 -30.391 -36.719 1 42.81 8 ASP B CA 1
ATOM 2493 C C . ASP B 1 8 ? 9.492 -31.375 -35.562 1 42.81 8 ASP B C 1
ATOM 2495 O O . ASP B 1 8 ? 9.727 -31 -34.406 1 42.81 8 ASP B O 1
ATOM 2499 N N . SER B 1 9 ? 8.617 -32.375 -35.594 1 46.78 9 SER B N 1
ATOM 2500 C CA . SER B 1 9 ? 8.273 -33.469 -34.688 1 46.78 9 SER B CA 1
ATOM 2501 C C . SER B 1 9 ? 9.461 -33.844 -33.812 1 46.78 9 SER B C 1
ATOM 2503 O O . SER B 1 9 ? 9.289 -34.438 -32.75 1 46.78 9 SER B O 1
ATOM 2505 N N . THR B 1 10 ? 10.672 -33.688 -34.219 1 52.97 10 THR B N 1
ATOM 2506 C CA . THR B 1 10 ? 11.82 -34.219 -33.469 1 52.97 10 THR B CA 1
ATOM 2507 C C . THR B 1 10 ? 12.312 -33.188 -32.438 1 52.97 10 THR B C 1
ATOM 2509 O O . THR B 1 10 ? 13.125 -33.531 -31.578 1 52.97 10 THR B O 1
ATOM 2512 N N . SER B 1 11 ? 11.828 -31.938 -32.375 1 73 11 SER B N 1
ATOM 2513 C CA . SER B 1 11 ? 12.445 -30.906 -31.547 1 73 11 SER B CA 1
ATOM 2514 C C . SER B 1 11 ? 11.547 -30.562 -30.359 1 73 11 SER B C 1
ATOM 2516 O O . SER B 1 11 ? 10.336 -30.406 -30.516 1 73 11 SER B O 1
ATOM 2518 N N . HIS B 1 12 ? 11.945 -30.906 -29.109 1 89.88 12 HIS B N 1
ATOM 2519 C CA . HIS B 1 12 ? 11.289 -30.609 -27.844 1 89.88 12 HIS B CA 1
ATOM 2520 C C . HIS B 1 12 ? 11.266 -29.109 -27.562 1 89.88 12 HIS B C 1
ATOM 2522 O O . HIS B 1 12 ? 12.281 -28.438 -27.703 1 89.88 12 HIS B O 1
ATOM 2528 N N . ILE B 1 13 ? 10.023 -28.594 -27.344 1 94.88 13 ILE B N 1
ATOM 2529 C CA . ILE B 1 13 ? 9.977 -27.219 -26.891 1 94.88 13 ILE B CA 1
ATOM 2530 C C . ILE B 1 13 ? 10.094 -27.172 -25.375 1 94.88 13 ILE B C 1
ATOM 2532 O O . ILE B 1 13 ? 9.688 -28.109 -24.688 1 94.88 13 ILE B O 1
ATOM 2536 N N . PRO B 1 14 ? 10.594 -26.094 -24.891 1 95.75 14 PRO B N 1
ATOM 2537 C CA . PRO B 1 14 ? 10.797 -26 -23.438 1 95.75 14 PRO B CA 1
ATOM 2538 C C . PRO B 1 14 ? 9.484 -25.984 -22.672 1 95.75 14 PRO B C 1
ATOM 2540 O O . PRO B 1 14 ? 9.406 -26.531 -21.562 1 95.75 14 PRO B O 1
ATOM 2543 N N . LEU B 1 15 ? 8.438 -25.328 -23.328 1 97.75 15 LEU B N 1
ATOM 2544 C CA . LEU B 1 15 ? 7.23 -25.141 -22.531 1 97.75 15 LEU B CA 1
ATOM 2545 C C . LEU B 1 15 ? 5.984 -25.219 -23.406 1 97.75 15 LEU B C 1
ATOM 2547 O O . LEU B 1 15 ? 5.934 -24.609 -24.469 1 97.75 15 LEU B O 1
ATOM 2551 N N . LEU B 1 16 ? 5.098 -26.062 -22.984 1 98.38 16 LEU B N 1
ATOM 2552 C CA . LEU B 1 16 ? 3.738 -26.109 -23.5 1 98.38 16 LEU B CA 1
ATOM 2553 C C . LEU B 1 16 ? 2.734 -25.641 -22.453 1 98.38 16 LEU B C 1
ATOM 2555 O O . LEU B 1 16 ? 2.709 -26.172 -21.344 1 98.38 16 LEU B O 1
ATOM 2559 N N . VAL B 1 17 ? 1.938 -24.594 -22.75 1 98.75 17 VAL B N 1
ATOM 2560 C CA . VAL B 1 17 ? 0.91 -24.078 -21.859 1 98.75 17 VAL B CA 1
ATOM 2561 C C . VAL B 1 17 ? -0.455 -24.625 -22.266 1 98.75 17 VAL B C 1
ATOM 2563 O O . VAL B 1 17 ? -0.958 -24.328 -23.344 1 98.75 17 VAL B O 1
ATOM 2566 N N . LEU B 1 18 ? -0.989 -25.484 -21.422 1 98.38 18 LEU B N 1
ATOM 2567 C CA . LEU B 1 18 ? -2.361 -25.938 -21.641 1 98.38 18 LEU B CA 1
ATOM 2568 C C . LEU B 1 18 ? -3.355 -24.969 -21.016 1 98.38 18 LEU B C 1
ATOM 2570 O O . LEU B 1 18 ? -3.523 -24.938 -19.797 1 98.38 18 LEU B O 1
ATOM 2574 N N . GLY B 1 19 ? -4.016 -24.219 -21.859 1 97.94 19 GLY B N 1
ATOM 2575 C CA . GLY B 1 19 ? -4.871 -23.141 -21.391 1 97.94 19 GLY B CA 1
ATOM 2576 C C . GLY B 1 19 ? -4.152 -21.812 -21.281 1 97.94 19 GLY B C 1
ATOM 2577 O O . GLY B 1 19 ? -3.67 -21.438 -20.219 1 97.94 19 GLY B O 1
ATOM 2578 N N . LYS B 1 20 ? -4.094 -21.078 -22.344 1 97.31 20 LYS B N 1
ATOM 2579 C CA . LYS B 1 20 ? -3.418 -19.781 -22.328 1 97.31 20 LYS B CA 1
ATOM 2580 C C . LYS B 1 20 ? -4.062 -18.844 -21.328 1 97.31 20 LYS B C 1
ATOM 2582 O O . LYS B 1 20 ? -3.408 -18.391 -20.375 1 97.31 20 LYS B O 1
ATOM 2587 N N . GLY B 1 21 ? -5.371 -18.609 -21.328 1 94.81 21 GLY B N 1
ATOM 2588 C CA . GLY B 1 21 ? -6.129 -17.844 -20.359 1 94.81 21 GLY B CA 1
ATOM 2589 C C . GLY B 1 21 ? -5.363 -16.656 -19.812 1 94.81 21 GLY B C 1
ATOM 2590 O O . GLY B 1 21 ? -4.566 -16.031 -20.516 1 94.81 21 GLY B O 1
ATOM 2591 N N . PHE B 1 22 ? -5.676 -16.234 -18.625 1 96.38 22 PHE B N 1
ATOM 2592 C CA . PHE B 1 22 ? -5.133 -15.039 -17.984 1 96.38 22 PHE B CA 1
ATOM 2593 C C . PHE B 1 22 ? -3.652 -15.211 -17.672 1 96.38 22 PHE B C 1
ATOM 2595 O O . PHE B 1 22 ? -2.812 -14.477 -18.203 1 96.38 22 PHE B O 1
ATOM 2602 N N . ILE B 1 23 ? -3.322 -16.266 -16.875 1 97.88 23 ILE B N 1
ATOM 2603 C CA . ILE B 1 23 ? -1.938 -16.484 -16.484 1 97.88 23 ILE B CA 1
ATOM 2604 C C . ILE B 1 23 ? -1.121 -16.969 -17.672 1 97.88 23 ILE B C 1
ATOM 2606 O O . ILE B 1 23 ? 0.03 -16.562 -17.844 1 97.88 23 ILE B O 1
ATOM 2610 N N . GLY B 1 24 ? -1.703 -17.844 -18.5 1 97.88 24 GLY B N 1
ATOM 2611 C CA . GLY B 1 24 ? -0.997 -18.328 -19.672 1 97.88 24 GLY B CA 1
ATOM 2612 C C . GLY B 1 24 ? -0.532 -17.219 -20.594 1 97.88 24 GLY B C 1
ATOM 2613 O O . GLY B 1 24 ? 0.536 -17.312 -21.203 1 97.88 24 GLY B O 1
ATOM 2614 N N . SER B 1 25 ? -1.318 -16.172 -20.609 1 97.38 25 SER B N 1
ATOM 2615 C CA . SER B 1 25 ? -0.952 -15.047 -21.469 1 97.38 25 SER B CA 1
ATOM 2616 C C . SER B 1 25 ? 0.314 -14.359 -20.969 1 97.38 25 SER B C 1
ATOM 2618 O O . SER B 1 25 ? 1.188 -14 -21.75 1 97.38 25 SER B O 1
ATOM 2620 N N . TYR B 1 26 ? 0.456 -14.195 -19.672 1 96.88 26 TYR B N 1
ATOM 2621 C CA . TYR B 1 26 ? 1.667 -13.617 -19.094 1 96.88 26 TYR B CA 1
ATOM 2622 C C . TYR B 1 26 ? 2.873 -14.516 -19.344 1 96.88 26 TYR B C 1
ATOM 2624 O O . TYR B 1 26 ? 3.957 -14.031 -19.688 1 96.88 26 TYR B O 1
ATOM 2632 N N . VAL B 1 27 ? 2.648 -15.805 -19.25 1 97.81 27 VAL B N 1
ATOM 2633 C CA . VAL B 1 27 ? 3.732 -16.766 -19.406 1 97.81 27 VAL B CA 1
ATOM 2634 C C . VAL B 1 27 ? 4.211 -16.766 -20.859 1 97.81 27 VAL B C 1
ATOM 2636 O O . VAL B 1 27 ? 5.414 -16.672 -21.125 1 97.81 27 VAL B O 1
ATOM 2639 N N . VAL B 1 28 ? 3.264 -16.797 -21.766 1 97.81 28 VAL B N 1
ATOM 2640 C CA . VAL B 1 28 ? 3.602 -16.812 -23.188 1 97.81 28 VAL B CA 1
ATOM 2641 C C . VAL B 1 28 ? 4.32 -15.516 -23.562 1 97.81 28 VAL B C 1
ATOM 2643 O O . VAL B 1 28 ? 5.336 -15.539 -24.266 1 97.81 28 VAL B O 1
ATOM 2646 N N . ASP B 1 29 ? 3.842 -14.398 -23.109 1 96.06 29 ASP B N 1
ATOM 2647 C CA . ASP B 1 29 ? 4.441 -13.102 -23.406 1 96.06 29 ASP B CA 1
ATOM 2648 C C . ASP B 1 29 ? 5.875 -13.023 -22.875 1 96.06 29 ASP B C 1
ATOM 2650 O O . ASP B 1 29 ? 6.773 -12.555 -23.578 1 96.06 29 ASP B O 1
ATOM 2654 N N . LEU B 1 30 ? 6.043 -13.484 -21.672 1 95.44 30 LEU B N 1
ATOM 2655 C CA . LEU B 1 30 ? 7.375 -13.438 -21.078 1 95.44 30 LEU B CA 1
ATOM 2656 C C . LEU B 1 30 ? 8.328 -14.367 -21.812 1 95.44 30 LEU B C 1
ATOM 2658 O O . LEU B 1 30 ? 9.484 -14.016 -22.078 1 95.44 30 LEU B O 1
ATOM 2662 N N . CYS B 1 31 ? 7.887 -15.555 -22.156 1 95.94 31 CYS B N 1
ATOM 2663 C CA . CYS B 1 31 ? 8.703 -16.484 -22.938 1 95.94 31 CYS B CA 1
ATOM 2664 C C . CYS B 1 31 ? 9.094 -15.867 -24.266 1 95.94 31 CYS B C 1
ATOM 2666 O O . CYS B 1 31 ? 10.258 -15.938 -24.672 1 95.94 31 CYS B O 1
ATOM 2668 N N . THR B 1 32 ? 8.109 -15.258 -24.875 1 95.25 32 THR B N 1
ATOM 2669 C CA . THR B 1 32 ? 8.344 -14.648 -26.188 1 95.25 32 THR B CA 1
ATOM 2670 C C . THR B 1 32 ? 9.367 -13.523 -26.078 1 95.25 32 THR B C 1
ATOM 2672 O O . THR B 1 32 ? 10.328 -13.469 -26.859 1 95.25 32 THR B O 1
ATOM 2675 N N . SER B 1 33 ? 9.219 -12.703 -25.078 1 93.31 33 SER B N 1
ATOM 2676 C CA . SER B 1 33 ? 10.141 -11.578 -24.891 1 93.31 33 SER B CA 1
ATOM 2677 C C . SER B 1 33 ? 11.531 -12.07 -24.5 1 93.31 33 SER B C 1
ATOM 2679 O O . SER B 1 33 ? 12.523 -11.375 -24.75 1 93.31 33 SER B O 1
ATOM 2681 N N . SER B 1 34 ? 11.594 -13.273 -23.984 1 92.38 34 SER B N 1
ATOM 2682 C CA . SER B 1 34 ? 12.859 -13.852 -23.562 1 92.38 34 SER B CA 1
ATOM 2683 C C . SER B 1 34 ? 13.398 -14.82 -24.609 1 92.38 34 SER B C 1
ATOM 2685 O O . SER B 1 34 ? 14.359 -15.555 -24.344 1 92.38 34 SER B O 1
ATOM 2687 N N . SER B 1 35 ? 12.742 -14.961 -25.734 1 94.81 35 SER B N 1
ATOM 2688 C CA . SER B 1 35 ? 13.125 -15.82 -26.844 1 94.81 35 SER B CA 1
ATOM 2689 C C . SER B 1 35 ? 13.148 -17.281 -26.422 1 94.81 35 SER B C 1
ATOM 2691 O O . SER B 1 35 ? 14.039 -18.031 -26.828 1 94.81 35 SER B O 1
ATOM 2693 N N . ILE B 1 36 ? 12.234 -17.656 -25.578 1 94.94 36 ILE B N 1
ATOM 2694 C CA . ILE B 1 36 ? 12.039 -19.047 -25.188 1 94.94 36 ILE B CA 1
ATOM 2695 C C . ILE B 1 36 ? 10.883 -19.656 -25.969 1 94.94 36 ILE B C 1
ATOM 2697 O O . ILE B 1 36 ? 9.75 -19.172 -25.891 1 94.94 36 ILE B O 1
ATOM 2701 N N . PRO B 1 37 ? 11.141 -20.672 -26.75 1 96.62 37 PRO B N 1
ATOM 2702 C CA . PRO B 1 37 ? 10.047 -21.297 -27.5 1 96.62 37 PRO B CA 1
ATOM 2703 C C . PRO B 1 37 ? 8.914 -21.797 -26.594 1 96.62 37 PRO B C 1
ATOM 2705 O O . PRO B 1 37 ? 9.172 -22.438 -25.578 1 96.62 37 PRO B O 1
ATOM 2708 N N . VAL B 1 38 ? 7.68 -21.391 -26.938 1 97.69 38 VAL B N 1
ATOM 2709 C CA . VAL B 1 38 ? 6.508 -21.734 -26.141 1 97.69 38 VAL B CA 1
ATOM 2710 C C . VAL B 1 38 ? 5.301 -21.938 -27.062 1 97.69 38 VAL B C 1
ATOM 2712 O O . VAL B 1 38 ? 5.141 -21.234 -28.047 1 97.69 38 VAL B O 1
ATOM 2715 N N . ALA B 1 39 ? 4.547 -22.969 -26.812 1 97.88 39 ALA B N 1
ATOM 2716 C CA . ALA B 1 39 ? 3.248 -23.188 -27.453 1 97.88 39 ALA B CA 1
ATOM 2717 C C . ALA B 1 39 ? 2.123 -23.109 -26.422 1 97.88 39 ALA B C 1
ATOM 2719 O O . ALA B 1 39 ? 2.34 -23.375 -25.234 1 97.88 39 ALA B O 1
ATOM 2720 N N . SER B 1 40 ? 0.992 -22.672 -26.828 1 98.5 40 SER B N 1
ATOM 2721 C CA . SER B 1 40 ? -0.139 -22.562 -25.906 1 98.5 40 SER B CA 1
ATOM 2722 C C . SER B 1 40 ? -1.427 -23.062 -26.562 1 98.5 40 SER B C 1
ATOM 2724 O O . SER B 1 40 ? -1.514 -23.141 -27.797 1 98.5 40 SER B O 1
ATOM 2726 N N . THR B 1 41 ? -2.324 -23.469 -25.766 1 98.31 41 THR B N 1
ATOM 2727 C CA . THR B 1 41 ? -3.598 -23.984 -26.25 1 98.31 41 THR B CA 1
ATOM 2728 C C . THR B 1 41 ? -4.758 -23.141 -25.734 1 98.31 41 THR B C 1
ATOM 2730 O O . THR B 1 41 ? -4.629 -22.453 -24.719 1 98.31 41 THR B O 1
ATOM 2733 N N . THR B 1 42 ? -5.812 -23.109 -26.453 1 97.5 42 THR B N 1
ATOM 2734 C CA . THR B 1 42 ? -7.156 -22.703 -26.047 1 97.5 42 THR B CA 1
ATOM 2735 C C . THR B 1 42 ? -8.188 -23.734 -26.484 1 97.5 42 THR B C 1
ATOM 2737 O O . THR B 1 42 ? -7.871 -24.641 -27.266 1 97.5 42 THR B O 1
ATOM 2740 N N . THR B 1 43 ? -9.398 -23.594 -25.953 1 95.25 43 THR B N 1
ATOM 2741 C CA . THR B 1 43 ? -10.414 -24.578 -26.297 1 95.25 43 THR B CA 1
ATOM 2742 C C . THR B 1 43 ? -10.758 -24.5 -27.797 1 95.25 43 THR B C 1
ATOM 2744 O O . THR B 1 43 ? -11.086 -25.516 -28.406 1 95.25 43 THR B O 1
ATOM 2747 N N . THR B 1 44 ? -10.547 -23.297 -28.469 1 94.44 44 THR B N 1
ATOM 2748 C CA . THR B 1 44 ? -11 -23.109 -29.844 1 94.44 44 THR B CA 1
ATOM 2749 C C . THR B 1 44 ? -9.82 -22.891 -30.781 1 94.44 44 THR B C 1
ATOM 2751 O O . THR B 1 44 ? -9.992 -22.844 -32 1 94.44 44 THR B O 1
ATOM 2754 N N . GLY B 1 45 ? -8.688 -22.734 -30.266 1 94.25 45 GLY B N 1
ATOM 2755 C CA . GLY B 1 45 ? -7.531 -22.422 -31.094 1 94.25 45 GLY B CA 1
ATOM 2756 C C . GLY B 1 45 ? -7.441 -20.953 -31.469 1 94.25 45 GLY B C 1
ATOM 2757 O O . GLY B 1 45 ? -6.711 -20.594 -32.375 1 94.25 45 GLY B O 1
ATOM 2758 N N . ARG B 1 46 ? -8.094 -20.125 -30.703 1 92.88 46 ARG B N 1
ATOM 2759 C CA . ARG B 1 46 ? -8.086 -18.703 -30.984 1 92.88 46 ARG B CA 1
ATOM 2760 C C . ARG B 1 46 ? -6.719 -18.094 -30.672 1 92.88 46 ARG B C 1
ATOM 2762 O O . ARG B 1 46 ? -5.926 -18.672 -29.922 1 92.88 46 ARG B O 1
ATOM 2769 N N . ASP B 1 47 ? -6.355 -16.906 -31.266 1 90.62 47 ASP B N 1
ATOM 2770 C CA . ASP B 1 47 ? -5.16 -16.109 -31 1 90.62 47 ASP B CA 1
ATOM 2771 C C . ASP B 1 47 ? -3.895 -16.922 -31.281 1 90.62 47 ASP B C 1
ATOM 2773 O O . ASP B 1 47 ? -2.961 -16.922 -30.469 1 90.62 47 ASP B O 1
ATOM 2777 N N . ASP B 1 48 ? -3.92 -17.719 -32.344 1 91.75 48 ASP B N 1
ATOM 2778 C CA . ASP B 1 48 ? -2.766 -18.469 -32.844 1 91.75 48 ASP B CA 1
ATOM 2779 C C . ASP B 1 48 ? -2.338 -19.531 -31.812 1 91.75 48 ASP B C 1
ATOM 2781 O O . ASP B 1 48 ? -1.145 -19.734 -31.594 1 91.75 48 ASP B O 1
ATOM 2785 N N . THR B 1 49 ? -3.291 -20.172 -31.125 1 97.12 49 THR B N 1
ATOM 2786 C CA . THR B 1 49 ? -3.031 -21.266 -30.203 1 97.12 49 THR B CA 1
ATOM 2787 C C . THR B 1 49 ? -3.482 -22.594 -30.797 1 97.12 49 THR B C 1
ATOM 2789 O O . THR B 1 49 ? -4.102 -22.625 -31.859 1 97.12 49 THR B O 1
ATOM 2792 N N . ILE B 1 50 ? -3.105 -23.688 -30.172 1 96.81 50 ILE B N 1
ATOM 2793 C CA . ILE B 1 50 ? -3.531 -25.031 -30.562 1 96.81 50 ILE B CA 1
ATOM 2794 C C . ILE B 1 50 ? -4.875 -25.344 -29.906 1 96.81 50 ILE B C 1
ATOM 2796 O O . ILE B 1 50 ? -5.035 -25.188 -28.688 1 96.81 50 ILE B O 1
ATOM 2800 N N . PRO B 1 51 ? -5.91 -25.703 -30.734 1 96.31 51 PRO B N 1
ATOM 2801 C CA . PRO B 1 51 ? -7.156 -26.141 -30.094 1 96.31 51 PRO B CA 1
ATOM 2802 C C . PRO B 1 51 ? -6.977 -27.359 -29.203 1 96.31 51 PRO B C 1
ATOM 2804 O O . PRO B 1 51 ? -6.383 -28.359 -29.641 1 96.31 51 PRO B O 1
ATOM 2807 N N . PHE B 1 52 ? -7.43 -27.312 -27.969 1 95.62 52 PHE B N 1
ATOM 2808 C CA . PHE B 1 52 ? -7.305 -28.406 -27 1 95.62 52 PHE B CA 1
ATOM 2809 C C . PHE B 1 52 ? -8.328 -28.266 -25.891 1 95.62 52 PHE B C 1
ATOM 2811 O O . PHE B 1 52 ? -8.391 -27.234 -25.219 1 95.62 52 PHE B O 1
ATOM 2818 N N . LYS B 1 53 ? -9.133 -29.219 -25.75 1 93.81 53 LYS B N 1
ATOM 2819 C CA . LYS B 1 53 ? -10.094 -29.297 -24.656 1 93.81 53 LYS B CA 1
ATOM 2820 C C . LYS B 1 53 ? -9.891 -30.562 -23.828 1 93.81 53 LYS B C 1
ATOM 2822 O O . LYS B 1 53 ? -10.203 -31.656 -24.266 1 93.81 53 LYS B O 1
ATOM 2827 N N . PHE B 1 54 ? -9.398 -30.375 -22.656 1 93.75 54 PHE B N 1
ATOM 2828 C CA . PHE B 1 54 ? -9.109 -31.516 -21.797 1 93.75 54 PHE B CA 1
ATOM 2829 C C . PHE B 1 54 ? -10.391 -32.219 -21.359 1 93.75 54 PHE B C 1
ATOM 2831 O O . PHE B 1 54 ? -11.336 -31.562 -20.922 1 93.75 54 PHE B O 1
ATOM 2838 N N . ASP B 1 55 ? -10.43 -33.438 -21.5 1 91.5 55 ASP B N 1
ATOM 2839 C CA . ASP B 1 55 ? -11.516 -34.281 -21.047 1 91.5 55 ASP B CA 1
ATOM 2840 C C . ASP B 1 55 ? -11.039 -35.25 -19.969 1 91.5 55 ASP B C 1
ATOM 2842 O O . ASP B 1 55 ? -10.336 -36.219 -20.25 1 91.5 55 ASP B O 1
ATOM 2846 N N . PRO B 1 56 ? -11.461 -35.062 -18.688 1 91.44 56 PRO B N 1
ATOM 2847 C CA . PRO B 1 56 ? -10.992 -35.875 -17.578 1 91.44 56 PRO B CA 1
ATOM 2848 C C . PRO B 1 56 ? -11.492 -37.312 -17.672 1 91.44 56 PRO B C 1
ATOM 2850 O O . PRO B 1 56 ? -11.016 -38.188 -16.922 1 91.44 56 PRO B O 1
ATOM 2853 N N . LEU B 1 57 ? -12.438 -37.594 -18.562 1 86.94 57 LEU B N 1
ATOM 2854 C CA . LEU B 1 57 ? -13.016 -38.906 -18.672 1 86.94 57 LEU B CA 1
ATOM 2855 C C . LEU B 1 57 ? -12.484 -39.625 -19.922 1 86.94 57 LEU B C 1
ATOM 2857 O O . LEU B 1 57 ? -12.867 -40.781 -20.203 1 86.94 57 LEU B O 1
ATOM 2861 N N . ALA B 1 58 ? -11.562 -38.969 -20.609 1 84.44 58 ALA B N 1
ATOM 2862 C CA . ALA B 1 58 ? -11.008 -39.562 -21.828 1 84.44 58 ALA B CA 1
ATOM 2863 C C . ALA B 1 58 ? -10.25 -40.844 -21.5 1 84.44 58 ALA B C 1
ATOM 2865 O O . ALA B 1 58 ? -9.68 -41 -20.422 1 84.44 58 ALA B O 1
ATOM 2866 N N . THR B 1 59 ? -10.352 -41.875 -22.359 1 77.25 59 THR B N 1
ATOM 2867 C CA . THR B 1 59 ? -9.656 -43.125 -22.219 1 77.25 59 THR B CA 1
ATOM 2868 C C . THR B 1 59 ? -8.758 -43.406 -23.422 1 77.25 59 THR B C 1
ATOM 2870 O O . THR B 1 59 ? -8.859 -42.688 -24.438 1 77.25 59 THR B O 1
ATOM 2873 N N . LEU B 1 60 ? -7.762 -44.312 -23.234 1 78.19 60 LEU B N 1
ATOM 2874 C CA . LEU B 1 60 ? -6.93 -44.719 -24.359 1 78.19 60 LEU B CA 1
ATOM 2875 C C . LEU B 1 60 ? -7.777 -45.375 -25.453 1 78.19 60 LEU B C 1
ATOM 2877 O O . LEU B 1 60 ? -8.734 -46.094 -25.156 1 78.19 60 LEU B O 1
ATOM 2881 N N . PRO B 1 61 ? -7.52 -44.938 -26.672 1 70.12 61 PRO B N 1
ATOM 2882 C CA . PRO B 1 61 ? -8.297 -45.562 -27.734 1 70.12 61 PRO B CA 1
ATOM 2883 C C . PRO B 1 61 ? -8.156 -47.094 -27.781 1 70.12 61 PRO B C 1
ATOM 2885 O O . PRO B 1 61 ? -7.062 -47.594 -27.547 1 70.12 61 PRO B O 1
ATOM 2888 N N . SER B 1 62 ? -9.227 -47.812 -27.438 1 63.97 62 SER B N 1
ATOM 2889 C CA . SER B 1 62 ? -9.188 -49.25 -27.562 1 63.97 62 SER B CA 1
ATOM 2890 C C . SER B 1 62 ? -9 -49.688 -29.016 1 63.97 62 SER B C 1
ATOM 2892 O O . SER B 1 62 ? -8.422 -50.75 -29.281 1 63.97 62 SER B O 1
ATOM 2894 N N . THR B 1 63 ? -9.789 -49 -30 1 58.44 63 THR B N 1
ATOM 2895 C CA . THR B 1 63 ? -9.688 -49.312 -31.422 1 58.44 63 THR B CA 1
ATOM 2896 C C . THR B 1 63 ? -9.289 -48.062 -32.219 1 58.44 63 THR B C 1
ATOM 2898 O O . THR B 1 63 ? -9.336 -46.969 -31.719 1 58.44 63 THR B O 1
ATOM 2901 N N . GLN B 1 64 ? -8.703 -48.219 -33.406 1 51.91 64 GLN B N 1
ATOM 2902 C CA . GLN B 1 64 ? -8.273 -47.188 -34.344 1 51.91 64 GLN B CA 1
ATOM 2903 C C . GLN B 1 64 ? -9.328 -46.062 -34.469 1 51.91 64 GLN B C 1
ATOM 2905 O O . GLN B 1 64 ? -8.992 -44.906 -34.719 1 51.91 64 GLN B O 1
ATOM 2910 N N . ASP B 1 65 ? -10.555 -46.469 -34.312 1 49.5 65 ASP B N 1
ATOM 2911 C CA . ASP B 1 65 ? -11.664 -45.562 -34.656 1 49.5 65 ASP B CA 1
ATOM 2912 C C . ASP B 1 65 ? -11.977 -44.625 -33.5 1 49.5 65 ASP B C 1
ATOM 2914 O O . ASP B 1 65 ? -12.75 -43.688 -33.656 1 49.5 65 ASP B O 1
ATOM 2918 N N . ASP B 1 66 ? -11.648 -44.906 -32.344 1 53.47 66 ASP B N 1
ATOM 2919 C CA . ASP B 1 66 ? -12.023 -44.125 -31.188 1 53.47 66 ASP B CA 1
ATOM 2920 C C . ASP B 1 66 ? -11.023 -43 -30.953 1 53.47 66 ASP B C 1
ATOM 2922 O O . ASP B 1 66 ? -10.664 -42.688 -29.797 1 53.47 66 ASP B O 1
ATOM 2926 N N . ARG B 1 67 ? -10.508 -42.469 -31.953 1 58.09 67 ARG B N 1
ATOM 2927 C CA . ARG B 1 67 ? -9.375 -41.562 -32.062 1 58.09 67 ARG B CA 1
ATOM 2928 C C . ARG B 1 67 ? -9.758 -40.125 -31.641 1 58.09 67 ARG B C 1
ATOM 2930 O O . ARG B 1 67 ? -8.914 -39.25 -31.609 1 58.09 67 ARG B O 1
ATOM 2937 N N . SER B 1 68 ? -11.07 -39.969 -31.266 1 59.47 68 SER B N 1
ATOM 2938 C CA . SER B 1 68 ? -11.5 -38.562 -31.234 1 59.47 68 SER B CA 1
ATOM 2939 C C . SER B 1 68 ? -10.898 -37.844 -30.031 1 59.47 68 SER B C 1
ATOM 2941 O O . SER B 1 68 ? -10.398 -36.719 -30.172 1 59.47 68 SER B O 1
ATOM 2943 N N . SER B 1 69 ? -10.906 -38.5 -28.844 1 63.25 69 SER B N 1
ATOM 2944 C CA . SER B 1 69 ? -10.461 -37.781 -27.672 1 63.25 69 SER B CA 1
ATOM 2945 C C . SER B 1 69 ? -8.945 -37.656 -27.641 1 63.25 69 SER B C 1
ATOM 2947 O O . SER B 1 69 ? -8.398 -36.719 -27.047 1 63.25 69 SER B O 1
ATOM 2949 N N . THR B 1 70 ? -8.352 -38.594 -28.344 1 76.06 70 THR B N 1
ATOM 2950 C CA . THR B 1 70 ? -6.891 -38.625 -28.297 1 76.06 70 THR B CA 1
ATOM 2951 C C . THR B 1 70 ? -6.289 -37.844 -29.453 1 76.06 70 THR B C 1
ATOM 2953 O O . THR B 1 70 ? -5.109 -37.5 -29.422 1 76.06 70 THR B O 1
ATOM 2956 N N . ASP B 1 71 ? -7.168 -37.531 -30.422 1 84.12 71 ASP B N 1
ATOM 2957 C CA . ASP B 1 71 ? -6.656 -36.906 -31.641 1 84.12 71 ASP B CA 1
ATOM 2958 C C . ASP B 1 71 ? -6.031 -35.562 -31.344 1 84.12 71 ASP B C 1
ATOM 2960 O O . ASP B 1 71 ? -5 -35.188 -31.922 1 84.12 71 ASP B O 1
ATOM 2964 N N . GLN B 1 72 ? -6.633 -34.938 -30.391 1 91 72 GLN B N 1
ATOM 2965 C CA . GLN B 1 72 ? -6.137 -33.594 -30.125 1 91 72 GLN B CA 1
ATOM 2966 C C . GLN B 1 72 ? -4.727 -33.625 -29.547 1 91 72 GLN B C 1
ATOM 2968 O O . GLN B 1 72 ? -3.945 -32.688 -29.734 1 91 72 GLN B O 1
ATOM 2973 N N . TYR B 1 73 ? -4.367 -34.688 -28.875 1 93.81 73 TYR B N 1
ATOM 2974 C CA . TYR B 1 73 ? -3.057 -34.781 -28.234 1 93.81 73 TYR B CA 1
ATOM 2975 C C . TYR B 1 73 ? -1.952 -34.906 -29.281 1 93.81 73 TYR B C 1
ATOM 2977 O O . TYR B 1 73 ? -0.814 -34.5 -29.031 1 93.81 73 TYR B O 1
ATOM 2985 N N . TYR B 1 74 ? -2.314 -35.438 -30.469 1 91.75 74 TYR B N 1
ATOM 2986 C CA . TYR B 1 74 ? -1.334 -35.562 -31.547 1 91.75 74 TYR B CA 1
ATOM 2987 C C . TYR B 1 74 ? -0.904 -34.188 -32.062 1 91.75 74 TYR B C 1
ATOM 2989 O O . TYR B 1 74 ? 0.183 -34.062 -32.625 1 91.75 74 TYR B O 1
ATOM 2997 N N . ASN B 1 75 ? -1.75 -33.281 -31.828 1 92.75 75 ASN B N 1
ATOM 2998 C CA . ASN B 1 75 ? -1.473 -31.922 -32.312 1 92.75 75 ASN B CA 1
ATOM 2999 C C . ASN B 1 75 ? -0.603 -31.141 -31.328 1 92.75 75 ASN B C 1
ATOM 3001 O O . ASN B 1 75 ? -0.124 -30.062 -31.656 1 92.75 75 ASN B O 1
ATOM 3005 N N . LEU B 1 76 ? -0.373 -31.688 -30.172 1 95.81 76 LEU B N 1
ATOM 3006 C CA . LEU B 1 76 ? 0.485 -31.016 -29.188 1 95.81 76 LEU B CA 1
ATOM 3007 C C . LEU B 1 76 ? 1.957 -31.266 -29.5 1 95.81 76 LEU B C 1
ATOM 3009 O O . LEU B 1 76 ? 2.338 -32.375 -29.875 1 95.81 76 LEU B O 1
ATOM 3013 N N . PRO B 1 77 ? 2.752 -30.219 -29.438 1 96.31 77 PRO B N 1
ATOM 3014 C CA . PRO B 1 77 ? 4.188 -30.469 -29.594 1 96.31 77 PRO B CA 1
ATOM 3015 C C . PRO B 1 77 ? 4.773 -31.281 -28.438 1 96.31 77 PRO B C 1
ATOM 3017 O O . PRO B 1 77 ? 4.195 -31.312 -27.344 1 96.31 77 PRO B O 1
ATOM 3020 N N . THR B 1 78 ? 5.879 -31.969 -28.688 1 96.19 78 THR B N 1
ATOM 3021 C CA . THR B 1 78 ? 6.652 -32.562 -27.609 1 96.19 78 THR B CA 1
ATOM 3022 C C . THR B 1 78 ? 7.289 -31.484 -26.734 1 96.19 78 THR B C 1
ATOM 3024 O O . THR B 1 78 ? 7.984 -30.609 -27.234 1 96.19 78 THR B O 1
ATOM 3027 N N . ALA B 1 79 ? 7.027 -31.516 -25.469 1 96.56 79 ALA B N 1
ATOM 3028 C CA . ALA B 1 79 ? 7.492 -30.453 -24.578 1 96.56 79 ALA B CA 1
ATOM 3029 C C . ALA B 1 79 ? 8.297 -31.031 -23.422 1 96.56 79 ALA B C 1
ATOM 3031 O O . ALA B 1 79 ? 8.031 -32.125 -22.953 1 96.56 79 ALA B O 1
ATOM 3032 N N . LEU B 1 80 ? 9.266 -30.25 -22.984 1 95.12 80 LEU B N 1
ATOM 3033 C CA . LEU B 1 80 ? 10.008 -30.625 -21.781 1 95.12 80 LEU B CA 1
ATOM 3034 C C . LEU B 1 80 ? 9.156 -30.406 -20.531 1 95.12 80 LEU B C 1
ATOM 3036 O O . LEU B 1 80 ? 9.219 -31.188 -19.578 1 95.12 80 LEU B O 1
ATOM 3040 N N . THR B 1 81 ? 8.422 -29.328 -20.531 1 96.62 81 THR B N 1
ATOM 3041 C CA . THR B 1 81 ? 7.547 -28.969 -19.422 1 96.62 81 THR B CA 1
ATOM 3042 C C . THR B 1 81 ? 6.156 -28.609 -19.938 1 96.62 81 THR B C 1
ATOM 3044 O O . THR B 1 81 ? 6.023 -27.938 -20.969 1 96.62 81 THR B O 1
ATOM 3047 N N . VAL B 1 82 ? 5.125 -29.062 -19.219 1 97.88 82 VAL B N 1
ATOM 3048 C CA . VAL B 1 82 ? 3.74 -28.688 -19.5 1 97.88 82 VAL B CA 1
ATOM 3049 C C . VAL B 1 82 ? 3.162 -27.906 -18.328 1 97.88 82 VAL B C 1
ATOM 3051 O O . VAL B 1 82 ? 3.197 -28.375 -17.188 1 97.88 82 VAL B O 1
ATOM 3054 N N . LEU B 1 83 ? 2.732 -26.703 -18.594 1 98.69 83 LEU B N 1
ATOM 3055 C CA . LEU B 1 83 ? 2.006 -25.891 -17.625 1 98.69 83 LEU B CA 1
ATOM 3056 C C . LEU B 1 83 ? 0.5 -26.062 -17.797 1 98.69 83 LEU B C 1
ATOM 3058 O O . LEU B 1 83 ? -0.037 -25.812 -18.875 1 98.69 83 LEU B O 1
ATOM 3062 N N . ILE B 1 84 ? -0.119 -26.516 -16.797 1 98.75 84 ILE B N 1
ATOM 3063 C CA . ILE B 1 84 ? -1.57 -26.672 -16.797 1 98.75 84 ILE B CA 1
ATOM 3064 C C . ILE B 1 84 ? -2.209 -25.531 -16 1 98.75 84 ILE B C 1
ATOM 3066 O O . ILE B 1 84 ? -2.002 -25.422 -14.789 1 98.75 84 ILE B O 1
ATOM 3070 N N . THR B 1 85 ? -3.064 -24.703 -16.625 1 98.5 85 THR B N 1
ATOM 3071 C CA . THR B 1 85 ? -3.523 -23.469 -16 1 98.5 85 THR B CA 1
ATOM 3072 C C . THR B 1 85 ? -4.961 -23.609 -15.508 1 98.5 85 THR B C 1
ATOM 3074 O O . THR B 1 85 ? -5.5 -22.719 -14.867 1 98.5 85 THR B O 1
ATOM 3077 N N . PHE B 1 86 ? -5.621 -24.703 -15.812 1 97.25 86 PHE B N 1
ATOM 3078 C CA . PHE B 1 86 ? -6.996 -24.922 -15.383 1 97.25 86 PHE B CA 1
ATOM 3079 C C . PHE B 1 86 ? -7.055 -25.969 -14.273 1 97.25 86 PHE B C 1
ATOM 3081 O O . PHE B 1 86 ? -6.164 -26.812 -14.156 1 97.25 86 PHE B O 1
ATOM 3088 N N . PRO B 1 87 ? -8.031 -25.891 -13.469 1 95.81 87 PRO B N 1
ATOM 3089 C CA . PRO B 1 87 ? -8.117 -26.844 -12.352 1 95.81 87 PRO B CA 1
ATOM 3090 C C . PRO B 1 87 ? -8.406 -28.266 -12.812 1 95.81 87 PRO B C 1
ATOM 3092 O O . PRO B 1 87 ? -9.141 -28.469 -13.773 1 95.81 87 PRO B O 1
ATOM 3095 N N . MET B 1 88 ? -7.793 -29.156 -12.227 1 97.31 88 MET B N 1
ATOM 3096 C CA . MET B 1 88 ? -8.102 -30.578 -12.32 1 97.31 88 MET B CA 1
ATOM 3097 C C . MET B 1 88 ? -8.781 -31.078 -11.047 1 97.31 88 MET B C 1
ATOM 3099 O O . MET B 1 88 ? -8.406 -30.672 -9.945 1 97.31 88 MET B O 1
ATOM 3103 N N . MET B 1 89 ? -9.805 -31.859 -11.273 1 97.19 89 MET B N 1
ATOM 3104 C CA . MET B 1 89 ? -10.609 -32.281 -10.141 1 97.19 89 MET B CA 1
ATOM 3105 C C . MET B 1 89 ? -10.57 -33.812 -9.984 1 97.19 89 MET B C 1
ATOM 3107 O O . MET B 1 89 ? -11.141 -34.531 -10.805 1 97.19 89 MET B O 1
ATOM 3111 N N . GLY B 1 90 ? -9.891 -34.188 -8.977 1 97.12 90 GLY B N 1
ATOM 3112 C CA . GLY B 1 90 ? -9.836 -35.625 -8.711 1 97.12 90 GLY B CA 1
ATOM 3113 C C . GLY B 1 90 ? -8.445 -36.219 -8.883 1 97.12 90 GLY B C 1
ATOM 3114 O O . GLY B 1 90 ? -7.703 -35.812 -9.773 1 97.12 90 GLY B O 1
ATOM 3115 N N . SER B 1 91 ? -8.172 -37.219 -8.117 1 97 91 SER B N 1
ATOM 3116 C CA . SER B 1 91 ? -6.84 -37.812 -8.07 1 97 91 SER B CA 1
ATOM 3117 C C . SER B 1 91 ? -6.48 -38.5 -9.398 1 97 91 SER B C 1
ATOM 3119 O O . SER B 1 91 ? -5.305 -38.562 -9.766 1 97 91 SER B O 1
ATOM 3121 N N . HIS B 1 92 ? -7.457 -38.906 -10.117 1 96.06 92 HIS B N 1
ATOM 3122 C CA . HIS B 1 92 ? -7.188 -39.656 -11.336 1 96.06 92 HIS B CA 1
ATOM 3123 C C . HIS B 1 92 ? -6.914 -38.719 -12.516 1 96.06 92 HIS B C 1
ATOM 3125 O O . HIS B 1 92 ? -6.352 -39.156 -13.523 1 96.06 92 HIS B O 1
ATOM 3131 N N . VAL B 1 93 ? -7.289 -37.5 -12.383 1 96.62 93 VAL B N 1
ATOM 3132 C CA . VAL B 1 93 ? -7.402 -36.625 -13.523 1 96.62 93 VAL B CA 1
ATOM 3133 C C . VAL B 1 93 ? -6.012 -36.344 -14.094 1 96.62 93 VAL B C 1
ATOM 3135 O O . VAL B 1 93 ? -5.797 -36.438 -15.305 1 96.62 93 VAL B O 1
ATOM 3138 N N . PRO B 1 94 ? -5.016 -36.031 -13.281 1 97.81 94 PRO B N 1
ATOM 3139 C CA . PRO B 1 94 ? -3.686 -35.844 -13.867 1 97.81 94 PRO B CA 1
ATOM 3140 C C . PRO B 1 94 ? -3.145 -37.094 -14.562 1 97.81 94 PRO B C 1
ATOM 3142 O O . PRO B 1 94 ? -2.416 -36.969 -15.547 1 97.81 94 PRO B O 1
ATOM 3145 N N . THR B 1 95 ? -3.506 -38.219 -14.133 1 96.5 95 THR B N 1
ATOM 3146 C CA . THR B 1 95 ? -3.057 -39.5 -14.719 1 96.5 95 THR B CA 1
ATOM 3147 C C . THR B 1 95 ? -3.635 -39.688 -16.125 1 96.5 95 THR B C 1
ATOM 3149 O O . THR B 1 95 ? -2.969 -40.219 -17 1 96.5 95 THR B O 1
ATOM 3152 N N . VAL B 1 96 ? -4.875 -39.188 -16.25 1 94.81 96 VAL B N 1
ATOM 3153 C CA . VAL B 1 96 ? -5.512 -39.25 -17.562 1 94.81 96 VAL B CA 1
ATOM 3154 C C . VAL B 1 96 ? -4.695 -38.469 -18.578 1 94.81 96 VAL B C 1
ATOM 3156 O O . VAL B 1 96 ? -4.387 -38.938 -19.656 1 94.81 96 VAL B O 1
ATOM 3159 N N . PHE B 1 97 ? -4.305 -37.312 -18.234 1 95.75 97 PHE B N 1
ATOM 3160 C CA . PHE B 1 97 ? -3.494 -36.5 -19.109 1 95.75 97 PHE B CA 1
ATOM 3161 C C . PHE B 1 97 ? -2.176 -37.188 -19.453 1 95.75 97 PHE B C 1
ATOM 3163 O O . PHE B 1 97 ? -1.792 -37.281 -20.609 1 95.75 97 PHE B O 1
ATOM 3170 N N . SER B 1 98 ? -1.455 -37.656 -18.375 1 96.38 98 SER B N 1
ATOM 3171 C CA . SER B 1 98 ? -0.136 -38.25 -18.547 1 96.38 98 SER B CA 1
ATOM 3172 C C . SER B 1 98 ? -0.197 -39.469 -19.453 1 96.38 98 SER B C 1
ATOM 3174 O O . SER B 1 98 ? 0.679 -39.656 -20.297 1 96.38 98 SER B O 1
ATOM 3176 N N . MET B 1 99 ? -1.271 -40.188 -19.312 1 94.31 99 MET B N 1
ATOM 3177 C CA . MET B 1 99 ? -1.436 -41.406 -20.094 1 94.31 99 MET B CA 1
ATOM 3178 C C . MET B 1 99 ? -1.65 -41.062 -21.578 1 94.31 99 MET B C 1
ATOM 3180 O O . MET B 1 99 ? -1.004 -41.625 -22.453 1 94.31 99 MET B O 1
ATOM 3184 N N . LEU B 1 100 ? -2.543 -40.125 -21.812 1 94.19 100 LEU B N 1
ATOM 3185 C CA . LEU B 1 100 ? -2.859 -39.75 -23.188 1 94.19 100 LEU B CA 1
ATOM 3186 C C . LEU B 1 100 ? -1.675 -39.062 -23.844 1 94.19 100 LEU B C 1
ATOM 3188 O O . LEU B 1 100 ? -1.388 -39.312 -25.031 1 94.19 100 LEU B O 1
ATOM 3192 N N . TYR B 1 101 ? -1 -38.219 -23.125 1 95.44 101 TYR B N 1
ATOM 3193 C CA . TYR B 1 101 ? 0.196 -37.562 -23.641 1 95.44 101 TYR B CA 1
ATOM 3194 C C . TYR B 1 101 ? 1.277 -38.594 -23.969 1 95.44 101 TYR B C 1
ATOM 3196 O O . TYR B 1 101 ? 1.874 -38.531 -25.047 1 95.44 101 TYR B O 1
ATOM 3204 N N . ALA B 1 102 ? 1.545 -39.531 -23.062 1 94.62 102 ALA B N 1
ATOM 3205 C CA . ALA B 1 102 ? 2.559 -40.562 -23.266 1 94.62 102 ALA B CA 1
ATOM 3206 C C . ALA B 1 102 ? 2.246 -41.406 -24.5 1 94.62 102 ALA B C 1
ATOM 3208 O O . ALA B 1 102 ? 3.15 -41.781 -25.25 1 94.62 102 ALA B O 1
ATOM 3209 N N . HIS B 1 103 ? 0.973 -41.625 -24.719 1 92.25 103 HIS B N 1
ATOM 3210 C CA . HIS B 1 103 ? 0.535 -42.438 -25.859 1 92.25 103 HIS B CA 1
ATOM 3211 C C . HIS B 1 103 ? 0.867 -41.75 -27.172 1 92.25 103 HIS B C 1
ATOM 3213 O O . HIS B 1 103 ? 1.245 -42.406 -28.141 1 92.25 103 HIS B O 1
ATOM 3219 N N . THR B 1 104 ? 0.727 -40.5 -27.172 1 92.69 104 THR B N 1
ATOM 3220 C CA . THR B 1 104 ? 0.882 -39.75 -28.422 1 92.69 104 THR B CA 1
ATOM 3221 C C . THR B 1 104 ? 2.303 -39.219 -28.562 1 92.69 104 THR B C 1
ATOM 3223 O O . THR B 1 104 ? 2.709 -38.781 -29.641 1 92.69 104 THR B O 1
ATOM 3226 N N . HIS B 1 105 ? 3.049 -39.188 -27.469 1 94.12 105 HIS B N 1
ATOM 3227 C CA . HIS B 1 105 ? 4.426 -38.719 -27.469 1 94.12 105 HIS B CA 1
ATOM 3228 C C . HIS B 1 105 ? 5.375 -39.781 -26.922 1 94.12 105 HIS B C 1
ATOM 3230 O O . HIS B 1 105 ? 6.074 -39.562 -25.938 1 94.12 105 HIS B O 1
ATOM 3236 N N . PRO B 1 106 ? 5.598 -40.844 -27.625 1 91.5 106 PRO B N 1
ATOM 3237 C CA . PRO B 1 106 ? 6.332 -42 -27.094 1 91.5 106 PRO B CA 1
ATOM 3238 C C . PRO B 1 106 ? 7.82 -41.719 -26.906 1 91.5 106 PRO B C 1
ATOM 3240 O O . PRO B 1 106 ? 8.469 -42.312 -26.047 1 91.5 106 PRO B O 1
ATOM 3243 N N . LEU B 1 107 ? 8.406 -40.812 -27.594 1 90.69 107 LEU B N 1
ATOM 3244 C CA . LEU B 1 107 ? 9.836 -40.531 -27.484 1 90.69 107 LEU B CA 1
ATOM 3245 C C . LEU B 1 107 ? 10.133 -39.719 -26.219 1 90.69 107 LEU B C 1
ATOM 3247 O O . LEU B 1 107 ? 11.234 -39.781 -25.672 1 90.69 107 LEU B O 1
ATOM 3251 N N . HIS B 1 108 ? 9.18 -38.938 -25.781 1 93 108 HIS B N 1
ATOM 3252 C CA . HIS B 1 108 ? 9.25 -38.125 -24.562 1 93 108 HIS B CA 1
ATOM 3253 C C . HIS B 1 108 ? 7.918 -38.156 -23.812 1 93 108 HIS B C 1
ATOM 3255 O O . HIS B 1 108 ? 7.219 -37.125 -23.766 1 93 108 HIS B O 1
ATOM 3261 N N . PRO B 1 109 ? 7.641 -39.219 -23.203 1 94.31 109 PRO B N 1
ATOM 3262 C CA . PRO B 1 109 ? 6.285 -39.469 -22.719 1 94.31 109 PRO B CA 1
ATOM 3263 C C . PRO B 1 109 ? 5.992 -38.781 -21.391 1 94.31 109 PRO B C 1
ATOM 3265 O O . PRO B 1 109 ? 4.832 -38.688 -20.984 1 94.31 109 PRO B O 1
ATOM 3268 N N . SER B 1 110 ? 7.102 -38.375 -20.656 1 94.44 110 SER B N 1
ATOM 3269 C CA . SER B 1 110 ? 6.887 -37.875 -19.297 1 94.44 110 SER B CA 1
ATOM 3270 C C . SER B 1 110 ? 7.457 -36.469 -19.141 1 94.44 110 SER B C 1
ATOM 3272 O O . SER B 1 110 ? 8.484 -36.25 -18.484 1 94.44 110 SER B O 1
ATOM 3274 N N . PRO B 1 111 ? 6.742 -35.5 -19.688 1 95.44 111 PRO B N 1
ATOM 3275 C CA . PRO B 1 111 ? 7.188 -34.125 -19.438 1 95.44 111 PRO B CA 1
ATOM 3276 C C . PRO B 1 111 ? 7.055 -33.719 -17.969 1 95.44 111 PRO B C 1
ATOM 3278 O O . PRO B 1 111 ? 6.297 -34.312 -17.219 1 95.44 111 PRO B O 1
ATOM 3281 N N . ASN B 1 112 ? 7.828 -32.719 -17.547 1 95.62 112 ASN B N 1
ATOM 3282 C CA . ASN B 1 112 ? 7.578 -32.094 -16.25 1 95.62 112 ASN B CA 1
ATOM 3283 C C . ASN B 1 112 ? 6.211 -31.406 -16.219 1 95.62 112 ASN B C 1
ATOM 3285 O O . ASN B 1 112 ? 5.801 -30.781 -17.203 1 95.62 112 ASN B O 1
ATOM 3289 N N . LEU B 1 113 ? 5.523 -31.594 -15.125 1 97.5 113 LEU B N 1
ATOM 3290 C CA . LEU B 1 113 ? 4.211 -30.969 -15 1 97.5 113 LEU B CA 1
ATOM 3291 C C . LEU B 1 113 ? 4.242 -29.844 -13.984 1 97.5 113 LEU B C 1
ATOM 3293 O O . LEU B 1 113 ? 4.824 -29.984 -12.906 1 97.5 113 LEU B O 1
ATOM 3297 N N . ILE B 1 114 ? 3.74 -28.703 -14.336 1 98.19 114 ILE B N 1
ATOM 3298 C CA . ILE B 1 114 ? 3.41 -27.625 -13.414 1 98.19 114 ILE B CA 1
ATOM 3299 C C . ILE B 1 114 ? 1.899 -27.391 -13.414 1 98.19 114 ILE B C 1
ATOM 3301 O O . ILE B 1 114 ? 1.303 -27.125 -14.453 1 98.19 114 ILE B O 1
ATOM 3305 N N . LEU B 1 115 ? 1.289 -27.578 -12.32 1 98.62 115 LEU B 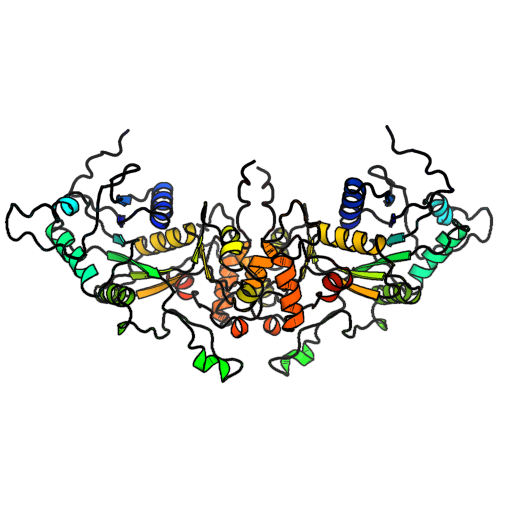N 1
ATOM 3306 C CA . LEU B 1 115 ? -0.146 -27.359 -12.172 1 98.62 115 LEU B CA 1
ATOM 3307 C C . LEU B 1 115 ? -0.42 -26.109 -11.344 1 98.62 115 LEU B C 1
ATOM 3309 O O . LEU B 1 115 ? 0.149 -25.938 -10.258 1 98.62 115 LEU B O 1
ATOM 3313 N N . LEU B 1 116 ? -1.249 -25.203 -11.898 1 98.69 116 LEU B N 1
ATOM 3314 C CA . LEU B 1 116 ? -1.68 -24.047 -11.102 1 98.69 116 LEU B CA 1
ATOM 3315 C C . LEU B 1 116 ? -2.785 -24.453 -10.133 1 98.69 116 LEU B C 1
ATOM 3317 O O . LEU B 1 116 ? -3.783 -25.047 -10.531 1 98.69 116 LEU B O 1
ATOM 3321 N N . GLY B 1 117 ? -2.518 -24.188 -8.891 1 98.06 117 GLY B N 1
ATOM 3322 C CA . GLY B 1 117 ? -3.5 -24.391 -7.836 1 98.06 117 GLY B CA 1
ATOM 3323 C C . GLY B 1 117 ? -3.938 -23.094 -7.172 1 98.06 117 GLY B C 1
ATOM 3324 O O . GLY B 1 117 ? -3.82 -22.016 -7.762 1 98.06 117 GLY B O 1
ATOM 3325 N N . SER B 1 118 ? -4.598 -23.219 -6.023 1 96.5 118 SER B N 1
ATOM 3326 C CA . SER B 1 118 ? -5.117 -22.078 -5.289 1 96.5 118 SER B CA 1
ATOM 3327 C C . SER B 1 118 ? -4.727 -22.141 -3.814 1 96.5 118 SER B C 1
ATOM 3329 O O . SER B 1 118 ? -4.465 -23.219 -3.285 1 96.5 118 SER B O 1
ATOM 3331 N N . THR B 1 119 ? -4.688 -20.984 -3.193 1 97.19 119 THR B N 1
ATOM 3332 C CA . THR B 1 119 ? -4.359 -20.938 -1.773 1 97.19 119 THR B CA 1
ATOM 3333 C C . THR B 1 119 ? -5.617 -21.078 -0.922 1 97.19 119 THR B C 1
ATOM 3335 O O . THR B 1 119 ? -5.566 -20.922 0.3 1 97.19 119 THR B O 1
ATOM 3338 N N . SER B 1 120 ? -6.742 -21.422 -1.461 1 94.5 120 SER B N 1
ATOM 3339 C CA . SER B 1 120 ? -8.016 -21.469 -0.752 1 94.5 120 SER B CA 1
ATOM 3340 C C . SER B 1 120 ? -8 -22.516 0.351 1 94.5 120 SER B C 1
ATOM 3342 O O . SER B 1 120 ? -8.727 -22.406 1.338 1 94.5 120 SER B O 1
ATOM 3344 N N . ALA B 1 121 ? -7.188 -23.5 0.212 1 94.5 121 ALA B N 1
ATOM 3345 C CA . ALA B 1 121 ? -7.148 -24.594 1.173 1 94.5 121 ALA B CA 1
ATOM 3346 C C . ALA B 1 121 ? -6.445 -24.172 2.461 1 94.5 121 ALA B C 1
ATOM 3348 O O . ALA B 1 121 ? -6.594 -24.812 3.498 1 94.5 121 ALA B O 1
ATOM 3349 N N . TRP B 1 122 ? -5.578 -23.172 2.383 1 95.12 122 TRP B N 1
ATOM 3350 C CA . TRP B 1 122 ? -4.859 -22.688 3.553 1 95.12 122 TRP B CA 1
ATOM 3351 C C . TRP B 1 122 ? -5.734 -21.75 4.375 1 95.12 122 TRP B C 1
ATOM 3353 O O . TRP B 1 122 ? -5.766 -20.531 4.125 1 95.12 122 TRP B O 1
ATOM 3363 N N . LYS B 1 123 ? -6.445 -22.281 5.273 1 87.81 123 LYS B N 1
ATOM 3364 C CA . LYS B 1 123 ? -7.355 -21.547 6.148 1 87.81 123 LYS B CA 1
ATOM 3365 C C . LYS B 1 123 ? -6.996 -21.766 7.617 1 87.81 123 LYS B C 1
ATOM 3367 O O . LYS B 1 123 ? -6.469 -22.812 7.984 1 87.81 123 LYS B O 1
ATOM 3372 N N . THR B 1 124 ? -7.199 -20.703 8.273 1 80.88 124 THR B N 1
ATOM 3373 C CA . THR B 1 124 ? -7.004 -20.797 9.711 1 80.88 124 THR B CA 1
ATOM 3374 C C . THR B 1 124 ? -8.281 -21.281 10.398 1 80.88 124 THR B C 1
ATOM 3376 O O . THR B 1 124 ? -9.383 -20.953 9.961 1 80.88 124 THR B O 1
ATOM 3379 N N . ASP B 1 125 ? -8.094 -22.25 11.234 1 68.94 125 ASP B N 1
ATOM 3380 C CA . ASP B 1 125 ? -9.227 -22.703 12.023 1 68.94 125 ASP B CA 1
ATOM 3381 C C . ASP B 1 125 ? -9.664 -21.641 13.031 1 68.94 125 ASP B C 1
ATOM 3383 O O . ASP B 1 125 ? -9.016 -21.453 14.055 1 68.94 125 ASP B O 1
ATOM 3387 N N . VAL B 1 126 ? -10.625 -20.891 12.586 1 62.38 126 VAL B N 1
ATOM 3388 C CA . VAL B 1 126 ? -11.125 -19.766 13.375 1 62.38 126 VAL B CA 1
ATOM 3389 C C . VAL B 1 126 ? -11.562 -20.266 14.758 1 62.38 126 VAL B C 1
ATOM 3391 O O . VAL B 1 126 ? -11.539 -19.516 15.734 1 62.38 126 VAL B O 1
ATOM 3394 N N . SER B 1 127 ? -12.078 -21.469 14.766 1 57.78 127 SER B N 1
ATOM 3395 C CA . SER B 1 127 ? -12.516 -22.016 16.047 1 57.78 127 SER B CA 1
ATOM 3396 C C . SER B 1 127 ? -11.375 -22.031 17.062 1 57.78 127 SER B C 1
ATOM 3398 O O . SER B 1 127 ? -11.594 -21.953 18.266 1 57.78 127 SER B O 1
ATOM 3400 N N . VAL B 1 128 ? -10.219 -22.062 16.547 1 52.25 128 VAL B N 1
ATOM 3401 C CA . VAL B 1 128 ? -9.055 -22.156 17.438 1 52.25 128 VAL B CA 1
ATOM 3402 C C . VAL B 1 128 ? -8.516 -20.75 17.719 1 52.25 128 VAL B C 1
ATOM 3404 O O . VAL B 1 128 ? -7.898 -20.531 18.766 1 52.25 128 VAL B O 1
ATOM 3407 N N . LEU B 1 129 ? -8.719 -19.844 16.781 1 55.19 129 LEU B N 1
ATOM 3408 C CA . LEU B 1 129 ? -8.164 -18.5 16.891 1 55.19 129 LEU B CA 1
ATOM 3409 C C . LEU B 1 129 ? -8.812 -17.734 18.047 1 55.19 129 LEU B C 1
ATOM 3411 O O . LEU B 1 129 ? -8.172 -16.891 18.672 1 55.19 129 LEU B O 1
ATOM 3415 N N . ASP B 1 130 ? -10.203 -17.906 18.188 1 53.72 130 ASP B N 1
ATOM 3416 C CA . ASP B 1 130 ? -10.93 -17.234 19.25 1 53.72 130 ASP B CA 1
ATOM 3417 C C . ASP B 1 130 ? -10.336 -17.562 20.609 1 53.72 130 ASP B C 1
ATOM 3419 O O . ASP B 1 130 ? -10.578 -16.859 21.594 1 53.72 130 ASP B O 1
ATOM 3423 N N . GLN B 1 131 ? -9.57 -18.625 20.703 1 48.91 131 GLN B N 1
ATOM 3424 C CA . GLN B 1 131 ? -9.203 -19.062 22.047 1 48.91 131 GLN B CA 1
ATOM 3425 C C . GLN B 1 131 ? -7.832 -18.547 22.453 1 48.91 131 GLN B C 1
ATOM 3427 O O . GLN B 1 131 ? -7.473 -18.562 23.625 1 48.91 131 GLN B O 1
ATOM 3432 N N . LYS B 1 132 ? -7.004 -18.156 21.562 1 49.75 132 LYS B N 1
ATOM 3433 C CA . LYS B 1 132 ? -5.711 -17.734 22.094 1 49.75 132 LYS B CA 1
ATOM 3434 C C . LYS B 1 132 ? -5.215 -16.469 21.406 1 49.75 132 LYS B C 1
ATOM 3436 O O . LYS B 1 132 ? -4.816 -16.516 20.234 1 49.75 132 LYS B O 1
ATOM 3441 N N . PRO B 1 133 ? -5.398 -15.336 22.125 1 50.44 133 PRO B N 1
ATOM 3442 C CA . PRO B 1 133 ? -4.715 -14.148 21.609 1 50.44 133 PRO B CA 1
ATOM 3443 C C . PRO B 1 133 ? -3.27 -14.43 21.203 1 50.44 133 PRO B C 1
ATOM 3445 O O . PRO B 1 133 ? -2.547 -15.133 21.906 1 50.44 133 PRO B O 1
ATOM 3448 N N . GLY B 1 134 ? -2.957 -14.172 19.938 1 55 134 GLY B N 1
ATOM 3449 C CA . GLY B 1 134 ? -1.603 -14.445 19.484 1 55 134 GLY B CA 1
ATOM 3450 C C . GLY B 1 134 ? -1.492 -15.719 18.672 1 55 134 GLY B C 1
ATOM 3451 O O . GLY B 1 134 ? -0.391 -16.234 18.469 1 55 134 GLY B O 1
ATOM 3452 N N . SER B 1 135 ? -2.654 -16.297 18.516 1 61.19 135 SER B N 1
ATOM 3453 C CA . SER B 1 135 ? -2.613 -17.547 17.781 1 61.19 135 SER B CA 1
ATOM 3454 C C . SER B 1 135 ? -1.956 -17.375 16.422 1 61.19 135 SER B C 1
ATOM 3456 O O . SER B 1 135 ? -1.992 -16.297 15.844 1 61.19 135 SER B O 1
ATOM 3458 N N . ASN B 1 136 ? -1.254 -18.375 16.094 1 78.56 136 ASN B N 1
ATOM 3459 C CA . ASN B 1 136 ? -0.461 -18.391 14.867 1 78.56 136 ASN B CA 1
ATOM 3460 C C . ASN B 1 136 ? -1.348 -18.391 13.625 1 78.56 136 ASN B C 1
ATOM 3462 O O . ASN B 1 136 ? -2.064 -19.359 13.359 1 78.56 136 ASN B O 1
ATOM 3466 N N . VAL B 1 137 ? -1.516 -17.266 13 1 89.38 137 VAL B N 1
ATOM 3467 C CA . VAL B 1 137 ? -2.369 -17.094 11.828 1 89.38 137 VAL B CA 1
ATOM 3468 C C . VAL B 1 137 ? -1.564 -17.375 10.562 1 89.38 137 VAL B C 1
ATOM 3470 O O . VAL B 1 137 ? -2.111 -17.359 9.453 1 89.38 137 VAL B O 1
ATOM 3473 N N . TRP B 1 138 ? -0.274 -17.672 10.766 1 94.5 138 TRP B N 1
ATOM 3474 C CA . TRP B 1 138 ? 0.609 -17.812 9.617 1 94.5 138 TRP B CA 1
ATOM 3475 C C . TRP B 1 138 ? 0.562 -19.234 9.07 1 94.5 138 TRP B C 1
ATOM 3477 O O . TRP B 1 138 ? 0.663 -20.203 9.828 1 94.5 138 TRP B O 1
ATOM 3487 N N . LEU B 1 139 ? 0.393 -19.328 7.855 1 96.19 139 LEU B N 1
ATOM 3488 C CA . LEU B 1 139 ? 0.397 -20.578 7.105 1 96.19 139 LEU B CA 1
ATOM 3489 C C . LEU B 1 139 ? 1.463 -20.562 6.016 1 96.19 139 LEU B C 1
ATOM 3491 O O . LEU B 1 139 ? 1.669 -19.531 5.363 1 96.19 139 LEU B O 1
ATOM 3495 N N . ASP B 1 140 ? 2.166 -21.594 5.891 1 96.69 140 ASP B N 1
ATOM 3496 C CA . ASP B 1 140 ? 3.146 -21.734 4.82 1 96.69 140 ASP B CA 1
ATOM 3497 C C . ASP B 1 140 ? 2.918 -23.016 4.02 1 96.69 140 ASP B C 1
ATOM 3499 O O . ASP B 1 140 ? 1.923 -23.703 4.23 1 96.69 140 ASP B O 1
ATOM 3503 N N . ARG B 1 141 ? 3.775 -23.281 3.061 1 96.5 141 ARG B N 1
ATOM 3504 C CA . ARG B 1 141 ? 3.58 -24.391 2.133 1 96.5 141 ARG B CA 1
ATOM 3505 C C . ARG B 1 141 ? 3.629 -25.719 2.861 1 96.5 141 ARG B C 1
ATOM 3507 O O . ARG B 1 141 ? 3.234 -26.75 2.307 1 96.5 141 ARG B O 1
ATOM 3514 N N . HIS B 1 142 ? 4.07 -25.734 4.121 1 95.62 142 HIS B N 1
ATOM 3515 C CA . HIS B 1 142 ? 4.176 -26.969 4.883 1 95.62 142 HIS B CA 1
ATOM 3516 C C . HIS B 1 142 ? 3.016 -27.109 5.863 1 95.62 142 HIS B C 1
ATOM 3518 O O . HIS B 1 142 ? 2.873 -28.156 6.52 1 95.62 142 HIS B O 1
ATOM 3524 N N . SER B 1 143 ? 2.221 -26.109 5.938 1 94.94 143 SER B N 1
ATOM 3525 C CA . SER B 1 143 ? 1.061 -26.188 6.82 1 94.94 143 SER B CA 1
ATOM 3526 C C . SER B 1 143 ? 0.094 -27.266 6.363 1 94.94 143 SER B C 1
ATOM 3528 O O . SER B 1 143 ? -0.103 -27.469 5.164 1 94.94 143 SER B O 1
ATOM 3530 N N . PRO B 1 144 ? -0.529 -27.922 7.32 1 92.75 144 PRO B N 1
ATOM 3531 C CA . PRO B 1 144 ? -1.463 -28.984 6.953 1 92.75 144 PRO B CA 1
ATOM 3532 C C . PRO B 1 144 ? -2.703 -28.469 6.234 1 92.75 144 PRO B C 1
ATOM 3534 O O . PRO B 1 144 ? -3.213 -27.391 6.57 1 92.75 144 PRO B O 1
ATOM 3537 N N . ILE B 1 145 ? -3.049 -29.188 5.195 1 93 145 ILE B N 1
ATOM 3538 C CA . ILE B 1 145 ? -4.281 -28.906 4.465 1 93 145 ILE B CA 1
ATOM 3539 C C . ILE B 1 145 ? -5.082 -30.203 4.297 1 93 145 ILE B C 1
ATOM 3541 O O . ILE B 1 145 ? -4.523 -31.297 4.352 1 93 145 ILE B O 1
ATOM 3545 N N . ASP B 1 146 ? -6.367 -30.078 4.125 1 92.88 146 ASP B N 1
ATOM 3546 C CA . ASP B 1 146 ? -7.266 -31.219 4.027 1 92.88 146 ASP B CA 1
ATOM 3547 C C . ASP B 1 146 ? -7.383 -31.703 2.584 1 92.88 146 ASP B C 1
ATOM 3549 O O . ASP B 1 146 ? -8.344 -31.375 1.889 1 92.88 146 ASP B O 1
ATOM 3553 N N . ILE B 1 147 ? -6.551 -32.562 2.234 1 94.56 147 ILE B N 1
ATOM 3554 C CA . ILE B 1 147 ? -6.457 -33.062 0.866 1 94.56 147 ILE B CA 1
ATOM 3555 C C . ILE B 1 147 ? -7.648 -33.969 0.562 1 94.56 147 ILE B C 1
ATOM 3557 O O . ILE B 1 147 ? -8.227 -33.906 -0.527 1 94.56 147 ILE B O 1
ATOM 3561 N N . GLU B 1 148 ? -8.055 -34.75 1.462 1 93.06 148 GLU B N 1
ATOM 3562 C CA . GLU B 1 148 ? -9.039 -35.812 1.246 1 93.06 148 GLU B CA 1
ATOM 3563 C C . GLU B 1 148 ? -10.414 -35.219 0.916 1 93.06 148 GLU B C 1
ATOM 3565 O O . GLU B 1 148 ? -11.18 -35.812 0.158 1 93.06 148 GLU B O 1
ATOM 3570 N N . SER B 1 149 ? -10.711 -34.062 1.411 1 92.12 149 SER B N 1
ATOM 3571 C CA . SER B 1 149 ? -12.055 -33.531 1.258 1 92.12 149 SER B CA 1
ATOM 3572 C C . SER B 1 149 ? -12.133 -32.562 0.083 1 92.12 149 SER B C 1
ATOM 3574 O O . SER B 1 149 ? -13.18 -31.969 -0.175 1 92.12 149 SER B O 1
ATOM 3576 N N . ASP B 1 150 ? -11.062 -32.438 -0.677 1 95.69 150 ASP B N 1
ATOM 3577 C CA . ASP B 1 150 ? -11 -31.438 -1.741 1 95.69 150 ASP B CA 1
ATOM 3578 C C . ASP B 1 150 ? -10.477 -32.062 -3.039 1 95.69 150 ASP B C 1
ATOM 3580 O O . ASP B 1 150 ? -9.297 -32.375 -3.139 1 95.69 150 ASP B O 1
ATOM 3584 N N . ALA B 1 151 ? -11.352 -32.156 -4.059 1 96.75 151 ALA B N 1
ATOM 3585 C CA . ALA B 1 151 ? -11.023 -32.781 -5.324 1 96.75 151 ALA B CA 1
ATOM 3586 C C . ALA B 1 151 ? -9.859 -32.062 -6.016 1 96.75 151 ALA B C 1
ATOM 3588 O O . ALA B 1 151 ? -9.047 -32.719 -6.688 1 96.75 151 ALA B O 1
ATOM 3589 N N . ARG B 1 152 ? -9.805 -30.797 -5.844 1 97.25 152 ARG B N 1
ATOM 3590 C CA . ARG B 1 152 ? -8.703 -30.031 -6.426 1 97.25 152 ARG B CA 1
ATOM 3591 C C . ARG B 1 152 ? -7.375 -30.422 -5.797 1 97.25 152 ARG B C 1
ATOM 3593 O O . ARG B 1 152 ? -6.379 -30.609 -6.5 1 97.25 152 ARG B O 1
ATOM 3600 N N . LEU B 1 153 ? -7.402 -30.578 -4.504 1 97.75 153 LEU B N 1
ATOM 3601 C CA . LEU B 1 153 ? -6.188 -30.938 -3.781 1 97.75 153 LEU B CA 1
ATOM 3602 C C . LEU B 1 153 ? -5.785 -32.375 -4.09 1 97.75 153 LEU B C 1
ATOM 3604 O O . LEU B 1 153 ? -4.594 -32.688 -4.129 1 97.75 153 LEU B O 1
ATOM 3608 N N . GLN B 1 154 ? -6.723 -33.188 -4.34 1 98.19 154 GLN B N 1
ATOM 3609 C CA . GLN B 1 154 ? -6.426 -34.562 -4.723 1 98.19 154 GLN B CA 1
ATOM 3610 C C . GLN B 1 154 ? -5.664 -34.625 -6.047 1 98.19 154 GLN B C 1
ATOM 3612 O O . GLN B 1 154 ? -4.703 -35.375 -6.188 1 98.19 154 GLN B O 1
ATOM 3617 N N . ALA B 1 155 ? -6.148 -33.844 -6.945 1 98.44 155 ALA B N 1
ATOM 3618 C CA . ALA B 1 155 ? -5.445 -33.75 -8.227 1 98.44 155 ALA B CA 1
ATOM 3619 C C . ALA B 1 155 ? -4.031 -33.219 -8.039 1 98.44 155 ALA B C 1
ATOM 3621 O O . ALA B 1 155 ? -3.08 -33.75 -8.633 1 98.44 155 ALA B O 1
ATOM 3622 N N . GLU B 1 156 ? -3.904 -32.188 -7.234 1 98.38 156 GLU B N 1
ATOM 3623 C CA . GLU B 1 156 ? -2.592 -31.609 -6.961 1 98.38 156 GLU B CA 1
ATOM 3624 C C . GLU B 1 156 ? -1.65 -32.656 -6.344 1 98.38 156 GLU B C 1
ATOM 3626 O O . GLU B 1 156 ? -0.471 -32.719 -6.699 1 98.38 156 GLU B O 1
ATOM 3631 N N . GLN B 1 157 ? -2.186 -33.438 -5.496 1 97.5 157 GLN B N 1
ATOM 3632 C CA . GLN B 1 157 ? -1.381 -34.469 -4.848 1 97.5 157 GLN B CA 1
ATOM 3633 C C . GLN B 1 157 ? -0.866 -35.469 -5.863 1 97.5 157 GLN B C 1
ATOM 3635 O O . GLN B 1 157 ? 0.279 -35.938 -5.773 1 97.5 157 GLN B O 1
ATOM 3640 N N . THR B 1 158 ? -1.696 -35.844 -6.781 1 97.94 158 THR B N 1
ATOM 3641 C CA . THR B 1 158 ? -1.284 -36.75 -7.836 1 97.94 158 THR B CA 1
ATOM 3642 C C . THR B 1 158 ? -0.131 -36.156 -8.641 1 97.94 158 THR B C 1
ATOM 3644 O O . THR B 1 158 ? 0.837 -36.875 -8.953 1 97.94 158 THR B O 1
ATOM 3647 N N . VAL B 1 159 ? -0.226 -34.906 -8.922 1 98.06 159 VAL B N 1
ATOM 3648 C CA . VAL B 1 159 ? 0.829 -34.219 -9.672 1 98.06 159 VAL B CA 1
ATOM 3649 C C . VAL B 1 159 ? 2.125 -34.25 -8.859 1 98.06 159 VAL B C 1
ATOM 3651 O O . VAL B 1 159 ? 3.193 -34.562 -9.398 1 98.06 159 VAL B O 1
ATOM 3654 N N . LEU B 1 160 ? 2.018 -34 -7.59 1 97.56 160 LEU B N 1
ATOM 3655 C CA . LEU B 1 160 ? 3.188 -34 -6.715 1 97.56 160 LEU B CA 1
ATOM 3656 C C . LEU B 1 160 ? 3.82 -35.375 -6.648 1 97.56 160 LEU B C 1
ATOM 3658 O O . LEU B 1 160 ? 5.043 -35.5 -6.719 1 97.56 160 LEU B O 1
ATOM 3662 N N . GLN B 1 161 ? 3.033 -36.344 -6.578 1 96.56 161 GLN B N 1
ATOM 3663 C CA . GLN B 1 161 ? 3.51 -37.75 -6.488 1 96.56 161 GLN B CA 1
ATOM 3664 C C . GLN B 1 161 ? 4.184 -38.156 -7.789 1 96.56 161 GLN B C 1
ATOM 3666 O O . GLN B 1 161 ? 5.031 -39.062 -7.785 1 96.56 161 GLN B O 1
ATOM 3671 N N . SER B 1 162 ? 3.754 -37.562 -8.867 1 95.81 162 SER B N 1
ATOM 3672 C CA . SER B 1 162 ? 4.352 -37.844 -10.164 1 95.81 162 SER B CA 1
ATOM 3673 C C . SER B 1 162 ? 5.555 -36.969 -10.43 1 95.81 162 SER B C 1
ATOM 3675 O O . SER B 1 162 ? 5.957 -36.781 -11.578 1 95.81 162 SER B O 1
ATOM 3677 N N . LYS B 1 163 ? 6.031 -36.25 -9.367 1 95.44 163 LYS B N 1
ATOM 3678 C CA . LYS B 1 163 ? 7.242 -35.438 -9.383 1 95.44 163 LYS B CA 1
ATOM 3679 C C . LYS B 1 163 ? 7.012 -34.125 -10.117 1 95.44 163 LYS B C 1
ATOM 3681 O O . LYS B 1 163 ? 7.953 -33.531 -10.633 1 95.44 163 LYS B O 1
ATOM 3686 N N . GLY B 1 164 ? 5.734 -33.719 -10.234 1 97.19 164 GLY B N 1
ATOM 3687 C CA . GLY B 1 164 ? 5.406 -32.406 -10.758 1 97.19 164 GLY B CA 1
ATOM 3688 C C . GLY B 1 164 ? 5.453 -31.312 -9.703 1 97.19 164 GLY B C 1
ATOM 3689 O O . GLY B 1 164 ? 5.844 -31.562 -8.562 1 97.19 164 GLY B O 1
ATOM 3690 N N . VAL B 1 165 ? 5.145 -30.109 -10.117 1 97.56 165 VAL B N 1
ATOM 3691 C CA . VAL B 1 165 ? 5.133 -28.938 -9.25 1 97.56 165 VAL B CA 1
ATOM 3692 C C . VAL B 1 165 ? 3.73 -28.328 -9.219 1 97.56 165 VAL B C 1
ATOM 3694 O O . VAL B 1 165 ? 3.033 -28.312 -10.234 1 97.56 165 VAL B O 1
ATOM 3697 N N . VAL B 1 166 ? 3.342 -27.922 -8.047 1 98.25 166 VAL B N 1
ATOM 3698 C CA . VAL B 1 166 ? 2.072 -27.219 -7.898 1 98.25 166 VAL B CA 1
ATOM 3699 C C . VAL B 1 166 ? 2.324 -25.797 -7.406 1 98.25 166 VAL B C 1
ATOM 3701 O O . VAL B 1 166 ? 3.066 -25.594 -6.441 1 98.25 166 VAL B O 1
ATOM 3704 N N . LEU B 1 167 ? 1.821 -24.812 -8.109 1 98.38 167 LEU B N 1
ATOM 3705 C CA . LEU B 1 167 ? 1.855 -23.422 -7.684 1 98.38 167 LEU B CA 1
ATOM 3706 C C . LEU B 1 167 ? 0.505 -23 -7.117 1 98.38 167 LEU B C 1
ATOM 3708 O O . LEU B 1 167 ? -0.458 -22.812 -7.863 1 98.38 167 LEU B O 1
ATOM 3712 N N . ASN B 1 168 ? 0.406 -22.875 -5.82 1 98.69 168 ASN B N 1
ATOM 3713 C CA . ASN B 1 168 ? -0.823 -22.406 -5.199 1 98.69 168 ASN B CA 1
ATOM 3714 C C . ASN B 1 168 ? -0.88 -20.875 -5.164 1 98.69 168 ASN B C 1
ATOM 3716 O O . ASN B 1 168 ? -0.272 -20.25 -4.297 1 98.69 168 ASN B O 1
ATOM 3720 N N . LEU B 1 169 ? -1.695 -20.344 -6.039 1 98.75 169 LEU B N 1
ATOM 3721 C CA . LEU B 1 169 ? -1.707 -18.906 -6.324 1 98.75 169 LEU B CA 1
ATOM 3722 C C . LEU B 1 169 ? -2.717 -18.188 -5.438 1 98.75 169 LEU B C 1
ATOM 3724 O O . LEU B 1 169 ? -3.828 -18.672 -5.23 1 98.75 169 LEU B O 1
ATOM 3728 N N . ALA B 1 170 ? -2.281 -17.031 -4.887 1 98.25 170 ALA B N 1
ATOM 3729 C CA . ALA B 1 170 ? -3.213 -16.141 -4.207 1 98.25 170 ALA B CA 1
ATOM 3730 C C . ALA B 1 170 ? -4.062 -15.367 -5.215 1 98.25 170 ALA B C 1
ATOM 3732 O O . ALA B 1 170 ? -4.168 -15.758 -6.379 1 98.25 170 ALA B O 1
ATOM 3733 N N . GLY B 1 171 ? -4.844 -14.352 -4.691 1 97.19 171 GLY B N 1
ATOM 3734 C CA . GLY B 1 171 ? -5.688 -13.586 -5.598 1 97.19 171 GLY B CA 1
ATOM 3735 C C . GLY B 1 171 ? -4.93 -13.031 -6.789 1 97.19 171 GLY B C 1
ATOM 3736 O O . GLY B 1 171 ? -3.951 -12.297 -6.621 1 97.19 171 GLY B O 1
ATOM 3737 N N . LEU B 1 172 ? -5.383 -13.352 -7.98 1 97.31 172 LEU B N 1
ATOM 3738 C CA . LEU B 1 172 ? -4.707 -12.984 -9.227 1 97.31 172 LEU B CA 1
ATOM 3739 C C . LEU B 1 172 ? -5.105 -11.586 -9.672 1 97.31 172 LEU B C 1
ATOM 3741 O O . LEU B 1 172 ? -6.289 -11.242 -9.68 1 97.31 172 LEU B O 1
ATOM 3745 N N . TRP B 1 173 ? -4.094 -10.773 -9.945 1 95 173 TRP B N 1
ATOM 3746 C CA . TRP B 1 173 ? -4.422 -9.461 -10.492 1 95 173 TRP B CA 1
ATOM 3747 C C . TRP B 1 173 ? -3.412 -9.047 -11.562 1 95 173 TRP B C 1
ATOM 3749 O O . TRP B 1 173 ? -2.377 -9.695 -11.727 1 95 173 TRP B O 1
ATOM 3759 N N . GLY B 1 174 ? -3.721 -8.047 -12.336 1 91.69 174 GLY B N 1
ATOM 3760 C CA . GLY B 1 174 ? -2.943 -7.535 -13.461 1 91.69 174 GLY B CA 1
ATOM 3761 C C . GLY B 1 174 ? -3.799 -7.148 -14.648 1 91.69 174 GLY B C 1
ATOM 3762 O O . GLY B 1 174 ? -4.82 -7.785 -14.922 1 91.69 174 GLY B O 1
ATOM 3763 N N . ASP B 1 175 ? -3.438 -6.133 -15.344 1 84.25 175 ASP B N 1
ATOM 3764 C CA . ASP B 1 175 ? -4.18 -5.629 -16.5 1 84.25 175 ASP B CA 1
ATOM 3765 C C . ASP B 1 175 ? -5.613 -5.273 -16.109 1 84.25 175 ASP B C 1
ATOM 3767 O O . ASP B 1 175 ? -5.836 -4.402 -15.266 1 84.25 175 ASP B O 1
ATOM 3771 N N . LYS B 1 176 ? -6.566 -6.055 -16.578 1 82.44 176 LYS B N 1
ATOM 3772 C CA . LYS B 1 176 ? -7.965 -5.703 -16.344 1 82.44 176 LYS B CA 1
ATOM 3773 C C . LYS B 1 176 ? -8.445 -6.223 -15 1 82.44 176 LYS B C 1
ATOM 3775 O O . LYS B 1 176 ? -9.469 -5.766 -14.477 1 82.44 176 LYS B O 1
ATOM 3780 N N . ARG B 1 177 ? -7.75 -7.152 -14.461 1 87.94 177 ARG B N 1
ATOM 3781 C CA . ARG B 1 177 ? -8.062 -7.688 -13.141 1 87.94 177 ARG B CA 1
ATOM 3782 C C . ARG B 1 177 ? -7.344 -6.906 -12.047 1 87.94 177 ARG B C 1
ATOM 3784 O O . ARG B 1 177 ? -6.141 -7.086 -11.836 1 87.94 177 ARG B O 1
ATOM 3791 N N . HIS B 1 178 ? -8.086 -6.035 -11.398 1 87.69 178 HIS B N 1
ATOM 3792 C CA . HIS B 1 178 ? -7.504 -5.195 -10.352 1 87.69 178 HIS B CA 1
ATOM 3793 C C . HIS B 1 178 ? -8.375 -5.188 -9.102 1 87.69 178 HIS B C 1
ATOM 3795 O O . HIS B 1 178 ? -9.594 -5.016 -9.195 1 87.69 178 HIS B O 1
ATOM 3801 N N . PRO B 1 179 ? -7.738 -5.305 -7.973 1 84.81 179 PRO B N 1
ATOM 3802 C CA . PRO B 1 179 ? -8.492 -5.359 -6.719 1 84.81 179 PRO B CA 1
ATOM 3803 C C . PRO B 1 179 ? -9.375 -4.137 -6.512 1 84.81 179 PRO B C 1
ATOM 3805 O O . PRO B 1 179 ? -10.406 -4.223 -5.832 1 84.81 179 PRO B O 1
ATOM 3808 N N . ARG B 1 180 ? -9.008 -3 -7.098 1 81.69 180 ARG B N 1
ATOM 3809 C CA . ARG B 1 180 ? -9.82 -1.799 -6.961 1 81.69 180 ARG B CA 1
ATOM 3810 C C . ARG B 1 180 ? -11.234 -2.035 -7.488 1 81.69 180 ARG B C 1
ATOM 3812 O O . ARG B 1 180 ? -12.188 -1.396 -7.039 1 81.69 180 ARG B O 1
ATOM 3819 N N . ASN B 1 181 ? -11.32 -2.949 -8.398 1 84.12 181 ASN B N 1
ATOM 3820 C CA . ASN B 1 181 ? -12.609 -3.238 -9.023 1 84.12 181 ASN B CA 1
ATOM 3821 C C . ASN B 1 181 ? -13.445 -4.195 -8.18 1 84.12 181 ASN B C 1
ATOM 3823 O O . ASN B 1 181 ? -14.609 -4.445 -8.492 1 84.12 181 ASN B O 1
ATOM 3827 N N . TRP B 1 182 ? -12.828 -4.723 -7.141 1 86.06 182 TRP B N 1
ATOM 3828 C CA . TRP B 1 182 ? -13.508 -5.715 -6.312 1 86.06 182 TRP B CA 1
ATOM 3829 C C . TRP B 1 182 ? -14.148 -5.059 -5.094 1 86.06 182 TRP B C 1
ATOM 3831 O O . TRP B 1 182 ? -14.906 -5.699 -4.363 1 86.06 182 TRP B O 1
ATOM 3841 N N . VAL B 1 183 ? -13.812 -3.787 -4.855 1 82.25 183 VAL B N 1
ATOM 3842 C CA . VAL B 1 183 ? -14.195 -3.113 -3.617 1 82.25 183 VAL B CA 1
ATOM 3843 C C . VAL B 1 183 ? -15.703 -3.197 -3.426 1 82.25 183 VAL B C 1
ATOM 3845 O O . VAL B 1 183 ? -16.188 -3.596 -2.361 1 82.25 183 VAL B O 1
ATOM 3848 N N . ASN B 1 184 ? -16.469 -2.912 -4.5 1 81.31 184 ASN B N 1
ATOM 3849 C CA . ASN B 1 184 ? -17.922 -2.908 -4.395 1 81.31 184 ASN B CA 1
ATOM 3850 C C . ASN B 1 184 ? -18.469 -4.316 -4.203 1 81.31 184 ASN B C 1
ATOM 3852 O O . ASN B 1 184 ? -19.516 -4.5 -3.562 1 81.31 184 ASN B O 1
ATOM 3856 N N . LEU B 1 185 ? -17.797 -5.242 -4.73 1 82.94 185 LEU B N 1
ATOM 3857 C CA . LEU B 1 185 ? -18.234 -6.629 -4.629 1 82.94 185 LEU B CA 1
ATOM 3858 C C . LEU B 1 185 ? -17.953 -7.188 -3.236 1 82.94 185 LEU B C 1
ATOM 3860 O O . LEU B 1 185 ? -18.766 -7.93 -2.686 1 82.94 185 LEU B O 1
ATOM 3864 N N . ILE B 1 186 ? -16.906 -6.762 -2.627 1 83.94 186 ILE B N 1
ATOM 3865 C CA . ILE B 1 186 ? -16.469 -7.359 -1.372 1 83.94 186 ILE B CA 1
ATOM 3866 C C . ILE B 1 186 ? -17.062 -6.59 -0.197 1 83.94 186 ILE B C 1
ATOM 3868 O O . ILE B 1 186 ? -17.281 -7.152 0.881 1 83.94 186 ILE B O 1
ATOM 3872 N N . ALA B 1 187 ? -17.281 -5.359 -0.379 1 83.38 187 ALA B N 1
ATOM 3873 C CA . ALA B 1 187 ? -17.812 -4.5 0.675 1 83.38 187 ALA B CA 1
ATOM 3874 C C . ALA B 1 187 ? -19.062 -3.771 0.208 1 83.38 187 ALA B C 1
ATOM 3876 O O . ALA B 1 187 ? -19.109 -2.539 0.191 1 83.38 187 ALA B O 1
ATOM 3877 N N . PRO B 1 188 ? -20.172 -4.562 -0.061 1 86.62 188 PRO B N 1
ATOM 3878 C CA . PRO B 1 188 ? -21.406 -3.906 -0.515 1 86.62 188 PRO B CA 1
ATOM 3879 C C . PRO B 1 188 ? -22.094 -3.121 0.596 1 86.62 188 PRO B C 1
ATOM 3881 O O . PRO B 1 188 ? -22.891 -2.215 0.316 1 86.62 188 PRO B O 1
ATOM 3884 N N . THR B 1 189 ? -21.828 -3.504 1.882 1 91.75 189 THR B N 1
ATOM 3885 C CA . THR B 1 189 ? -22.359 -2.814 3.053 1 91.75 189 THR B CA 1
ATOM 3886 C C . THR B 1 189 ? -21.266 -2.637 4.113 1 91.75 189 THR B C 1
ATOM 3888 O O . THR B 1 189 ? -20.234 -3.303 4.062 1 91.75 189 THR B O 1
ATOM 3891 N N . LYS B 1 190 ? -21.547 -1.764 4.98 1 92.94 190 LYS B N 1
ATOM 3892 C CA . LYS B 1 190 ? -20.609 -1.565 6.094 1 92.94 190 LYS B CA 1
ATOM 3893 C C . LYS B 1 190 ? -20.438 -2.85 6.898 1 92.94 190 LYS B C 1
ATOM 3895 O O . LYS B 1 190 ? -19.328 -3.176 7.324 1 92.94 190 LYS B O 1
ATOM 3900 N N . LEU B 1 191 ? -21.547 -3.537 7.102 1 94.19 191 LEU B N 1
ATOM 3901 C CA . LEU B 1 191 ? -21.516 -4.785 7.859 1 94.19 191 LEU B CA 1
ATOM 3902 C C . LEU B 1 191 ? -20.656 -5.824 7.152 1 94.19 191 LEU B C 1
ATOM 3904 O O . LEU B 1 191 ? -19.875 -6.539 7.797 1 94.19 191 LEU B O 1
ATOM 3908 N N . ALA B 1 192 ? -20.781 -5.934 5.871 1 94.12 192 ALA B N 1
ATOM 3909 C CA . ALA B 1 192 ? -19.938 -6.852 5.098 1 94.12 192 ALA B CA 1
ATOM 3910 C C . ALA B 1 192 ? -18.469 -6.469 5.199 1 94.12 192 ALA B C 1
ATOM 3912 O O . ALA B 1 192 ? -17.609 -7.336 5.371 1 94.12 192 ALA B O 1
ATOM 3913 N N . LEU B 1 193 ? -18.203 -5.211 5.102 1 94.62 193 LEU B N 1
ATOM 3914 C CA . LEU B 1 193 ? -16.844 -4.707 5.195 1 94.62 193 LEU B CA 1
ATOM 3915 C C . LEU B 1 193 ? -16.25 -5.012 6.562 1 94.62 193 LEU B C 1
ATOM 3917 O O . LEU B 1 193 ? -15.07 -5.371 6.664 1 94.62 193 LEU B O 1
ATOM 3921 N N . ALA B 1 194 ? -17.047 -4.918 7.586 1 95.88 194 ALA B N 1
ATOM 3922 C CA . ALA B 1 194 ? -16.594 -5.109 8.961 1 95.88 194 ALA B CA 1
ATOM 3923 C C . ALA B 1 194 ? -16.016 -6.504 9.156 1 95.88 194 ALA B C 1
ATOM 3925 O O . ALA B 1 194 ? -15.078 -6.684 9.945 1 95.88 194 ALA B O 1
ATOM 3926 N N . SER B 1 195 ? -16.438 -7.473 8.445 1 93.12 195 SER B N 1
ATOM 3927 C CA . SER B 1 195 ? -16.047 -8.859 8.648 1 93.12 195 SER B CA 1
ATOM 3928 C C . SER B 1 195 ? -14.867 -9.242 7.762 1 93.12 195 SER B C 1
ATOM 3930 O O . SER B 1 195 ? -14.312 -10.336 7.895 1 93.12 195 SER B O 1
ATOM 3932 N N . LYS B 1 196 ? -14.445 -8.32 6.906 1 94.06 196 LYS B N 1
ATOM 3933 C CA . LYS B 1 196 ? -13.359 -8.641 5.98 1 94.06 196 LYS B CA 1
ATOM 3934 C C . LYS B 1 196 ? -12.008 -8.633 6.691 1 94.06 196 LYS B C 1
ATOM 3936 O O . LYS B 1 196 ? -11.773 -7.801 7.57 1 94.06 196 LYS B O 1
ATOM 3941 N N . THR B 1 197 ? -11.148 -9.531 6.262 1 93.62 197 THR B N 1
ATOM 3942 C CA . THR B 1 197 ? -9.859 -9.727 6.918 1 93.62 197 THR B CA 1
ATOM 3943 C C . THR B 1 197 ? -8.711 -9.492 5.938 1 93.62 197 THR B C 1
ATOM 3945 O O . THR B 1 197 ? -8.547 -8.391 5.422 1 93.62 197 THR B O 1
ATOM 3948 N N . SER B 1 198 ? -7.934 -10.562 5.684 1 95.75 198 SER B N 1
ATOM 3949 C CA . SER B 1 198 ? -6.719 -10.398 4.891 1 95.75 198 SER B CA 1
ATOM 3950 C C . SER B 1 198 ? -6.988 -10.648 3.41 1 95.75 198 SER B C 1
ATOM 3952 O O . SER B 1 198 ? -7.953 -11.328 3.055 1 95.75 198 SER B O 1
ATOM 3954 N N . LEU B 1 199 ? -6.266 -9.984 2.59 1 96.19 199 LEU B N 1
ATOM 3955 C CA . LEU B 1 199 ? -6.191 -10.195 1.147 1 96.19 199 LEU B CA 1
ATOM 3956 C C . LEU B 1 199 ? -4.766 -10.523 0.716 1 96.19 199 LEU B C 1
ATOM 3958 O O . LEU B 1 199 ? -3.822 -9.82 1.101 1 96.19 199 LEU B O 1
ATOM 3962 N N . HIS B 1 200 ? -4.57 -11.625 0.093 1 97.81 200 HIS B N 1
ATOM 3963 C CA . HIS B 1 200 ? -3.295 -12 -0.51 1 97.81 200 HIS B CA 1
ATOM 3964 C C . HIS B 1 200 ? -3.377 -11.969 -2.033 1 97.81 200 HIS B C 1
ATOM 3966 O O . HIS B 1 200 ? -4.379 -12.391 -2.613 1 97.81 200 HIS B O 1
ATOM 3972 N N . LEU B 1 201 ? -2.311 -11.43 -2.652 1 97.62 201 LEU B N 1
ATOM 3973 C CA . LEU B 1 201 ? -2.355 -11.203 -4.094 1 97.62 201 LEU B CA 1
ATOM 3974 C C . LEU B 1 201 ? -1.065 -11.672 -4.758 1 97.62 201 LEU B C 1
ATOM 3976 O O . LEU B 1 201 ? -0.036 -11.812 -4.094 1 97.62 201 LEU B O 1
ATOM 3980 N N . VAL B 1 202 ? -1.161 -11.922 -6.004 1 97.81 202 VAL B N 1
ATOM 3981 C CA . VAL B 1 202 ? 0 -12.109 -6.867 1 97.81 202 VAL B CA 1
ATOM 3982 C C . VAL B 1 202 ? -0.331 -11.656 -8.289 1 97.81 202 VAL B C 1
ATOM 3984 O O . VAL B 1 202 ? -1.406 -11.961 -8.805 1 97.81 202 VAL B O 1
ATOM 3987 N N . HIS B 1 203 ? 0.511 -10.852 -8.859 1 95.81 203 HIS B N 1
ATOM 3988 C CA . HIS B 1 203 ? 0.347 -10.344 -10.211 1 95.81 203 HIS B CA 1
ATOM 3989 C C . HIS B 1 203 ? 0.672 -11.422 -11.242 1 95.81 203 HIS B C 1
ATOM 3991 O O . HIS B 1 203 ? 1.603 -12.211 -11.055 1 95.81 203 HIS B O 1
ATOM 3997 N N . GLY B 1 204 ? -0.009 -11.391 -12.375 1 96.62 204 GLY B N 1
ATOM 3998 C CA . GLY B 1 204 ? 0.224 -12.367 -13.43 1 96.62 204 GLY B CA 1
ATOM 3999 C C . GLY B 1 204 ? 1.672 -12.422 -13.883 1 96.62 204 GLY B C 1
ATOM 4000 O O . GLY B 1 204 ? 2.205 -13.5 -14.133 1 96.62 204 GLY B O 1
ATOM 4001 N N . MET B 1 205 ? 2.303 -11.32 -13.922 1 94.75 205 MET B N 1
ATOM 4002 C CA . MET B 1 205 ? 3.693 -11.258 -14.359 1 94.75 205 MET B CA 1
ATOM 4003 C C . MET B 1 205 ? 4.605 -11.992 -13.383 1 94.75 205 MET B C 1
ATOM 4005 O O . MET B 1 205 ? 5.574 -12.633 -13.797 1 94.75 205 MET B O 1
ATOM 4009 N N . ASP B 1 206 ? 4.316 -11.852 -12.109 1 95.75 206 ASP B N 1
ATOM 4010 C CA . ASP B 1 206 ? 5.133 -12.547 -11.117 1 95.75 206 ASP B CA 1
ATOM 4011 C C . ASP B 1 206 ? 4.941 -14.055 -11.203 1 95.75 206 ASP B C 1
ATOM 4013 O O . ASP B 1 206 ? 5.887 -14.82 -10.992 1 95.75 206 ASP B O 1
ATOM 4017 N N . VAL B 1 207 ? 3.742 -14.5 -11.508 1 97.81 207 VAL B N 1
ATOM 4018 C CA . VAL B 1 207 ? 3.514 -15.922 -11.734 1 97.81 207 VAL B CA 1
ATOM 4019 C C . VAL B 1 207 ? 4.332 -16.391 -12.938 1 97.81 207 VAL B C 1
ATOM 4021 O O . VAL B 1 207 ? 4.992 -17.438 -12.883 1 97.81 207 VAL B O 1
ATOM 4024 N N . ALA B 1 208 ? 4.32 -15.602 -14.008 1 97.19 208 ALA B N 1
ATOM 4025 C CA . ALA B 1 208 ? 5.09 -15.93 -15.203 1 97.19 208 ALA B CA 1
ATOM 4026 C C . ALA B 1 208 ? 6.578 -16.047 -14.883 1 97.19 208 ALA B C 1
ATOM 4028 O O . ALA B 1 208 ? 7.254 -16.953 -15.359 1 97.19 208 ALA B O 1
ATOM 4029 N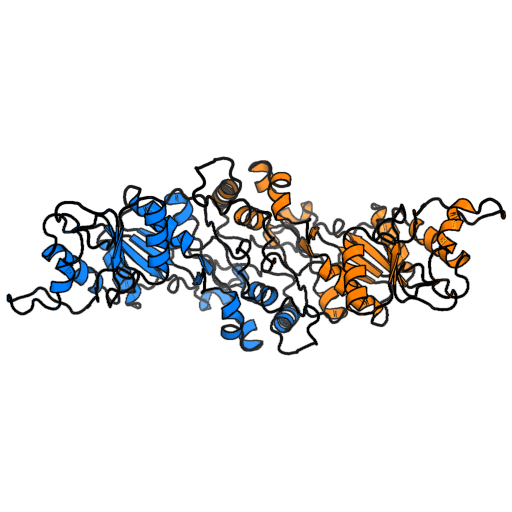 N . ARG B 1 209 ? 7.059 -15.188 -14.07 1 94.94 209 ARG B N 1
ATOM 4030 C CA . ARG B 1 209 ? 8.469 -15.211 -13.688 1 94.94 209 ARG B CA 1
ATOM 4031 C C . ARG B 1 209 ? 8.805 -16.484 -12.914 1 94.94 209 ARG B C 1
ATOM 4033 O O . ARG B 1 209 ? 9.875 -17.062 -13.102 1 94.94 209 ARG B O 1
ATOM 4040 N N . ILE B 1 210 ? 7.941 -16.875 -12.07 1 96.25 210 ILE B N 1
ATOM 4041 C CA . ILE B 1 210 ? 8.141 -18.078 -11.289 1 96.25 210 ILE B CA 1
ATOM 4042 C C . ILE B 1 210 ? 8.156 -19.297 -12.219 1 96.25 210 ILE B C 1
ATOM 4044 O O . ILE B 1 210 ? 9.008 -20.172 -12.094 1 96.25 210 ILE B O 1
ATOM 4048 N N . VAL B 1 211 ? 7.238 -19.312 -13.18 1 97.06 211 VAL B N 1
ATOM 4049 C CA . VAL B 1 211 ? 7.191 -20.406 -14.141 1 97.06 211 VAL B CA 1
ATOM 4050 C C . VAL B 1 211 ? 8.5 -20.453 -14.93 1 97.06 211 VAL B C 1
ATOM 4052 O O . VAL B 1 211 ? 9.094 -21.531 -15.094 1 97.06 211 VAL B O 1
ATOM 4055 N N . LEU B 1 212 ? 8.938 -19.328 -15.367 1 95.56 212 LEU B N 1
ATOM 4056 C CA . LEU B 1 212 ? 10.188 -19.281 -16.125 1 95.56 212 LEU B CA 1
ATOM 4057 C C . LEU B 1 212 ? 11.359 -19.75 -15.266 1 95.56 212 LEU B C 1
ATOM 4059 O O . LEU B 1 212 ? 12.242 -20.469 -15.758 1 95.56 212 LEU B O 1
ATOM 4063 N N . ALA B 1 213 ? 11.367 -19.344 -14.031 1 93.5 213 ALA B N 1
ATOM 4064 C CA . ALA B 1 213 ? 12.422 -19.797 -13.133 1 93.5 213 ALA B CA 1
ATOM 4065 C C . ALA B 1 213 ? 12.406 -21.312 -12.984 1 93.5 213 ALA B C 1
ATOM 4067 O O . ALA B 1 213 ? 13.453 -21.953 -12.953 1 93.5 213 ALA B O 1
ATOM 4068 N N . LEU B 1 214 ? 11.25 -21.891 -12.961 1 94.5 214 LEU B N 1
ATOM 4069 C CA . LEU B 1 214 ? 11.094 -23.328 -12.781 1 94.5 214 LEU B CA 1
ATOM 4070 C C . LEU B 1 214 ? 11.586 -24.078 -14.008 1 94.5 214 LEU B C 1
ATOM 4072 O O . LEU B 1 214 ? 12.148 -25.172 -13.883 1 94.5 214 LEU B O 1
ATOM 4076 N N . ILE B 1 215 ? 11.445 -23.5 -15.195 1 93.25 215 ILE B N 1
ATOM 4077 C CA . ILE B 1 215 ? 11.781 -24.266 -16.391 1 93.25 215 ILE B CA 1
ATOM 4078 C C . ILE B 1 215 ? 13.234 -24 -16.781 1 93.25 215 ILE B C 1
ATOM 4080 O O . ILE B 1 215 ? 13.781 -24.656 -17.672 1 93.25 215 ILE B O 1
ATOM 4084 N N . SER B 1 216 ? 13.859 -23.016 -16.125 1 87.75 216 SER B N 1
ATOM 4085 C CA . SER B 1 216 ? 15.227 -22.641 -16.453 1 87.75 216 SER B CA 1
ATOM 4086 C C . SER B 1 216 ? 16.219 -23.281 -15.492 1 87.75 216 SER B C 1
ATOM 4088 O O . SER B 1 216 ? 17.422 -23.062 -15.594 1 87.75 216 SER B O 1
ATOM 4090 N N . ARG B 1 217 ? 15.695 -23.969 -14.523 1 81.25 217 ARG B N 1
ATOM 4091 C CA . ARG B 1 217 ? 16.531 -24.656 -13.539 1 81.25 217 ARG B CA 1
ATOM 4092 C C . ARG B 1 217 ? 16.156 -26.141 -13.453 1 81.25 217 ARG B C 1
ATOM 4094 O O . ARG B 1 217 ? 15.156 -26.562 -14.023 1 81.25 217 ARG B O 1
ATOM 4101 N N . PRO B 1 218 ? 17.094 -26.781 -12.789 1 74.94 218 PRO B N 1
ATOM 4102 C CA . PRO B 1 218 ? 16.672 -28.156 -12.539 1 74.94 218 PRO B CA 1
ATOM 4103 C C . PRO B 1 218 ? 15.344 -28.234 -11.773 1 74.94 218 PRO B C 1
ATOM 4105 O O . PRO B 1 218 ? 15.18 -27.562 -10.75 1 74.94 218 PRO B O 1
ATOM 4108 N N . PHE B 1 219 ? 14.523 -28.875 -12.352 1 72.06 219 PHE B N 1
ATOM 4109 C CA . PHE B 1 219 ? 13.141 -28.938 -11.891 1 72.06 219 PHE B CA 1
ATOM 4110 C C . PHE B 1 219 ? 13.062 -29.516 -10.484 1 72.06 219 PHE B C 1
ATOM 4112 O O . PHE B 1 219 ? 13.672 -30.547 -10.195 1 72.06 219 PHE B O 1
ATOM 4119 N N . SER B 1 220 ? 12.586 -28.656 -9.5 1 71.25 220 SER B N 1
ATOM 4120 C CA . SER B 1 220 ? 12.344 -29.125 -8.141 1 71.25 220 SER B CA 1
ATOM 4121 C C . SER B 1 220 ? 11.133 -30.047 -8.078 1 71.25 220 SER B C 1
ATOM 4123 O O . SER B 1 220 ? 9.992 -29.578 -7.949 1 71.25 220 SER B O 1
ATOM 4125 N N . SER B 1 221 ? 11.32 -31.375 -8.141 1 83.25 221 SER B N 1
ATOM 4126 C CA . SER B 1 221 ? 10.289 -32.375 -8.359 1 83.25 221 SER B CA 1
ATOM 4127 C C . SER B 1 221 ? 9.523 -32.656 -7.07 1 83.25 221 SER B C 1
ATOM 4129 O O . SER B 1 221 ? 10.117 -32.812 -6 1 83.25 221 SER B O 1
ATOM 4131 N N . GLY B 1 222 ? 8.258 -32.531 -7.215 1 93.31 222 GLY B N 1
ATOM 4132 C CA . GLY B 1 222 ? 7.359 -32.969 -6.16 1 93.31 222 GLY B CA 1
ATOM 4133 C C . GLY B 1 222 ? 7.137 -31.922 -5.086 1 93.31 222 GLY B C 1
ATOM 4134 O O . GLY B 1 222 ? 6.996 -32.25 -3.908 1 93.31 222 GLY B O 1
ATOM 4135 N N . GLU B 1 223 ? 7.191 -30.625 -5.508 1 94.75 223 GLU B N 1
ATOM 4136 C CA . GLU B 1 223 ? 7.066 -29.562 -4.516 1 94.75 223 GLU B CA 1
ATOM 4137 C C . GLU B 1 223 ? 5.863 -28.672 -4.809 1 94.75 223 GLU B C 1
ATOM 4139 O O . GLU B 1 223 ? 5.562 -28.391 -5.973 1 94.75 223 GLU B O 1
ATOM 4144 N N . ARG B 1 224 ? 5.223 -28.234 -3.764 1 96.88 224 ARG B N 1
ATOM 4145 C CA . ARG B 1 224 ? 4.203 -27.203 -3.875 1 96.88 224 ARG B CA 1
ATOM 4146 C C . ARG B 1 224 ? 4.723 -25.859 -3.352 1 96.88 224 ARG B C 1
ATOM 4148 O O . ARG B 1 224 ? 5.488 -25.828 -2.387 1 96.88 224 ARG B O 1
ATOM 4155 N N . TRP B 1 225 ? 4.285 -24.828 -3.961 1 97.69 225 TRP B N 1
ATOM 4156 C CA . TRP B 1 225 ? 4.688 -23.484 -3.568 1 97.69 225 TRP B CA 1
ATOM 4157 C C . TRP B 1 225 ? 3.469 -22.594 -3.344 1 97.69 225 TRP B C 1
ATOM 4159 O O . TRP B 1 225 ? 2.539 -22.578 -4.156 1 97.69 225 TRP B O 1
ATOM 4169 N N . ILE B 1 226 ? 3.461 -21.906 -2.197 1 98.5 226 ILE B N 1
ATOM 4170 C CA . ILE B 1 226 ? 2.504 -20.812 -2.02 1 98.5 226 ILE B CA 1
ATOM 4171 C C . ILE B 1 226 ? 3.035 -19.547 -2.684 1 98.5 226 ILE B C 1
ATOM 4173 O O . ILE B 1 226 ? 4.18 -19.156 -2.449 1 98.5 226 ILE B O 1
ATOM 4177 N N . VAL B 1 227 ? 2.207 -18.938 -3.52 1 98.69 227 VAL B N 1
ATOM 4178 C CA . VAL B 1 227 ? 2.658 -17.797 -4.301 1 98.69 227 VAL B CA 1
ATOM 4179 C C . VAL B 1 227 ? 1.831 -16.562 -3.934 1 98.69 227 VAL B C 1
ATOM 4181 O O . VAL B 1 227 ? 0.639 -16.5 -4.242 1 98.69 227 VAL B O 1
ATOM 4184 N N . THR B 1 228 ? 2.398 -15.617 -3.26 1 98.62 228 THR B N 1
ATOM 4185 C CA . THR B 1 228 ? 1.881 -14.281 -2.988 1 98.62 228 THR B CA 1
ATOM 4186 C C . THR B 1 228 ? 2.93 -13.219 -3.307 1 98.62 228 THR B C 1
ATOM 4188 O O . THR B 1 228 ? 4.043 -13.547 -3.723 1 98.62 228 THR B O 1
ATOM 4191 N N . ASP B 1 229 ? 2.619 -11.984 -3.127 1 97.12 229 ASP B N 1
ATOM 4192 C CA . ASP B 1 229 ? 3.594 -10.922 -3.352 1 97.12 229 ASP B CA 1
ATOM 4193 C C . ASP B 1 229 ? 4.285 -10.531 -2.047 1 97.12 229 ASP B C 1
ATOM 4195 O O . ASP B 1 229 ? 4.738 -9.391 -1.898 1 97.12 229 ASP B O 1
ATOM 4199 N N . LEU B 1 230 ? 4.238 -11.406 -1.039 1 97.88 230 LEU B N 1
ATOM 4200 C CA . LEU B 1 230 ? 4.902 -11.273 0.252 1 97.88 230 LEU B CA 1
ATOM 4201 C C . LEU B 1 230 ? 4.133 -10.336 1.171 1 97.88 230 LEU B C 1
ATOM 4203 O O . LEU B 1 230 ? 4.484 -10.172 2.34 1 97.88 230 LEU B O 1
ATOM 4207 N N . ASN B 1 231 ? 3.02 -9.758 0.675 1 97.62 231 ASN B N 1
ATOM 4208 C CA . ASN B 1 231 ? 2.236 -8.82 1.476 1 97.62 231 ASN B CA 1
ATOM 4209 C C . ASN B 1 231 ? 0.98 -9.484 2.037 1 97.62 231 ASN B C 1
ATOM 4211 O O . ASN B 1 231 ? 0.39 -10.352 1.394 1 97.62 231 ASN B O 1
ATOM 4215 N N . VAL B 1 232 ? 0.641 -9.133 3.188 1 97.56 232 VAL B N 1
ATOM 4216 C CA . VAL B 1 232 ? -0.684 -9.359 3.758 1 97.56 232 VAL B CA 1
ATOM 4217 C C . VAL B 1 232 ? -1.47 -8.047 3.771 1 97.56 232 VAL B C 1
ATOM 4219 O O . VAL B 1 232 ? -1.225 -7.18 4.609 1 97.56 232 VAL B O 1
ATOM 4222 N N . TYR B 1 233 ? -2.402 -7.926 2.854 1 96.75 233 TYR B N 1
ATOM 4223 C CA . TYR B 1 233 ? -3.174 -6.691 2.773 1 96.75 233 TYR B CA 1
ATOM 4224 C C . TYR B 1 233 ? -4.395 -6.746 3.684 1 96.75 233 TYR B C 1
ATOM 4226 O O . TYR B 1 233 ? -4.957 -7.82 3.908 1 96.75 233 TYR B O 1
ATOM 4234 N N . ASP B 1 234 ? -4.758 -5.641 4.191 1 96.94 234 ASP B N 1
ATOM 4235 C CA . ASP B 1 234 ? -5.98 -5.43 4.961 1 96.94 234 ASP B CA 1
ATOM 4236 C C . ASP B 1 234 ? -7.094 -4.859 4.082 1 96.94 234 ASP B C 1
ATOM 4238 O O . ASP B 1 234 ? -6.965 -3.756 3.547 1 96.94 234 ASP B O 1
ATOM 4242 N N . TRP B 1 235 ? -8.18 -5.598 3.971 1 95.94 235 TRP B N 1
ATOM 4243 C CA . TRP B 1 235 ? -9.266 -5.145 3.115 1 95.94 235 TRP B CA 1
ATOM 4244 C C . TRP B 1 235 ? -9.711 -3.736 3.496 1 95.94 235 TRP B C 1
ATOM 4246 O O . TRP B 1 235 ? -10.117 -2.951 2.637 1 95.94 235 TRP B O 1
ATOM 4256 N N . TRP B 1 236 ? -9.703 -3.365 4.785 1 96.44 236 TRP B N 1
ATOM 4257 C CA . TRP B 1 236 ? -10.07 -2.012 5.188 1 96.44 236 TRP B CA 1
ATOM 4258 C C . TRP B 1 236 ? -9.133 -0.983 4.562 1 96.44 236 TRP B C 1
ATOM 4260 O O . TRP B 1 236 ? -9.578 0.07 4.102 1 96.44 236 TRP B O 1
ATOM 4270 N N . GLN B 1 237 ? -7.852 -1.312 4.578 1 95.75 237 GLN B N 1
ATOM 4271 C CA . GLN B 1 237 ? -6.867 -0.419 3.973 1 95.75 237 GLN B CA 1
ATOM 4272 C C . GLN B 1 237 ? -7.09 -0.289 2.469 1 95.75 237 GLN B C 1
ATOM 4274 O O . GLN B 1 237 ? -7 0.808 1.915 1 95.75 237 GLN B O 1
ATOM 4279 N N . VAL B 1 238 ? -7.359 -1.427 1.82 1 93.19 238 VAL B N 1
ATOM 4280 C CA . VAL B 1 238 ? -7.598 -1.462 0.381 1 93.19 238 VAL B CA 1
ATOM 4281 C C . VAL B 1 238 ? -8.836 -0.634 0.042 1 93.19 238 VAL B C 1
ATOM 4283 O O . VAL B 1 238 ? -8.812 0.184 -0.88 1 93.19 238 VAL B O 1
ATOM 4286 N N . VAL B 1 239 ? -9.875 -0.805 0.807 1 92.31 239 VAL B N 1
ATOM 4287 C CA . VAL B 1 239 ? -11.125 -0.09 0.572 1 92.31 239 VAL B CA 1
ATOM 4288 C C . VAL B 1 239 ? -10.914 1.404 0.809 1 92.31 239 VAL B C 1
ATOM 4290 O O . VAL B 1 239 ? -11.383 2.234 0.024 1 92.31 239 VAL B O 1
ATOM 4293 N N . LEU B 1 240 ? -10.203 1.769 1.864 1 91.38 240 LEU B N 1
ATOM 4294 C CA . LEU B 1 240 ? -9.922 3.17 2.145 1 91.38 240 LEU B CA 1
ATOM 4295 C C . LEU B 1 240 ? -9.195 3.824 0.969 1 91.38 240 LEU B C 1
ATOM 4297 O O . LEU B 1 240 ? -9.523 4.949 0.585 1 91.38 240 LEU B O 1
ATOM 4301 N N . ALA B 1 241 ? -8.289 3.133 0.352 1 88.88 241 ALA B N 1
ATOM 4302 C CA . ALA B 1 241 ? -7.441 3.668 -0.709 1 88.88 241 ALA B CA 1
ATOM 4303 C C . ALA B 1 241 ? -8.227 3.838 -2.006 1 88.88 241 ALA B C 1
ATOM 4305 O O . ALA B 1 241 ? -8.008 4.797 -2.75 1 88.88 241 ALA B O 1
ATOM 4306 N N . TRP B 1 242 ? -9.188 2.973 -2.258 1 85.38 242 TRP B N 1
ATOM 4307 C CA . TRP B 1 242 ? -9.688 2.936 -3.627 1 85.38 242 TRP B CA 1
ATOM 4308 C C . TRP B 1 242 ? -11.164 3.33 -3.676 1 85.38 242 TRP B C 1
ATOM 4310 O O . TRP B 1 242 ? -11.758 3.402 -4.754 1 85.38 242 TRP B O 1
ATOM 4320 N N . SER B 1 243 ? -11.719 3.559 -2.551 1 78.62 243 SER B N 1
ATOM 4321 C CA . SER B 1 243 ? -13.117 3.994 -2.568 1 78.62 243 SER B CA 1
ATOM 4322 C C . SER B 1 243 ? -13.219 5.508 -2.715 1 78.62 243 SER B C 1
ATOM 4324 O O . SER B 1 243 ? -14.312 6.043 -2.926 1 78.62 243 SER B O 1
ATOM 4326 N N . ILE B 1 244 ? -12.148 6.164 -2.43 1 66.38 244 ILE B N 1
ATOM 4327 C CA . ILE B 1 244 ? -12.195 7.621 -2.531 1 66.38 244 ILE B CA 1
ATOM 4328 C C . ILE B 1 244 ? -11.898 8.047 -3.967 1 66.38 244 ILE B C 1
ATOM 4330 O O . ILE B 1 244 ? -10.867 7.684 -4.527 1 66.38 244 ILE B O 1
ATOM 4334 N N . GLN B 1 245 ? -12.992 8.273 -4.824 1 55.06 245 GLN B N 1
ATOM 4335 C CA . GLN B 1 245 ? -12.797 8.766 -6.188 1 55.06 245 GLN B CA 1
ATOM 4336 C C . GLN B 1 245 ? -12.023 10.086 -6.191 1 55.06 245 GLN B C 1
ATOM 4338 O O . GLN B 1 245 ? -12.344 10.992 -5.426 1 55.06 245 GLN B O 1
ATOM 4343 N N . LYS B 1 246 ? -10.703 10.031 -6.605 1 52.44 246 LYS B N 1
ATOM 4344 C CA . LYS B 1 246 ? -9.766 11.148 -6.641 1 52.44 246 LYS B CA 1
ATOM 4345 C C . LYS B 1 246 ? -10.469 12.445 -7 1 52.44 246 LYS B C 1
ATOM 4347 O O . LYS B 1 246 ? -10.125 13.516 -6.488 1 52.44 246 LYS B O 1
ATOM 4352 N N . GLN B 1 247 ? -11.266 12.352 -8.055 1 47.59 247 GLN B N 1
ATOM 4353 C CA . GLN B 1 247 ? -11.797 13.617 -8.562 1 47.59 247 GLN B CA 1
ATOM 4354 C C . GLN B 1 247 ? -12.492 14.398 -7.449 1 47.59 247 GLN B C 1
ATOM 4356 O O . GLN B 1 247 ? -12.617 15.617 -7.527 1 47.59 247 GLN B O 1
ATOM 4361 N N . SER B 1 248 ? -13.078 13.562 -6.496 1 50.84 248 SER B N 1
ATOM 4362 C CA . SER B 1 248 ? -13.883 14.359 -5.578 1 50.84 248 SER B CA 1
ATOM 4363 C C . SER B 1 248 ? -13.406 14.195 -4.137 1 50.84 248 SER B C 1
ATOM 4365 O O . SER B 1 248 ? -14.07 13.539 -3.33 1 50.84 248 SER B O 1
ATOM 4367 N N . CYS B 1 249 ? -12.016 14.125 -3.859 1 57.47 249 CYS B N 1
ATOM 4368 C CA . CYS B 1 249 ? -11.703 14.141 -2.436 1 57.47 249 CYS B CA 1
ATOM 4369 C C . CYS B 1 249 ? -12.711 14.984 -1.666 1 57.47 249 CYS B C 1
ATOM 4371 O O . CYS B 1 249 ? -12.734 14.961 -0.435 1 57.47 249 CYS B O 1
ATOM 4373 N N . ASN B 1 250 ? -13.43 15.797 -2.43 1 51.94 250 ASN B N 1
ATOM 4374 C CA . ASN B 1 250 ? -14.523 16.453 -1.725 1 51.94 250 ASN B CA 1
ATOM 4375 C C . ASN B 1 250 ? -15.789 15.602 -1.741 1 51.94 250 ASN B C 1
ATOM 4377 O O . ASN B 1 250 ? -16.625 15.734 -2.643 1 51.94 250 ASN B O 1
ATOM 4381 N N . PRO B 1 251 ? -15.648 14.336 -1.382 1 48.69 251 PRO B N 1
ATOM 4382 C CA . PRO B 1 251 ? -16.922 13.625 -1.52 1 48.69 251 PRO B CA 1
ATOM 4383 C C . PRO B 1 251 ? -18.078 14.352 -0.837 1 48.69 251 PRO B C 1
ATOM 4385 O O . PRO B 1 251 ? -17.906 14.898 0.258 1 48.69 251 PRO B O 1
ATOM 4388 N N . VAL B 1 252 ? -18.938 14.859 -1.609 1 48.38 252 VAL B N 1
ATOM 4389 C CA . VAL B 1 252 ? -20.188 15.094 -0.908 1 48.38 252 VAL B CA 1
ATOM 4390 C C . VAL B 1 252 ? -20.469 13.93 0.039 1 48.38 252 VAL B C 1
ATOM 4392 O O . VAL B 1 252 ? -20.219 12.766 -0.297 1 48.38 252 VAL B O 1
ATOM 4395 N N . ALA B 1 253 ? -20.469 14.18 1.326 1 54.56 253 ALA B N 1
ATOM 4396 C CA . ALA B 1 253 ? -20.812 13.281 2.418 1 54.56 253 ALA B CA 1
ATOM 4397 C C . ALA B 1 253 ? -21.781 12.195 1.944 1 54.56 253 ALA B C 1
ATOM 4399 O O . ALA B 1 253 ? -23 12.406 1.913 1 54.56 253 ALA B O 1
ATOM 4400 N N . ASP B 1 254 ? -21.391 11.484 0.824 1 63.47 254 ASP B N 1
ATOM 4401 C CA . ASP B 1 254 ? -22.219 10.32 0.546 1 63.47 254 ASP B CA 1
ATOM 4402 C C . ASP B 1 254 ? -22.016 9.234 1.595 1 63.47 254 ASP B C 1
ATOM 4404 O O . ASP B 1 254 ? -20.938 8.641 1.676 1 63.47 254 ASP B O 1
ATOM 4408 N N . GLU B 1 255 ? -22.953 9.195 2.502 1 64.62 255 GLU B N 1
ATOM 4409 C CA . GLU B 1 255 ? -22.938 8.227 3.592 1 64.62 255 GLU B CA 1
ATOM 4410 C C . GLU B 1 255 ? -22.672 6.816 3.074 1 64.62 255 GLU B C 1
ATOM 4412 O O . GLU B 1 255 ? -22.25 5.938 3.838 1 64.62 255 GLU B O 1
ATOM 4417 N N . ASN B 1 256 ? -22.734 6.672 1.771 1 74.88 256 ASN B N 1
ATOM 4418 C CA . ASN B 1 256 ? -22.547 5.328 1.24 1 74.88 256 ASN B CA 1
ATOM 4419 C C . ASN B 1 256 ? -21.156 5.133 0.664 1 74.88 256 ASN B C 1
ATOM 4421 O O . ASN B 1 256 ? -20.891 4.137 -0.013 1 74.88 256 ASN B O 1
ATOM 4425 N N . ASN B 1 257 ? -20.297 6 1.124 1 82.38 257 ASN B N 1
ATOM 4426 C CA . ASN B 1 257 ? -18.906 5.867 0.708 1 82.38 257 ASN B CA 1
ATOM 4427 C C . ASN B 1 257 ? -18.156 4.883 1.592 1 82.38 257 ASN B C 1
ATOM 4429 O O . ASN B 1 257 ? -18.047 5.082 2.805 1 82.38 257 ASN B O 1
ATOM 4433 N N . PRO B 1 258 ? -17.625 3.844 1.048 1 88.44 258 PRO B N 1
ATOM 4434 C CA . PRO B 1 258 ? -16.969 2.82 1.86 1 88.44 258 PRO B CA 1
ATOM 4435 C C . PRO B 1 258 ? -15.773 3.369 2.646 1 88.44 258 PRO B C 1
ATOM 4437 O O . PRO B 1 258 ? -15.398 2.805 3.674 1 88.44 258 PRO B O 1
ATOM 4440 N N . ALA B 1 259 ? -15.211 4.445 2.176 1 88.06 259 ALA B N 1
ATOM 4441 C CA . ALA B 1 259 ? -14.133 5.07 2.938 1 88.06 259 ALA B CA 1
ATOM 4442 C C . ALA B 1 259 ? -14.641 5.578 4.285 1 88.06 259 ALA B C 1
ATOM 4444 O O . ALA B 1 259 ? -13.922 5.512 5.289 1 88.06 259 ALA B O 1
ATOM 4445 N N . ILE B 1 260 ? -15.836 6.102 4.277 1 89.69 260 ILE B N 1
ATOM 4446 C CA . ILE B 1 260 ? -16.453 6.566 5.512 1 89.69 260 ILE B CA 1
ATOM 4447 C C . ILE B 1 260 ? -16.719 5.383 6.434 1 89.69 260 ILE B C 1
ATOM 4449 O O . ILE B 1 260 ? -16.531 5.473 7.648 1 89.69 260 ILE B O 1
ATOM 4453 N N . TRP B 1 261 ? -17.172 4.258 5.805 1 92.75 261 TRP B N 1
ATOM 4454 C CA . TRP B 1 261 ? -17.406 3.057 6.598 1 92.75 261 TRP B CA 1
ATOM 4455 C C . TRP B 1 261 ? -16.125 2.598 7.293 1 92.75 261 TRP B C 1
ATOM 4457 O O . TRP B 1 261 ? -16.172 2.189 8.461 1 92.75 261 TRP B O 1
ATOM 4467 N N . VAL B 1 262 ? -15.008 2.65 6.562 1 94.81 262 VAL B N 1
ATOM 4468 C CA . VAL B 1 262 ? -13.734 2.236 7.148 1 94.81 262 VAL B CA 1
ATOM 4469 C C . VAL B 1 262 ? -13.422 3.096 8.375 1 94.81 262 VAL B C 1
ATOM 4471 O O . VAL B 1 262 ? -13.078 2.574 9.438 1 94.81 262 VAL B O 1
ATOM 4474 N N . LYS B 1 263 ? -13.539 4.383 8.258 1 93.44 263 LYS B N 1
ATOM 4475 C CA . LYS B 1 263 ? -13.266 5.297 9.359 1 93.44 263 LYS B CA 1
ATOM 4476 C C . LYS B 1 263 ? -14.172 5 10.555 1 93.44 263 LYS B C 1
ATOM 4478 O O . LYS B 1 263 ? -13.719 4.977 11.695 1 93.44 263 LYS B O 1
ATOM 4483 N N . GLU B 1 264 ? -15.469 4.789 10.25 1 94.38 264 GLU B N 1
ATOM 4484 C CA . GLU B 1 264 ? -16.422 4.477 11.312 1 94.38 264 GLU B CA 1
ATOM 4485 C C . GLU B 1 264 ? -16.078 3.16 12 1 94.38 264 GLU B C 1
ATOM 4487 O O . GLU B 1 264 ? -16.125 3.064 13.227 1 94.38 264 GLU B O 1
ATOM 4492 N N . LEU B 1 265 ? -15.766 2.191 11.219 1 96.81 265 LEU B N 1
ATOM 4493 C CA . LEU B 1 265 ? -15.406 0.887 11.758 1 96.81 265 LEU B CA 1
ATOM 4494 C C . LEU B 1 265 ? -14.141 0.985 12.609 1 96.81 265 LEU B C 1
ATOM 4496 O O . LEU B 1 265 ? -14.023 0.314 13.641 1 96.81 265 LEU B O 1
ATOM 4500 N N . MET B 1 266 ? -13.18 1.799 12.164 1 97.44 266 MET B N 1
ATOM 4501 C CA . MET B 1 266 ? -11.969 2.01 12.961 1 97.44 266 MET B CA 1
ATOM 4502 C C . MET B 1 266 ? -12.312 2.582 14.328 1 97.44 266 MET B C 1
ATOM 4504 O O . MET B 1 266 ? -11.766 2.143 15.344 1 97.44 266 MET B O 1
ATOM 4508 N N . GLU B 1 267 ? -13.227 3.52 14.352 1 96 267 GLU B N 1
ATOM 4509 C CA . GLU B 1 267 ? -13.664 4.105 15.617 1 96 267 GLU B CA 1
ATOM 4510 C C . GLU B 1 267 ? -14.406 3.076 16.469 1 96 267 GLU B C 1
ATOM 4512 O O . GLU B 1 267 ? -14.102 2.916 17.656 1 96 267 GLU B O 1
ATOM 4517 N N . GLU B 1 268 ? -15.281 2.342 15.875 1 96.81 268 GLU B N 1
ATOM 4518 C CA . GLU B 1 268 ? -16.141 1.4 16.578 1 96.81 268 GLU B CA 1
ATOM 4519 C C . GLU B 1 268 ? -15.352 0.233 17.156 1 96.81 268 GLU B C 1
ATOM 4521 O O . GLU B 1 268 ? -15.664 -0.27 18.234 1 96.81 268 GLU B O 1
ATOM 4526 N N . ARG B 1 269 ? -14.32 -0.136 16.453 1 95.94 269 ARG B N 1
ATOM 4527 C CA . ARG B 1 269 ? -13.594 -1.34 16.844 1 95.94 269 ARG B CA 1
ATOM 4528 C C . ARG B 1 269 ? -12.242 -0.988 17.469 1 95.94 269 ARG B C 1
ATOM 4530 O O . ARG B 1 269 ? -11.445 -1.875 17.781 1 95.94 269 ARG B O 1
ATOM 4537 N N . GLY B 1 270 ? -11.969 0.3 17.578 1 95.38 270 GLY B N 1
ATOM 4538 C CA . GLY B 1 270 ? -10.75 0.755 18.219 1 95.38 270 GLY B CA 1
ATOM 4539 C C . GLY B 1 270 ? -9.5 0.495 17.406 1 95.38 270 GLY B C 1
ATOM 4540 O O . GLY B 1 270 ? -8.43 0.246 17.969 1 95.38 270 GLY B O 1
ATOM 4541 N N . VAL B 1 271 ? -9.617 0.405 16.094 1 96.56 271 VAL B N 1
ATOM 4542 C CA . VAL B 1 271 ? -8.469 0.266 15.203 1 96.56 271 VAL B CA 1
ATOM 4543 C C . VAL B 1 271 ? -7.832 1.633 14.961 1 96.56 271 VAL B C 1
ATOM 4545 O O . VAL B 1 271 ? -8.422 2.492 14.297 1 96.56 271 VAL B O 1
ATOM 4548 N N . ARG B 1 272 ? -6.621 1.851 15.359 1 96.81 272 ARG B N 1
ATOM 4549 C CA . ARG B 1 272 ? -6.023 3.178 15.461 1 96.81 272 ARG B CA 1
ATOM 4550 C C . ARG B 1 272 ? -5.262 3.539 14.195 1 96.81 272 ARG B C 1
ATOM 4552 O O . ARG B 1 272 ? -4.906 4.699 13.984 1 96.81 272 ARG B O 1
ATOM 4559 N N . GLY B 1 273 ? -4.996 2.594 13.359 1 96.81 273 GLY B N 1
ATOM 4560 C CA . GLY B 1 273 ? -4.324 2.766 12.086 1 96.81 273 GLY B CA 1
ATOM 4561 C C . GLY B 1 273 ? -4.391 1.534 11.203 1 96.81 273 GLY B C 1
ATOM 4562 O O . GLY B 1 273 ? -4.734 0.446 11.672 1 96.81 273 GLY B O 1
ATOM 4563 N N . LEU B 1 274 ? -4.129 1.734 9.961 1 97.44 274 LEU B N 1
ATOM 4564 C CA . LEU B 1 274 ? -4.137 0.644 8.992 1 97.44 274 LEU B CA 1
ATOM 4565 C C . LEU B 1 274 ? -2.748 0.428 8.406 1 97.44 274 LEU B C 1
ATOM 4567 O O . LEU B 1 274 ? -1.956 1.369 8.312 1 97.44 274 LEU B O 1
ATOM 4571 N N . PRO B 1 275 ? -2.422 -0.848 7.98 1 97.5 275 PRO B N 1
ATOM 4572 C CA . PRO B 1 275 ? -3.283 -2.027 8.086 1 97.5 275 PRO B CA 1
ATOM 4573 C C . PRO B 1 275 ? -3.361 -2.574 9.508 1 97.5 275 PRO B C 1
ATOM 4575 O O . PRO B 1 275 ? -2.498 -2.273 10.336 1 97.5 275 PRO B O 1
ATOM 4578 N N . ARG B 1 276 ? -4.473 -3.305 9.891 1 95.75 276 ARG B N 1
ATOM 4579 C CA . ARG B 1 276 ? -4.512 -4.105 11.109 1 95.75 276 ARG B CA 1
ATOM 4580 C C . ARG B 1 276 ? -3.412 -5.16 11.109 1 95.75 276 ARG B C 1
ATOM 4582 O O . ARG B 1 276 ? -2.885 -5.516 10.055 1 95.75 276 ARG B O 1
ATOM 4589 N N . SER B 1 277 ? -3.033 -5.66 12.273 1 90.31 277 SER B N 1
ATOM 4590 C CA . SER B 1 277 ? -1.995 -6.684 12.359 1 90.31 277 SER B CA 1
ATOM 4591 C C . SER B 1 277 ? -2.451 -7.992 11.727 1 90.31 277 SER B C 1
ATOM 4593 O O . SER B 1 277 ? -3.648 -8.289 11.688 1 90.31 277 SER B O 1
ATOM 4595 N N . SER B 1 278 ? -1.446 -8.766 11.273 1 85.5 278 SER B N 1
ATOM 4596 C CA . SER B 1 278 ? -1.763 -10.055 10.664 1 85.5 278 SER B CA 1
ATOM 4597 C C . SER B 1 278 ? -2.535 -10.945 11.625 1 85.5 278 SER B C 1
ATOM 4599 O O . SER B 1 278 ? -3.428 -11.688 11.211 1 85.5 278 SER B O 1
ATOM 4601 N N . THR B 1 279 ? -2.209 -10.836 12.805 1 83.38 279 THR B N 1
ATOM 4602 C CA . THR B 1 279 ? -2.902 -11.617 13.82 1 83.38 279 THR B CA 1
ATOM 4603 C C . THR B 1 279 ? -4.379 -11.234 13.891 1 83.38 279 THR B C 1
ATOM 4605 O O . THR B 1 279 ? -5.242 -12.094 14.062 1 83.38 279 THR B O 1
ATOM 4608 N N . ASP B 1 280 ? -4.656 -9.984 13.695 1 88.12 280 ASP B N 1
ATOM 4609 C CA . ASP B 1 280 ? -6.031 -9.5 13.734 1 88.12 280 ASP B CA 1
ATOM 4610 C C . ASP B 1 280 ? -6.773 -9.836 12.445 1 88.12 280 ASP B C 1
ATOM 4612 O O . ASP B 1 280 ? -8.008 -9.812 12.406 1 88.12 280 ASP B O 1
ATOM 4616 N N . LEU B 1 281 ? -6.031 -10.164 11.391 1 91.81 281 LEU B N 1
ATOM 4617 C CA . LEU B 1 281 ? -6.641 -10.43 10.094 1 91.81 281 LEU B CA 1
ATOM 4618 C C . LEU B 1 281 ? -6.949 -11.914 9.938 1 91.81 281 LEU B C 1
ATOM 4620 O O . LEU B 1 281 ? -7.5 -12.336 8.914 1 91.81 281 LEU B O 1
ATOM 4624 N N . LEU B 1 282 ? -6.566 -12.773 10.781 1 88.62 282 LEU B N 1
ATOM 4625 C CA . LEU B 1 282 ? -7.02 -14.148 10.992 1 88.62 282 LEU B CA 1
ATOM 4626 C C . LEU B 1 282 ? -6.371 -15.094 9.992 1 88.62 282 LEU B C 1
ATOM 4628 O O . LEU B 1 282 ? -6.395 -16.312 10.18 1 88.62 282 LEU B O 1
ATOM 4632 N N . ARG B 1 283 ? -5.805 -14.602 8.922 1 93 283 ARG B N 1
ATOM 4633 C CA . ARG B 1 283 ? -5.129 -15.43 7.926 1 93 283 ARG B CA 1
ATOM 4634 C C . ARG B 1 283 ? -3.943 -14.695 7.312 1 93 283 ARG B C 1
ATOM 4636 O O . ARG B 1 283 ? -4.086 -13.57 6.836 1 93 283 ARG B O 1
ATOM 4643 N N . ALA B 1 284 ? -2.83 -15.328 7.359 1 96.12 284 ALA B N 1
ATOM 4644 C CA . ALA B 1 284 ? -1.629 -14.773 6.742 1 96.12 284 ALA B CA 1
ATOM 4645 C C . ALA B 1 284 ? -0.8 -15.867 6.078 1 96.12 284 ALA B C 1
ATOM 4647 O O . ALA B 1 284 ? -0.551 -16.922 6.676 1 96.12 284 ALA B O 1
ATOM 4648 N N . LEU B 1 285 ? -0.406 -15.641 4.84 1 97.56 285 LEU B N 1
ATOM 4649 C CA . LEU B 1 285 ? 0.345 -16.625 4.082 1 97.56 285 LEU B CA 1
ATOM 4650 C C . LEU B 1 285 ? 1.821 -16.266 4.008 1 97.56 285 LEU B C 1
ATOM 4652 O O . LEU B 1 285 ? 2.164 -15.117 3.689 1 97.56 285 LEU B O 1
ATOM 4656 N N . ASP B 1 286 ? 2.633 -17.188 4.391 1 97.75 286 ASP B N 1
ATOM 4657 C CA . ASP B 1 286 ? 4.082 -17.078 4.262 1 97.75 286 ASP B CA 1
ATOM 4658 C C . ASP B 1 286 ? 4.562 -17.672 2.939 1 97.75 286 ASP B C 1
ATOM 4660 O O . ASP B 1 286 ? 4.586 -18.891 2.775 1 97.75 286 ASP B O 1
ATOM 4664 N N . SER B 1 287 ? 4.926 -16.812 1.959 1 98.19 287 SER B N 1
ATOM 4665 C CA . SER B 1 287 ? 5.328 -17.281 0.64 1 98.19 287 SER B CA 1
ATOM 4666 C C . SER B 1 287 ? 6.816 -17.047 0.397 1 98.19 287 SER B C 1
ATOM 4668 O O . SER B 1 287 ? 7.273 -17.062 -0.748 1 98.19 287 SER B O 1
ATOM 4670 N N . ARG B 1 288 ? 7.695 -16.875 1.437 1 97.19 288 ARG B N 1
ATOM 4671 C CA . ARG B 1 288 ? 9.117 -16.562 1.291 1 97.19 288 ARG B CA 1
ATOM 4672 C C . ARG B 1 288 ? 9.836 -17.672 0.525 1 97.19 288 ARG B C 1
ATOM 4674 O O . ARG B 1 288 ? 10.742 -17.406 -0.267 1 97.19 288 ARG B O 1
ATOM 4681 N N . ASP B 1 289 ? 9.383 -18.859 0.652 1 96.44 289 ASP B N 1
ATOM 4682 C CA . ASP B 1 289 ? 10.062 -20.031 0.108 1 96.44 289 ASP B CA 1
ATOM 4683 C C . ASP B 1 289 ? 10.156 -19.953 -1.415 1 96.44 289 ASP B C 1
ATOM 4685 O O . ASP B 1 289 ? 11.203 -20.25 -1.994 1 96.44 289 ASP B O 1
ATOM 4689 N N . VAL B 1 290 ? 9.047 -19.578 -2.072 1 96.19 290 VAL B N 1
ATOM 4690 C CA . VAL B 1 290 ? 9.039 -19.641 -3.531 1 96.19 290 VAL B CA 1
ATOM 4691 C C . VAL B 1 290 ? 10.047 -18.641 -4.094 1 96.19 290 VAL B C 1
ATOM 4693 O O . VAL B 1 290 ? 10.758 -18.938 -5.051 1 96.19 290 VAL B O 1
ATOM 4696 N N . TRP B 1 291 ? 10.148 -17.531 -3.459 1 94.44 291 TRP B N 1
ATOM 4697 C CA . TRP B 1 291 ? 11.047 -16.484 -3.943 1 94.44 291 TRP B CA 1
ATOM 4698 C C . TRP B 1 291 ? 12.5 -16.828 -3.631 1 94.44 291 TRP B C 1
ATOM 4700 O O . TRP B 1 291 ? 13.375 -16.688 -4.488 1 94.44 291 TRP B O 1
ATOM 4710 N N . SER B 1 292 ? 12.734 -17.312 -2.436 1 92.75 292 SER B N 1
ATOM 4711 C CA . SER B 1 292 ? 14.094 -17.625 -2.004 1 92.75 292 SER B CA 1
ATOM 4712 C C . SER B 1 292 ? 14.625 -18.875 -2.705 1 92.75 292 SER B C 1
ATOM 4714 O O . SER B 1 292 ? 15.719 -18.844 -3.271 1 92.75 292 SER B O 1
ATOM 4716 N N . GLN B 1 293 ? 13.883 -19.906 -2.793 1 92.06 293 GLN B N 1
ATOM 4717 C CA . GLN B 1 293 ? 14.367 -21.188 -3.299 1 92.06 293 GLN B CA 1
ATOM 4718 C C . GLN B 1 293 ? 14.453 -21.188 -4.824 1 92.06 293 GLN B C 1
ATOM 4720 O O . GLN B 1 293 ? 15.258 -21.922 -5.41 1 92.06 293 GLN B O 1
ATOM 4725 N N . LEU B 1 294 ? 13.648 -20.344 -5.484 1 91.5 294 LEU B N 1
ATOM 4726 C CA . LEU B 1 294 ? 13.719 -20.281 -6.938 1 91.5 294 LEU B CA 1
ATOM 4727 C C . LEU B 1 294 ? 14.688 -19.188 -7.379 1 91.5 294 LEU B C 1
ATOM 4729 O O . LEU B 1 294 ? 14.805 -18.891 -8.57 1 91.5 294 LEU B O 1
ATOM 4733 N N . GLY B 1 295 ? 15.32 -18.562 -6.406 1 87.81 295 GLY B N 1
ATOM 4734 C CA . GLY B 1 295 ? 16.359 -17.609 -6.699 1 87.81 295 GLY B CA 1
ATOM 4735 C C . GLY B 1 295 ? 15.836 -16.312 -7.301 1 87.81 295 GLY B C 1
ATOM 4736 O O . GLY B 1 295 ? 16.5 -15.703 -8.141 1 87.81 295 GLY B O 1
ATOM 4737 N N . LEU B 1 296 ? 14.672 -15.953 -6.992 1 89.44 296 LEU B N 1
ATOM 4738 C CA . LEU B 1 296 ? 14.062 -14.734 -7.516 1 89.44 296 LEU B CA 1
ATOM 4739 C C . LEU B 1 296 ? 14.234 -13.586 -6.535 1 89.44 296 LEU B C 1
ATOM 4741 O O . LEU B 1 296 ? 14.328 -13.797 -5.324 1 89.44 296 LEU B O 1
ATOM 4745 N N . VAL B 1 297 ? 14.273 -12.383 -6.949 1 85.31 297 VAL B N 1
ATOM 4746 C CA . VAL B 1 297 ? 14.477 -11.18 -6.148 1 85.31 297 VAL B CA 1
ATOM 4747 C C . VAL B 1 297 ? 13.25 -10.938 -5.266 1 85.31 297 VAL B C 1
ATOM 4749 O O . VAL B 1 297 ? 13.375 -10.414 -4.156 1 85.31 297 VAL B O 1
ATOM 4752 N N . GLY B 1 298 ? 12.109 -11.297 -5.637 1 90.56 298 GLY B N 1
ATOM 4753 C CA . GLY B 1 298 ? 10.82 -11.016 -5.016 1 90.56 298 GLY B CA 1
ATOM 4754 C C . GLY B 1 298 ? 9.758 -10.602 -6.016 1 90.56 298 GLY B C 1
ATOM 4755 O O . GLY B 1 298 ? 9.969 -10.68 -7.227 1 90.56 298 GLY B O 1
ATOM 4756 N N . PRO B 1 299 ? 8.648 -10.266 -5.453 1 93.25 299 PRO B N 1
ATOM 4757 C CA . PRO B 1 299 ? 7.605 -9.797 -6.371 1 93.25 299 PRO B CA 1
ATOM 4758 C C . PRO B 1 299 ? 7.961 -8.477 -7.047 1 93.25 299 PRO B C 1
ATOM 4760 O O . PRO B 1 299 ? 8.523 -7.582 -6.406 1 93.25 299 PRO B O 1
ATOM 4763 N N . CYS B 1 300 ? 7.648 -8.383 -8.305 1 90.44 300 CYS B N 1
ATOM 4764 C CA . CYS B 1 300 ? 7.879 -7.152 -9.047 1 90.44 300 CYS B CA 1
ATOM 4765 C C . CYS B 1 300 ? 6.66 -6.238 -8.992 1 90.44 300 CYS B C 1
ATOM 4767 O O . CYS B 1 300 ? 6.77 -5.035 -9.234 1 90.44 300 CYS B O 1
ATOM 4769 N N . TYR B 1 301 ? 5.543 -6.816 -8.664 1 90.75 301 TYR B N 1
ATOM 4770 C CA . TYR B 1 301 ? 4.293 -6.062 -8.648 1 90.75 301 TYR B CA 1
ATOM 4771 C C . TYR B 1 301 ? 3.572 -6.223 -7.316 1 90.75 301 TYR B C 1
ATOM 4773 O O . TYR B 1 301 ? 3.328 -7.348 -6.871 1 90.75 301 TYR B O 1
ATOM 4781 N N . THR B 1 302 ? 3.295 -5.172 -6.68 1 92.25 302 THR B N 1
ATOM 4782 C CA . THR B 1 302 ? 2.471 -5.094 -5.477 1 92.25 302 THR B CA 1
ATOM 4783 C C . THR B 1 302 ? 1.436 -3.98 -5.602 1 92.25 302 THR B C 1
ATOM 4785 O O . THR B 1 302 ? 1.472 -3.195 -6.551 1 92.25 302 THR B O 1
ATOM 4788 N N . LEU B 1 303 ? 0.555 -3.844 -4.699 1 89.56 303 LEU B N 1
ATOM 4789 C CA . LEU B 1 303 ? -0.457 -2.797 -4.77 1 89.56 303 LEU B CA 1
ATOM 4790 C C . LEU B 1 303 ? 0.168 -1.423 -4.547 1 89.56 303 LEU B C 1
ATOM 4792 O O . LEU B 1 303 ? -0.381 -0.409 -4.984 1 89.56 303 LEU B O 1
ATOM 4796 N N . MET B 1 304 ? 1.285 -1.389 -3.912 1 87.69 304 MET B N 1
ATOM 4797 C CA . MET B 1 304 ? 1.925 -0.113 -3.604 1 87.69 304 MET B CA 1
ATOM 4798 C C . MET B 1 304 ? 2.674 0.428 -4.816 1 87.69 304 MET B C 1
ATOM 4800 O O . MET B 1 304 ? 2.883 1.637 -4.938 1 87.69 304 MET B O 1
ATOM 4804 N N . ASN B 1 305 ? 3.072 -0.465 -5.707 1 83.5 305 ASN B N 1
ATOM 4805 C CA . ASN B 1 305 ? 3.809 0.001 -6.879 1 83.5 305 ASN B CA 1
ATOM 4806 C C . ASN B 1 305 ? 3.033 -0.253 -8.164 1 83.5 305 ASN B C 1
ATOM 4808 O O . ASN B 1 305 ? 3.629 -0.469 -9.227 1 83.5 305 ASN B O 1
ATOM 4812 N N . ASP B 1 306 ? 1.683 -0.388 -8.016 1 74.56 306 ASP B N 1
ATOM 4813 C CA . ASP B 1 306 ? 0.822 -0.569 -9.18 1 74.56 306 ASP B CA 1
ATOM 4814 C C . ASP B 1 306 ? 0.95 0.607 -10.141 1 74.56 306 ASP B C 1
ATOM 4816 O O . ASP B 1 306 ? 0.81 1.765 -9.742 1 74.56 306 ASP B O 1
ATOM 4820 N N . PRO B 1 307 ? 1.496 0.187 -11.445 1 58.69 307 PRO B N 1
ATOM 4821 C CA . PRO B 1 307 ? 1.614 1.287 -12.406 1 58.69 307 PRO B CA 1
ATOM 4822 C C . PRO B 1 307 ? 0.269 1.933 -12.727 1 58.69 307 PRO B C 1
ATOM 4824 O O . PRO B 1 307 ? -0.776 1.289 -12.594 1 58.69 307 PRO B O 1
ATOM 4827 N N . CYS B 1 308 ? 0.029 3.188 -12.664 1 51.28 308 CYS B N 1
ATOM 4828 C CA . CYS B 1 308 ? -1.17 3.973 -12.938 1 51.28 308 CYS B CA 1
ATOM 4829 C C . CYS B 1 308 ? -2.004 3.328 -14.039 1 51.28 308 CYS B C 1
ATOM 4831 O O . CYS B 1 308 ? -1.513 3.104 -15.141 1 51.28 308 CYS B O 1
ATOM 4833 N N . PRO B 1 309 ? -3.098 2.697 -13.617 1 40.94 309 PRO B N 1
ATOM 4834 C CA . PRO B 1 309 ? -3.936 2.301 -14.758 1 40.94 309 PRO B CA 1
ATOM 4835 C C . PRO B 1 309 ? -4.145 3.436 -15.758 1 40.94 309 PRO B C 1
ATOM 4837 O O . PRO B 1 309 ? -4.148 4.609 -15.375 1 40.94 309 PRO B O 1
ATOM 4840 N N . VAL B 1 310 ? -3.686 3.416 -16.984 1 34.5 310 VAL B N 1
ATOM 4841 C CA . VAL B 1 310 ? -4.227 4.32 -17.984 1 34.5 310 VAL B CA 1
ATOM 4842 C C . VAL B 1 310 ? -5.723 4.523 -17.75 1 34.5 310 VAL B C 1
ATOM 4844 O O . VAL B 1 310 ? -6.504 3.57 -17.828 1 34.5 310 VAL B O 1
ATOM 4847 N N . LEU B 1 311 ? -6.07 5.289 -16.688 1 30.14 311 LEU B N 1
ATOM 4848 C CA . LEU B 1 311 ? -7.504 5.578 -16.656 1 30.14 311 LEU B CA 1
ATOM 4849 C C . LEU B 1 311 ? -8.023 5.84 -18.078 1 30.14 311 LEU B C 1
ATOM 4851 O O . LEU B 1 311 ? -7.387 6.559 -18.844 1 30.14 311 LEU B O 1
ATOM 4855 N N . PRO B 1 312 ? -8.766 4.828 -18.562 1 26.58 312 PRO B N 1
ATOM 4856 C CA . PRO B 1 312 ? -9.383 5.273 -19.812 1 26.58 312 PRO B CA 1
ATOM 4857 C C . PRO B 1 312 ? -9.992 6.668 -19.703 1 26.58 312 PRO B C 1
ATOM 4859 O O . PRO B 1 312 ? -10.641 6.988 -18.703 1 26.58 312 PRO B O 1
ATOM 4862 N N . PHE B 1 313 ? -9.297 7.73 -20.297 1 21.73 313 PHE B N 1
ATOM 4863 C CA . PHE B 1 313 ? -10.148 8.867 -20.625 1 21.73 313 PHE B CA 1
ATOM 4864 C C . PHE B 1 313 ? -11.461 8.406 -21.234 1 21.73 313 PHE B C 1
ATOM 4866 O O . PHE B 1 313 ? -11.484 7.441 -22.016 1 21.73 313 PHE B O 1
#